Protein AF-A0AA36IR83-F1 (afdb_monomer)

Sequence (526 aa):
MFTRRWVMTAAAASVMAAGAASGAMAMDLPDLEGRTITVVTENAYPPLQFLDPSTGEQIGWEYDAMEEIGKRLNATIEYQNISWDAMIQAVSDGQYDVGMTGITIREDRMEKVDFSDKYMTSQMFMLVRGDEERFADAPSFAAFEDGLVGAQPGTTPFYVAVYDMLDGDEANPRIKLFETFGASVQALRTGDVDVVLTDGTAGEGYVKASDGALKLVGEPLGTEDFGFIFPKGSDLVEPINAAIASMEADGTLDALNTKWFLEYSLGQTNAIASASVIVTSDEKPLANPMTALPPEPSQDAPDDDFPWWLLALAVIGVGLAILIATNDLYTQVFRTVSRGVQITVFVTLVGFAMASILGLLLALMALSNSLVLRQIARFYVEVIRGIPIIVLLFYIAFVGAPALVWLINGVTWPLQQLGWIEPLLVRDISLLWRAILALMIGYSAFIAEVFRAGILAVDKGQIEAAEALGLSPFQRFRFVVFPQAIRTILPPLGNDFVAMVKDSSLVSVLGVADITQPIRSSPTST

Organism: NCBI:txid2562239

Nearest PDB structures (foldseek):
  4zv2-assembly1_A  TM=9.093E-01  e=4.315E-20  synthetic construct
  4zv1-assembly1_A  TM=9.132E-01  e=1.178E-19  synthetic construct
  4ohn-assembly1_A  TM=8.657E-01  e=2.638E-16  Streptococcus pneumoniae str. Canada MDR_19A
  3kzg-assembly1_A  TM=8.363E-01  e=4.116E-15  Legionella pneumophila subsp. pneumophila str. Philadelphia 1
  3hv1-assembly1_A  TM=5.893E-01  e=4.677E-14  Streptococcus thermophilus LMG 18311

InterPro domains:
  IPR000515 ABC transporter type 1, transmembrane domain MetI-like [PF00528] (356-512)
  IPR000515 ABC transporter type 1, transmembrane domain MetI-like [PS50928] (341-526)
  IPR000515 ABC transporter type 1, transmembrane domain MetI-like [cd06261] (343-518)
  IPR001320 Ionotropic glutamate receptor, C-terminal [SM00079] (36-263)
  IPR001638 Solute-binding protein family 3/N-terminal domain of MltF [PF00497] (37-262)
  IPR001638 Solute-binding protein family 3/N-terminal domain of MltF [SM00062] (36-264)
  IPR006311 Twin-arginine translocation pathway, signal sequence [PS51318] (1-26)
  IPR010065 Amino acid ABC transporter, permease protein, 3-TM domain [TIGR01726] (336-402)
  IPR035906 MetI-like superfamily [G3DSA:1.10.3720.10] (328-525)
  IPR035906 MetI-like superfamily [SSF161098] (339-521)
  IPR043429 ABC transporter membrane protein permease protein ArtM/GltK/GlnP/TcyL/YhdX-like [PTHR30614] (331-518)

Radius of gyration: 31.22 Å; Cα contacts (8 Å, |Δi|>4): 668; chains: 1; bounding box: 73×143×78 Å

pLDDT: mean 83.28, std 18.93, range [26.72, 98.69]

Structure (mmCIF, N/CA/C/O backbone):
data_AF-A0AA36IR83-F1
#
_entry.id   AF-A0AA36IR83-F1
#
loop_
_atom_site.group_PDB
_atom_site.id
_atom_site.type_symbol
_atom_site.label_atom_id
_atom_site.label_alt_id
_atom_site.label_comp_id
_atom_site.label_asym_id
_atom_site.label_entity_id
_atom_site.label_seq_id
_atom_site.pdbx_PDB_ins_code
_atom_site.Cartn_x
_atom_site.Cartn_y
_atom_site.Cartn_z
_atom_site.occupancy
_atom_site.B_iso_or_equiv
_atom_site.auth_seq_id
_atom_site.auth_comp_id
_atom_site.auth_asym_id
_atom_site.auth_atom_id
_atom_site.pdbx_PDB_model_num
ATOM 1 N N . MET A 1 1 ? -24.473 -88.576 -23.598 1.00 35.78 1 MET A N 1
ATOM 2 C CA . MET A 1 1 ? -23.077 -89.063 -23.609 1.00 35.78 1 MET A CA 1
ATOM 3 C C . MET A 1 1 ? -22.155 -87.906 -23.972 1.00 35.78 1 MET A C 1
ATOM 5 O O . MET A 1 1 ? -22.307 -87.350 -25.043 1.00 35.78 1 MET A O 1
ATOM 9 N N . PHE A 1 2 ? -21.289 -87.526 -23.031 1.00 36.78 2 PHE A N 1
ATOM 10 C CA . PHE A 1 2 ? -19.911 -87.040 -23.197 1.00 36.78 2 PHE A CA 1
ATOM 11 C C . PHE A 1 2 ? -19.515 -86.055 -24.335 1.00 36.78 2 PHE A C 1
ATOM 13 O O . PHE A 1 2 ? -19.231 -86.451 -25.456 1.00 36.78 2 PHE A O 1
ATOM 20 N N . THR A 1 3 ? -19.243 -84.813 -23.893 1.00 47.50 3 THR A N 1
ATOM 21 C CA . THR A 1 3 ? -17.981 -84.032 -24.036 1.00 47.50 3 THR A CA 1
ATOM 22 C C . THR A 1 3 ? -17.627 -83.202 -25.282 1.00 47.50 3 THR A C 1
ATOM 24 O O . THR A 1 3 ? -17.703 -83.669 -26.408 1.00 47.50 3 THR A O 1
ATOM 27 N N . ARG A 1 4 ? -17.010 -82.042 -24.946 1.00 40.66 4 ARG A N 1
ATOM 28 C CA . ARG A 1 4 ? -16.107 -81.128 -25.696 1.00 40.66 4 ARG A CA 1
ATOM 29 C C . ARG A 1 4 ? -16.820 -80.041 -26.517 1.00 40.66 4 ARG A C 1
ATOM 31 O O . ARG A 1 4 ? -17.360 -80.333 -27.564 1.00 40.66 4 ARG A O 1
ATOM 38 N N . ARG A 1 5 ? -16.995 -78.796 -26.041 1.00 38.12 5 ARG A N 1
ATOM 39 C CA . ARG A 1 5 ? -16.089 -77.805 -25.400 1.00 38.12 5 ARG A CA 1
ATOM 40 C C . ARG A 1 5 ? -15.096 -77.211 -26.421 1.00 38.12 5 ARG A C 1
ATOM 42 O O . ARG A 1 5 ? -14.173 -77.905 -26.830 1.00 38.12 5 ARG A O 1
ATOM 49 N N . TRP A 1 6 ? -15.298 -75.912 -26.680 1.00 40.66 6 TRP A N 1
ATOM 50 C CA . TRP A 1 6 ? -14.437 -74.911 -27.335 1.00 40.66 6 TRP A CA 1
ATOM 51 C C . TRP A 1 6 ? -14.598 -74.669 -28.844 1.00 40.66 6 TRP A C 1
ATOM 53 O O . TRP A 1 6 ? -14.640 -75.594 -29.643 1.00 40.66 6 TRP A O 1
ATOM 63 N N . VAL A 1 7 ? -14.572 -73.367 -29.166 1.00 40.12 7 VAL A N 1
ATOM 64 C CA . VAL A 1 7 ? -14.546 -72.693 -30.478 1.00 40.12 7 VAL A CA 1
ATOM 65 C C . VAL A 1 7 ? -15.919 -72.310 -31.036 1.00 40.12 7 VAL A C 1
ATOM 67 O O . VAL A 1 7 ? -16.417 -72.947 -31.950 1.00 40.12 7 VAL A O 1
ATOM 70 N N . MET A 1 8 ? -16.505 -71.234 -30.492 1.00 36.03 8 MET A N 1
ATOM 71 C CA . MET A 1 8 ? -17.469 -70.347 -31.175 1.00 36.03 8 MET A CA 1
ATOM 72 C C . MET A 1 8 ? -17.589 -69.015 -30.410 1.00 36.03 8 MET A C 1
ATOM 74 O O . MET A 1 8 ? -18.616 -68.734 -29.805 1.00 36.03 8 MET A O 1
ATOM 78 N N . THR A 1 9 ? -16.523 -68.204 -30.426 1.00 42.22 9 THR A N 1
ATOM 79 C CA . THR A 1 9 ? -16.571 -66.759 -30.104 1.00 42.22 9 THR A CA 1
ATOM 80 C C . THR A 1 9 ? -15.260 -66.083 -30.529 1.00 42.22 9 THR A C 1
ATOM 82 O O . THR A 1 9 ? -14.357 -65.911 -29.720 1.00 42.22 9 THR A O 1
ATOM 85 N N . ALA A 1 10 ? -15.114 -65.738 -31.814 1.00 41.06 10 ALA A N 1
ATOM 86 C CA . ALA A 1 10 ? -14.001 -64.895 -32.290 1.00 41.06 10 ALA A CA 1
ATOM 87 C C . ALA A 1 10 ? -14.282 -64.187 -33.636 1.00 41.06 10 ALA A C 1
ATOM 89 O O . ALA A 1 10 ? -13.383 -64.059 -34.458 1.00 41.06 10 ALA A O 1
ATOM 90 N N . ALA A 1 11 ? -15.521 -63.753 -33.908 1.00 42.06 11 ALA A N 1
ATOM 91 C CA . ALA A 1 11 ? -15.828 -63.054 -35.169 1.00 42.06 11 ALA A CA 1
ATOM 92 C C . ALA A 1 11 ? -16.957 -62.005 -35.069 1.00 42.06 11 ALA A C 1
ATOM 94 O O . ALA A 1 11 ? -17.689 -61.790 -36.029 1.00 42.06 11 ALA A O 1
ATOM 95 N N . ALA A 1 12 ? -17.114 -61.350 -33.914 1.00 38.69 12 ALA A N 1
ATOM 96 C CA . ALA A 1 12 ? -18.064 -60.241 -33.747 1.00 38.69 12 ALA A CA 1
ATOM 97 C C . ALA A 1 12 ? -17.563 -59.182 -32.744 1.00 38.69 12 ALA A C 1
ATOM 99 O O . ALA A 1 12 ? -18.326 -58.673 -31.932 1.00 38.69 12 ALA A O 1
ATOM 100 N N . ALA A 1 13 ? -16.262 -58.875 -32.774 1.00 40.97 13 ALA A N 1
ATOM 101 C CA . ALA A 1 13 ? -15.642 -57.847 -31.933 1.00 40.97 13 ALA A CA 1
ATOM 102 C C . ALA A 1 13 ? -14.540 -57.101 -32.706 1.00 40.97 13 ALA A C 1
ATOM 104 O O . ALA A 1 13 ? -13.402 -57.007 -32.257 1.00 40.97 13 ALA A O 1
ATOM 105 N N . SER A 1 14 ? -14.850 -56.636 -33.921 1.00 42.16 14 SER A N 1
ATOM 106 C CA . SER A 1 14 ? -13.861 -55.949 -34.775 1.00 42.16 14 SER A CA 1
ATOM 107 C C . SER A 1 14 ? -14.388 -54.694 -35.478 1.00 42.16 14 SER A C 1
ATOM 109 O O . SER A 1 14 ? -13.685 -54.154 -36.321 1.00 42.16 14 SER A O 1
ATOM 111 N N . VAL A 1 15 ? -15.598 -54.207 -35.159 1.00 43.47 15 VAL A N 1
ATOM 112 C CA . VAL A 1 15 ? -16.165 -52.990 -35.795 1.00 43.47 15 VAL A CA 1
ATOM 113 C C . VAL A 1 15 ? -16.795 -51.997 -34.793 1.00 43.47 15 VAL A C 1
ATOM 115 O O . VAL A 1 15 ? -17.299 -50.959 -35.191 1.00 43.47 15 VAL A O 1
ATOM 118 N N . MET A 1 16 ? -16.705 -52.217 -33.476 1.00 40.97 16 MET A N 1
ATOM 119 C CA . MET A 1 16 ? -17.156 -51.228 -32.472 1.00 40.97 16 MET A CA 1
ATOM 120 C C . MET A 1 16 ? -16.117 -50.997 -31.369 1.00 40.97 16 MET A C 1
ATOM 122 O O . MET A 1 16 ? -16.405 -51.107 -30.185 1.00 40.97 16 MET A O 1
ATOM 126 N N . ALA A 1 17 ? -14.885 -50.696 -31.779 1.00 39.38 17 ALA A N 1
ATOM 127 C CA . ALA A 1 17 ? -13.820 -50.200 -30.902 1.00 39.38 17 ALA A CA 1
ATOM 128 C C . ALA A 1 17 ? -12.905 -49.213 -31.656 1.00 39.38 17 ALA A C 1
ATOM 130 O O . ALA A 1 17 ? -11.686 -49.290 -31.578 1.00 39.38 17 ALA A O 1
ATOM 131 N N . ALA A 1 18 ? -13.506 -48.313 -32.441 1.00 40.09 18 ALA A N 1
ATOM 132 C CA . ALA A 1 18 ? -12.808 -47.235 -33.153 1.00 40.09 18 ALA A CA 1
ATOM 133 C C . ALA A 1 18 ? -13.442 -45.857 -32.875 1.00 40.09 18 ALA A C 1
ATOM 135 O O . ALA A 1 18 ? -13.413 -44.969 -33.718 1.00 40.09 18 ALA A O 1
ATOM 136 N N . GLY A 1 19 ? -14.042 -45.681 -31.696 1.00 40.88 19 GLY A N 1
ATOM 137 C CA . GLY A 1 19 ? -14.733 -44.444 -31.327 1.00 40.88 19 GLY A CA 1
ATOM 138 C C . GLY A 1 19 ? -14.800 -44.236 -29.819 1.00 40.88 19 GLY A C 1
ATOM 139 O O . GLY A 1 19 ? -15.888 -44.086 -29.288 1.00 40.88 19 GLY A O 1
ATOM 140 N N . ALA A 1 20 ? -13.659 -44.319 -29.131 1.00 39.72 20 ALA A N 1
ATOM 141 C CA . ALA A 1 20 ? -13.490 -43.841 -27.749 1.00 39.72 20 ALA A CA 1
ATOM 142 C C . ALA A 1 20 ? -12.000 -43.699 -27.379 1.00 39.72 20 ALA A C 1
ATOM 144 O O . ALA A 1 20 ? -11.582 -44.004 -26.269 1.00 39.72 20 ALA A O 1
ATOM 145 N N . ALA A 1 21 ? -11.184 -43.273 -28.340 1.00 38.72 21 ALA A N 1
ATOM 146 C CA . ALA A 1 21 ? -9.867 -42.719 -28.070 1.00 38.72 21 ALA A CA 1
ATOM 147 C C . ALA A 1 21 ? -9.828 -41.349 -28.744 1.00 38.72 21 ALA A C 1
ATOM 149 O O . ALA A 1 21 ? -9.114 -41.129 -29.719 1.00 38.72 21 ALA A O 1
ATOM 150 N N . SER A 1 22 ? -10.658 -40.429 -28.252 1.00 39.84 22 SER A N 1
ATOM 151 C CA . SER A 1 22 ? -10.283 -39.023 -28.268 1.00 39.84 22 SER A CA 1
ATOM 152 C C . SER A 1 22 ? -9.059 -38.923 -27.365 1.00 39.84 22 SER A C 1
ATOM 154 O O . SER A 1 22 ? -9.167 -38.668 -26.169 1.00 39.84 22 SER A O 1
ATOM 156 N N . GLY A 1 23 ? -7.887 -39.229 -27.926 1.00 37.25 23 GLY A N 1
ATOM 157 C CA . GLY A 1 23 ? -6.670 -38.648 -27.401 1.00 37.25 23 GLY A CA 1
ATOM 158 C C . GLY A 1 23 ? -6.927 -37.153 -27.406 1.00 37.25 23 GLY A C 1
ATOM 159 O O . GLY A 1 23 ? -7.208 -36.595 -28.468 1.00 37.25 23 GLY A O 1
ATOM 160 N N . ALA A 1 24 ? -6.922 -36.538 -26.226 1.00 40.94 24 ALA A N 1
ATOM 161 C CA . ALA A 1 24 ? -6.614 -35.129 -26.139 1.00 40.94 24 ALA A CA 1
ATOM 162 C C . ALA A 1 24 ? -5.332 -34.976 -26.958 1.00 40.94 24 ALA A C 1
ATOM 164 O O . ALA A 1 24 ? -4.287 -35.520 -26.594 1.00 40.94 24 ALA A O 1
ATOM 165 N N . MET A 1 25 ? -5.445 -34.400 -28.155 1.00 39.81 25 MET A N 1
ATOM 166 C CA . MET A 1 25 ? -4.255 -33.931 -28.829 1.00 39.81 25 MET A CA 1
ATOM 167 C C . MET A 1 25 ? -3.682 -32.925 -27.850 1.00 39.81 25 MET A C 1
ATOM 169 O O . MET A 1 25 ? -4.349 -31.935 -27.559 1.00 39.81 25 MET A O 1
ATOM 173 N N . ALA A 1 26 ? -2.530 -33.245 -27.259 1.00 50.12 26 ALA A N 1
ATOM 174 C CA . ALA A 1 26 ? -1.766 -32.260 -26.523 1.00 50.12 26 ALA A CA 1
ATOM 175 C C . ALA A 1 26 ? -1.625 -31.083 -27.485 1.00 50.12 26 ALA A C 1
ATOM 177 O O . ALA A 1 26 ? -1.064 -31.241 -28.573 1.00 50.12 26 ALA A O 1
ATOM 178 N N . MET A 1 27 ? -2.281 -29.972 -27.157 1.00 59.69 27 MET A N 1
ATOM 179 C CA . MET A 1 27 ? -2.106 -28.745 -27.907 1.00 59.69 27 MET A CA 1
ATOM 180 C C . MET A 1 27 ? -0.610 -28.459 -27.831 1.00 59.69 27 MET A C 1
ATOM 182 O O . MET A 1 27 ? -0.057 -28.452 -26.731 1.00 59.69 27 MET A O 1
ATOM 186 N N . ASP A 1 28 ? 0.053 -28.366 -28.981 1.00 78.94 28 ASP A N 1
ATOM 187 C CA . ASP A 1 28 ? 1.478 -28.052 -29.029 1.00 78.94 28 ASP A CA 1
ATOM 188 C C . ASP A 1 28 ? 1.604 -26.590 -28.592 1.00 78.94 28 ASP A C 1
ATOM 190 O O . ASP A 1 28 ? 1.370 -25.670 -29.379 1.00 78.94 28 ASP A O 1
ATOM 194 N N . LEU A 1 29 ? 1.775 -26.389 -27.284 1.00 89.44 29 LEU A N 1
ATOM 195 C CA . LEU A 1 29 ? 1.836 -25.071 -26.674 1.00 89.44 29 LEU A CA 1
ATOM 196 C C . LEU A 1 29 ? 3.226 -24.473 -26.903 1.00 89.44 29 LEU A C 1
ATOM 198 O O . LEU A 1 29 ? 4.215 -25.209 -26.877 1.00 89.44 29 LEU A O 1
ATOM 202 N N . PRO A 1 30 ? 3.323 -23.149 -27.106 1.00 92.19 30 PRO A N 1
ATOM 203 C CA . PRO A 1 30 ? 4.614 -22.482 -27.177 1.00 92.19 30 PRO A CA 1
ATOM 204 C C . PRO A 1 30 ? 5.444 -22.733 -25.912 1.00 92.19 30 PRO A C 1
ATOM 206 O O . PRO A 1 30 ? 4.947 -22.583 -24.798 1.00 92.19 30 PRO A O 1
ATOM 209 N N . ASP A 1 31 ? 6.714 -23.085 -26.097 1.00 93.50 31 ASP A N 1
ATOM 210 C CA . ASP A 1 31 ? 7.695 -23.241 -25.021 1.00 93.50 31 ASP A CA 1
ATOM 211 C C . ASP A 1 31 ? 8.492 -21.936 -24.883 1.00 93.50 31 ASP A C 1
ATOM 213 O O . ASP A 1 31 ? 9.086 -21.456 -25.852 1.00 93.50 31 ASP A O 1
ATOM 217 N N . LEU A 1 32 ? 8.478 -21.343 -23.689 1.00 94.94 32 LEU A N 1
ATOM 218 C CA . LEU A 1 32 ? 9.191 -20.109 -23.359 1.00 94.94 32 LEU A CA 1
ATOM 219 C C . LEU A 1 32 ? 10.582 -20.362 -22.753 1.00 94.94 32 LEU A C 1
ATOM 221 O O . LEU A 1 32 ? 11.223 -19.427 -22.275 1.00 94.94 32 LEU A O 1
ATOM 225 N N . GLU A 1 33 ? 11.071 -21.602 -22.788 1.00 94.12 33 GLU A N 1
ATOM 226 C CA . GLU A 1 33 ? 12.436 -22.020 -22.443 1.00 94.12 33 GLU A CA 1
ATOM 227 C C . GLU A 1 33 ? 12.891 -21.605 -21.029 1.00 94.12 33 GLU A C 1
ATOM 229 O O . GLU A 1 33 ? 14.059 -21.294 -20.784 1.00 94.12 33 GLU A O 1
ATOM 234 N N . GLY A 1 34 ? 11.967 -21.593 -20.070 1.00 92.25 34 GLY A N 1
ATOM 235 C CA . GLY A 1 34 ? 12.201 -21.190 -18.685 1.00 92.25 34 GLY A CA 1
ATOM 236 C C . GLY A 1 34 ? 12.205 -19.677 -18.458 1.00 92.25 34 GLY A C 1
ATOM 237 O O . GLY A 1 34 ? 12.572 -19.246 -17.362 1.00 92.25 34 GLY A O 1
ATOM 238 N N . ARG A 1 35 ? 11.817 -18.862 -19.456 1.00 95.31 35 ARG A N 1
ATOM 239 C CA . ARG A 1 35 ? 11.772 -17.392 -19.362 1.00 95.31 35 ARG A CA 1
ATOM 240 C C . ARG A 1 35 ? 11.030 -16.947 -18.105 1.00 95.31 35 ARG A C 1
ATOM 242 O O . ARG A 1 35 ? 9.927 -17.411 -17.823 1.00 95.31 35 ARG A O 1
ATOM 249 N N . THR A 1 36 ? 11.627 -16.001 -17.387 1.00 96.94 36 THR A N 1
ATOM 250 C CA . THR A 1 36 ? 10.957 -15.313 -16.285 1.00 96.94 36 THR A CA 1
ATOM 251 C C . THR A 1 36 ? 9.946 -14.311 -16.833 1.00 96.94 36 THR A C 1
ATOM 253 O O . THR A 1 36 ? 10.296 -13.483 -17.675 1.00 96.94 36 THR A O 1
ATOM 256 N N . ILE A 1 37 ? 8.711 -14.388 -16.344 1.00 96.94 37 ILE A N 1
ATOM 257 C CA . ILE A 1 37 ? 7.625 -13.445 -16.609 1.00 96.94 37 ILE A CA 1
ATOM 258 C C . ILE A 1 37 ? 7.324 -12.717 -15.302 1.00 96.94 37 ILE A C 1
ATOM 260 O O . ILE A 1 37 ? 6.929 -13.340 -14.313 1.00 96.94 37 ILE A O 1
ATOM 264 N N . THR A 1 38 ? 7.504 -11.399 -15.301 1.00 96.69 38 THR A N 1
ATOM 265 C CA . THR A 1 38 ? 7.215 -10.554 -14.142 1.00 96.69 38 THR A CA 1
ATOM 266 C C . THR A 1 38 ? 5.756 -10.118 -14.176 1.00 96.69 38 THR A C 1
ATOM 268 O O . THR A 1 38 ? 5.356 -9.313 -15.020 1.00 96.69 38 THR A O 1
ATOM 271 N N . VAL A 1 39 ? 4.966 -10.634 -13.241 1.00 98.00 39 VAL A N 1
ATOM 272 C CA . VAL A 1 39 ? 3.533 -10.375 -13.108 1.00 98.00 39 VAL A CA 1
ATOM 273 C C . VAL A 1 39 ? 3.300 -9.393 -11.970 1.00 98.00 39 VAL A C 1
ATOM 275 O O . VAL A 1 39 ? 3.821 -9.571 -10.870 1.00 98.00 39 VAL A O 1
ATOM 278 N N . VAL A 1 40 ? 2.500 -8.359 -12.208 1.00 96.44 40 VAL A N 1
ATOM 279 C CA . VAL A 1 40 ? 2.167 -7.358 -11.193 1.00 96.44 40 VAL A CA 1
ATOM 280 C C . VAL A 1 40 ? 0.690 -7.422 -10.796 1.00 96.44 40 VAL A C 1
ATOM 282 O O . VAL A 1 40 ? -0.177 -7.599 -11.651 1.00 96.44 40 VAL A O 1
ATOM 285 N N . THR A 1 41 ? 0.398 -7.282 -9.499 1.00 95.38 41 THR A N 1
ATOM 286 C CA . THR A 1 41 ? -0.971 -7.322 -8.956 1.00 95.38 41 THR A CA 1
ATOM 287 C C . THR A 1 41 ? -1.155 -6.471 -7.686 1.00 95.38 41 THR A C 1
ATOM 289 O O . THR A 1 41 ? -0.174 -6.092 -7.042 1.00 95.38 41 THR A O 1
ATOM 292 N N . GLU A 1 42 ? -2.399 -6.166 -7.299 1.00 88.19 42 GLU A N 1
ATOM 293 C CA . GLU A 1 42 ? -2.711 -5.295 -6.149 1.00 88.19 42 GLU A CA 1
ATOM 294 C C . GLU A 1 42 ? -2.779 -6.027 -4.795 1.00 88.19 42 GLU A C 1
ATOM 296 O O . GLU A 1 42 ? -2.475 -5.436 -3.760 1.00 88.19 42 GLU A O 1
ATOM 301 N N . ASN A 1 43 ? -3.085 -7.324 -4.775 1.00 88.62 43 ASN A N 1
ATOM 302 C CA . ASN A 1 43 ? -3.366 -8.122 -3.569 1.00 88.62 43 ASN A CA 1
ATOM 303 C C . ASN A 1 43 ? -4.578 -7.660 -2.738 1.00 88.62 43 ASN A C 1
ATOM 305 O O . ASN A 1 43 ? -4.567 -7.751 -1.508 1.00 88.62 43 ASN A O 1
ATOM 309 N N . ALA A 1 44 ? -5.645 -7.203 -3.398 1.00 81.56 44 ALA A N 1
ATOM 310 C CA . ALA A 1 44 ? -6.787 -6.551 -2.749 1.00 81.56 44 ALA A CA 1
ATOM 311 C C . ALA A 1 44 ? -8.179 -7.017 -3.216 1.00 81.56 44 ALA A C 1
ATOM 313 O O . ALA A 1 44 ? -9.176 -6.414 -2.807 1.00 81.56 44 ALA A O 1
ATOM 314 N N . TYR A 1 45 ? -8.271 -8.079 -4.024 1.00 79.19 45 TYR A N 1
ATOM 315 C CA . TYR A 1 45 ? -9.516 -8.478 -4.681 1.00 79.19 45 TYR A CA 1
ATOM 316 C C . TYR A 1 45 ? -9.849 -9.977 -4.540 1.00 79.19 45 TYR A C 1
ATOM 318 O O . TYR A 1 45 ? -9.641 -10.770 -5.461 1.00 79.19 45 TYR A O 1
ATOM 326 N N . PRO A 1 46 ? -10.364 -10.415 -3.378 1.00 80.00 46 PRO A N 1
ATOM 327 C CA . PRO A 1 46 ? -10.708 -11.814 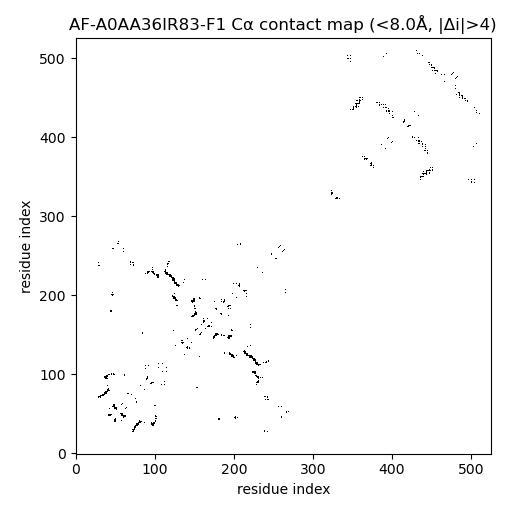-3.163 1.00 80.00 46 PRO A CA 1
ATOM 328 C C . PRO A 1 46 ? -11.992 -12.226 -3.910 1.00 80.00 46 PRO A C 1
ATOM 330 O O . PRO A 1 46 ? -12.935 -11.442 -3.944 1.00 80.00 46 PRO A O 1
ATOM 333 N N . PRO A 1 47 ? -12.088 -13.471 -4.420 1.00 81.00 47 PRO A N 1
ATOM 334 C CA . PRO A 1 47 ? -11.079 -14.530 -4.355 1.00 81.00 47 PRO A CA 1
ATOM 335 C C . PRO A 1 47 ? -10.111 -14.544 -5.558 1.00 81.00 47 PRO A C 1
ATOM 337 O O . PRO A 1 47 ? -9.384 -15.519 -5.727 1.00 81.00 47 PRO A O 1
ATOM 340 N N . LEU A 1 48 ? -10.094 -13.504 -6.402 1.00 86.75 48 LEU A N 1
ATOM 341 C CA . LEU A 1 48 ? -9.244 -13.446 -7.598 1.00 86.75 48 LEU A CA 1
ATOM 342 C C . LEU A 1 48 ? -7.759 -13.331 -7.248 1.00 86.75 48 LEU A C 1
ATOM 344 O O . LEU A 1 48 ? -6.958 -14.143 -7.700 1.00 86.75 48 LEU A O 1
ATOM 348 N N . GLN A 1 49 ? -7.407 -12.364 -6.407 1.00 90.00 49 GLN A N 1
ATOM 349 C CA . GLN A 1 49 ? -6.048 -12.139 -5.924 1.00 90.00 49 GLN A CA 1
ATOM 350 C C . GLN A 1 49 ? -6.106 -11.395 -4.586 1.00 90.00 49 GLN A C 1
ATOM 352 O O . GLN A 1 49 ? -6.847 -10.425 -4.440 1.00 90.00 49 GLN A O 1
ATOM 357 N N . PHE A 1 50 ? -5.420 -11.886 -3.557 1.00 83.38 50 PHE A N 1
ATOM 358 C CA . PHE A 1 50 ? -5.404 -11.274 -2.226 1.00 83.38 50 PHE A CA 1
ATOM 359 C C . PHE A 1 50 ? -4.315 -11.906 -1.351 1.00 83.38 50 PHE A C 1
ATOM 361 O O . PHE A 1 50 ? -3.722 -12.925 -1.700 1.00 83.38 50 PHE A O 1
ATOM 368 N N . LEU A 1 51 ? -4.060 -11.304 -0.189 1.00 83.62 51 LEU A N 1
ATOM 369 C CA . LEU A 1 51 ? -3.254 -11.944 0.850 1.00 83.62 51 LEU A CA 1
ATOM 370 C C . LEU A 1 51 ? -4.149 -12.778 1.764 1.00 83.62 51 LEU A C 1
ATOM 372 O O . LEU A 1 51 ? -5.131 -12.256 2.301 1.00 83.62 51 LEU A O 1
ATOM 376 N N . ASP A 1 52 ? -3.794 -14.044 1.981 1.00 78.75 52 ASP A N 1
ATOM 377 C CA . ASP A 1 52 ? -4.450 -14.892 2.974 1.00 78.75 52 ASP A CA 1
ATOM 378 C C . ASP A 1 52 ? -4.396 -14.189 4.345 1.00 78.75 52 ASP A C 1
ATOM 380 O O . ASP A 1 52 ? -3.306 -13.890 4.842 1.00 78.75 52 ASP A O 1
ATOM 384 N N . PRO A 1 53 ? -5.538 -13.910 4.998 1.00 67.56 53 PRO A N 1
ATOM 385 C CA . PRO A 1 53 ? -5.542 -13.206 6.281 1.00 67.56 53 PRO A CA 1
ATOM 386 C C . PRO A 1 53 ? -4.827 -13.952 7.421 1.00 67.56 53 PRO A C 1
ATOM 388 O O . PRO A 1 53 ? -4.467 -13.338 8.426 1.00 67.56 53 PRO A O 1
ATOM 391 N N . SER A 1 54 ? -4.664 -15.268 7.292 1.00 71.06 54 SER A N 1
ATOM 392 C CA . SER A 1 54 ? -4.070 -16.169 8.282 1.00 71.06 54 SER A CA 1
ATOM 393 C C . SER A 1 54 ? -2.568 -16.342 8.072 1.00 71.06 54 SER A C 1
ATOM 395 O O . SER A 1 54 ? -1.821 -16.345 9.050 1.00 71.06 54 SER A O 1
ATOM 397 N N . THR A 1 55 ? -2.124 -16.505 6.821 1.00 77.19 55 THR A N 1
ATOM 398 C CA . THR A 1 55 ? -0.712 -16.789 6.494 1.00 77.19 55 THR A CA 1
ATOM 399 C C . THR A 1 55 ? 0.037 -15.575 5.942 1.00 77.19 55 THR A C 1
ATOM 401 O O . THR A 1 55 ? 1.257 -15.502 6.066 1.00 77.19 55 THR A O 1
ATOM 404 N N . GLY A 1 56 ? -0.676 -14.596 5.381 1.00 77.12 56 GLY A N 1
ATOM 405 C CA . GLY A 1 56 ? -0.103 -13.463 4.652 1.00 77.12 56 GLY A CA 1
ATOM 406 C C . GLY A 1 56 ? 0.416 -13.826 3.259 1.00 77.12 56 GLY A C 1
ATOM 407 O O . GLY A 1 56 ? 1.044 -12.986 2.616 1.00 77.12 56 GLY A O 1
ATOM 408 N N . GLU A 1 57 ? 0.187 -15.058 2.798 1.00 85.06 57 GLU A N 1
ATOM 409 C CA . GLU A 1 57 ? 0.623 -15.527 1.484 1.00 85.06 57 GLU A CA 1
ATOM 410 C C . GLU A 1 57 ? -0.260 -14.971 0.367 1.00 85.06 57 GLU A C 1
ATOM 412 O O . GLU A 1 57 ? -1.452 -14.729 0.547 1.00 85.06 57 GLU A O 1
ATOM 417 N N . GLN A 1 58 ? 0.347 -14.777 -0.800 1.00 88.88 58 GLN A N 1
ATOM 418 C CA . GLN A 1 58 ? -0.331 -14.358 -2.022 1.00 88.88 58 GLN A CA 1
ATOM 419 C C . GLN A 1 58 ? -1.119 -15.537 -2.593 1.00 88.88 58 GLN A C 1
ATOM 421 O O . GLN A 1 58 ? -0.521 -16.528 -3.007 1.00 88.88 58 GLN A O 1
ATOM 426 N N . ILE A 1 59 ? -2.447 -15.435 -2.583 1.00 90.75 59 ILE A N 1
ATOM 427 C CA . ILE A 1 59 ? -3.344 -16.506 -3.017 1.00 90.75 59 ILE A CA 1
ATOM 428 C C . ILE A 1 59 ? -4.506 -15.957 -3.849 1.00 90.75 59 ILE A C 1
ATOM 430 O O . ILE A 1 59 ? -4.849 -14.775 -3.783 1.00 90.75 59 ILE A O 1
ATOM 434 N N . GLY A 1 60 ? -5.132 -16.830 -4.633 1.00 90.62 60 GLY A N 1
ATOM 435 C CA . GLY A 1 60 ? -6.340 -16.513 -5.385 1.00 90.62 60 GLY A CA 1
ATOM 436 C C . GLY A 1 60 ? -6.402 -17.218 -6.731 1.00 90.62 60 GLY A C 1
ATOM 437 O O . GLY A 1 60 ? -5.455 -17.881 -7.158 1.00 90.62 60 GLY A O 1
ATOM 438 N N . TRP A 1 61 ? -7.536 -17.055 -7.403 1.00 92.94 61 TRP A N 1
ATOM 439 C CA . TRP A 1 61 ? -7.786 -17.634 -8.717 1.00 92.94 61 TRP A CA 1
ATOM 440 C C . TRP A 1 61 ? -6.732 -17.224 -9.757 1.00 92.94 61 TRP A C 1
ATOM 442 O O . TRP A 1 61 ? -6.233 -18.086 -10.475 1.00 92.94 61 TRP A O 1
ATOM 452 N N . GLU A 1 62 ? -6.349 -15.941 -9.821 1.00 95.50 62 GLU A N 1
ATOM 453 C CA . GLU A 1 62 ? -5.375 -15.445 -10.809 1.00 95.50 62 GLU A CA 1
ATOM 454 C C . GLU A 1 62 ? -3.959 -15.968 -10.530 1.00 95.50 62 GLU A C 1
ATOM 456 O O . GLU A 1 62 ? -3.216 -16.225 -11.474 1.00 95.50 62 GLU A O 1
ATOM 461 N N . TYR A 1 63 ? -3.603 -16.202 -9.260 1.00 97.00 63 TYR A N 1
ATOM 462 C CA . TYR A 1 63 ? -2.328 -16.825 -8.891 1.00 97.00 63 TYR A CA 1
ATOM 463 C C . TYR A 1 63 ? -2.246 -18.276 -9.357 1.00 97.00 63 TYR A C 1
ATOM 465 O O . TYR A 1 63 ? -1.275 -18.654 -10.011 1.00 97.00 63 TYR A O 1
ATOM 473 N N . ASP A 1 64 ? -3.277 -19.073 -9.069 1.00 97.25 64 ASP A N 1
ATOM 474 C CA . ASP A 1 64 ? -3.329 -20.470 -9.504 1.00 97.25 64 ASP A CA 1
ATOM 475 C C . ASP A 1 64 ? -3.383 -20.576 -11.038 1.00 97.25 64 ASP A C 1
ATOM 477 O O . ASP A 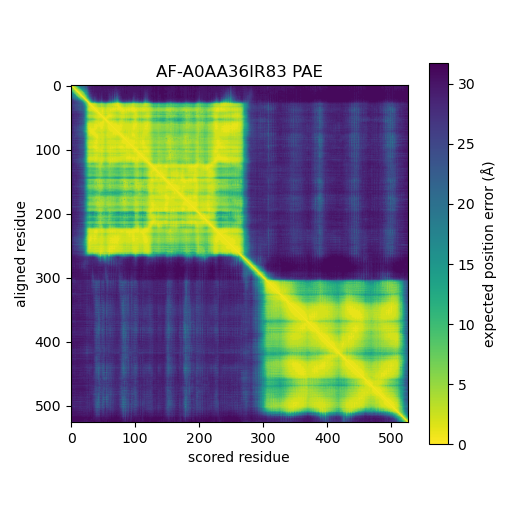1 64 ? -2.727 -21.435 -11.630 1.00 97.25 64 ASP A O 1
ATOM 481 N N . ALA A 1 65 ? -4.147 -19.694 -11.694 1.00 97.44 65 ALA A N 1
ATOM 482 C CA . ALA A 1 65 ? -4.228 -19.640 -13.149 1.00 97.44 65 ALA A CA 1
ATOM 483 C C . ALA A 1 65 ? -2.871 -19.289 -13.771 1.00 97.44 65 ALA A C 1
ATOM 485 O O . ALA A 1 65 ? -2.434 -19.955 -14.706 1.00 97.44 65 ALA A O 1
ATOM 486 N N . MET A 1 66 ? -2.178 -18.279 -13.241 1.00 97.94 66 MET A N 1
ATOM 487 C CA . MET A 1 66 ? -0.880 -17.856 -13.758 1.00 97.94 66 MET A CA 1
ATOM 488 C C . MET A 1 66 ? 0.225 -18.883 -13.472 1.00 97.94 66 MET A C 1
ATOM 490 O O . MET A 1 66 ? 1.095 -19.095 -14.315 1.00 97.94 66 MET A O 1
ATOM 494 N N . GLU A 1 67 ? 0.171 -19.585 -12.337 1.00 97.06 67 GLU A N 1
ATOM 495 C CA . GLU A 1 67 ? 1.065 -20.713 -12.056 1.00 97.06 67 GLU A CA 1
ATOM 496 C C . GLU A 1 67 ? 0.866 -21.853 -13.070 1.00 97.06 67 GLU A C 1
ATOM 498 O O . GLU A 1 67 ? 1.838 -22.410 -13.588 1.00 97.06 67 GLU A O 1
ATOM 503 N N . GLU A 1 68 ? -0.385 -22.188 -13.390 1.00 97.56 68 GLU A N 1
ATOM 504 C CA . GLU A 1 68 ? -0.713 -23.197 -14.397 1.00 97.56 68 GLU A CA 1
ATOM 505 C C . GLU A 1 68 ? -0.277 -22.771 -15.809 1.00 97.56 68 GLU A C 1
ATOM 507 O O . GLU A 1 68 ? 0.314 -23.570 -16.539 1.00 97.56 68 GLU A O 1
ATOM 512 N N . ILE A 1 69 ? -0.484 -21.503 -16.178 1.00 97.69 69 ILE A N 1
ATOM 513 C CA . ILE A 1 69 ? 0.023 -20.923 -17.432 1.00 97.69 69 ILE A CA 1
ATOM 514 C C . ILE A 1 69 ? 1.551 -21.042 -17.491 1.00 97.69 69 ILE A C 1
ATOM 516 O O . ILE A 1 69 ? 2.091 -21.507 -18.496 1.00 97.69 69 ILE A O 1
ATOM 520 N N . GLY A 1 70 ? 2.250 -20.696 -16.406 1.00 96.88 70 GLY A N 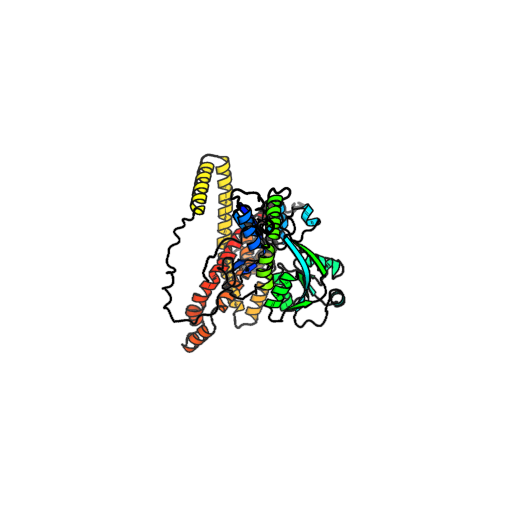1
ATOM 521 C CA . GLY A 1 70 ? 3.703 -20.825 -16.304 1.00 96.88 70 GLY A CA 1
ATOM 522 C C . GLY A 1 70 ? 4.180 -22.261 -16.530 1.00 96.88 70 GLY A C 1
ATOM 523 O O . GLY A 1 70 ? 5.088 -22.492 -17.327 1.00 96.88 70 GLY A O 1
ATOM 524 N N . LYS A 1 71 ? 3.517 -23.251 -15.918 1.00 96.81 71 LYS A N 1
ATOM 525 C CA . LYS A 1 71 ? 3.823 -24.678 -16.129 1.00 96.81 71 LYS A CA 1
ATOM 526 C C . LYS A 1 71 ? 3.632 -25.099 -17.584 1.00 96.81 71 LYS A C 1
ATOM 528 O O . LYS A 1 71 ? 4.493 -25.777 -18.141 1.00 96.81 71 LYS A O 1
ATOM 533 N N . ARG A 1 72 ? 2.517 -24.698 -18.199 1.00 96.94 72 ARG A N 1
ATOM 534 C CA . ARG A 1 72 ? 2.159 -25.056 -19.580 1.00 96.94 72 ARG A CA 1
ATOM 535 C C . ARG A 1 72 ? 3.109 -24.476 -20.617 1.00 96.94 72 ARG A C 1
ATOM 537 O O . ARG A 1 72 ? 3.392 -25.142 -21.608 1.00 96.94 72 ARG A O 1
ATOM 544 N N . LEU A 1 73 ? 3.587 -23.260 -20.377 1.00 96.88 73 LEU A N 1
ATOM 545 C CA . LEU A 1 73 ? 4.478 -22.538 -21.280 1.00 96.88 73 LEU A CA 1
ATOM 546 C C . LEU A 1 73 ? 5.958 -22.710 -20.930 1.00 96.88 73 LEU A C 1
ATOM 548 O O . LEU A 1 73 ? 6.794 -22.077 -21.567 1.00 96.88 73 LEU A O 1
ATOM 552 N N . ASN A 1 74 ? 6.294 -23.527 -19.923 1.00 96.38 74 ASN A N 1
ATOM 553 C CA . ASN A 1 74 ? 7.654 -23.649 -19.395 1.00 96.38 74 ASN A CA 1
ATOM 554 C C . ASN A 1 74 ? 8.257 -22.264 -19.078 1.00 96.38 74 ASN A C 1
ATOM 556 O O . ASN A 1 74 ? 9.301 -21.883 -19.596 1.00 96.38 74 ASN A O 1
ATOM 560 N N . ALA A 1 75 ? 7.561 -21.481 -18.258 1.00 96.31 75 ALA A N 1
ATOM 561 C CA . ALA A 1 75 ? 7.970 -20.154 -17.815 1.00 96.31 75 ALA A CA 1
ATOM 562 C C . ALA A 1 75 ? 8.053 -20.084 -16.287 1.00 96.31 75 ALA A C 1
ATOM 564 O O . ALA A 1 75 ? 7.313 -20.757 -15.568 1.00 96.31 75 ALA A O 1
ATOM 565 N N . THR A 1 76 ? 8.946 -19.231 -15.789 1.00 95.56 76 THR A N 1
ATOM 566 C CA . THR A 1 76 ? 9.050 -18.919 -14.359 1.00 95.56 76 THR A CA 1
ATOM 567 C C . THR A 1 76 ? 8.224 -17.674 -14.071 1.00 95.56 76 THR A C 1
ATOM 569 O O . THR A 1 76 ? 8.448 -16.641 -14.694 1.00 95.56 76 THR A O 1
ATOM 572 N N . ILE A 1 77 ? 7.284 -17.739 -13.131 1.00 95.44 77 ILE A N 1
ATOM 573 C CA . ILE A 1 77 ? 6.453 -16.583 -12.780 1.00 95.44 77 ILE A CA 1
ATOM 574 C C . ILE A 1 77 ? 7.032 -15.879 -11.553 1.00 95.44 77 ILE A C 1
ATOM 576 O O . ILE A 1 77 ? 7.196 -16.494 -10.500 1.00 95.44 77 ILE A O 1
ATOM 580 N N . GLU A 1 78 ? 7.316 -14.584 -11.678 1.00 93.38 78 GLU A N 1
ATOM 581 C CA . GLU A 1 78 ? 7.731 -13.729 -10.566 1.00 93.38 78 GLU A CA 1
ATOM 582 C C . GLU A 1 78 ? 6.669 -12.672 -10.284 1.00 93.38 78 GLU A C 1
ATOM 584 O O . GLU A 1 78 ? 6.314 -11.888 -11.160 1.00 93.38 78 GLU A O 1
ATOM 589 N N . TYR A 1 79 ? 6.187 -12.617 -9.044 1.00 93.75 79 TYR A N 1
ATOM 590 C CA . TYR A 1 79 ? 5.132 -11.688 -8.653 1.00 93.75 79 TYR A CA 1
ATOM 591 C C . TYR A 1 79 ? 5.688 -10.419 -8.009 1.00 93.75 79 TYR A C 1
ATOM 593 O O . TYR A 1 79 ? 6.592 -10.460 -7.170 1.00 93.75 79 TYR A O 1
ATOM 601 N N . GLN A 1 80 ? 5.106 -9.282 -8.374 1.00 90.50 80 GLN A N 1
ATOM 602 C CA . GLN A 1 80 ? 5.354 -7.973 -7.782 1.00 90.50 80 GLN A CA 1
ATOM 603 C C . GLN A 1 80 ? 4.028 -7.321 -7.387 1.00 90.50 80 GLN A C 1
ATOM 605 O O . GLN A 1 80 ? 2.977 -7.589 -7.967 1.00 90.50 80 GLN A O 1
ATOM 610 N N . ASN A 1 81 ? 4.079 -6.438 -6.394 1.00 90.00 81 ASN A N 1
ATOM 611 C CA . ASN A 1 81 ? 2.903 -5.721 -5.918 1.00 90.00 81 ASN A CA 1
ATOM 612 C C . ASN A 1 81 ? 2.921 -4.254 -6.365 1.00 90.00 81 ASN A C 1
ATOM 614 O O . ASN A 1 81 ? 3.960 -3.595 -6.277 1.00 90.00 81 ASN A O 1
ATOM 618 N N . ILE A 1 82 ? 1.770 -3.748 -6.812 1.00 86.44 82 ILE A N 1
ATOM 619 C CA . ILE A 1 82 ? 1.569 -2.348 -7.208 1.00 86.44 82 ILE A CA 1
ATOM 620 C C . ILE A 1 82 ? 0.145 -1.894 -6.876 1.00 86.44 82 ILE A C 1
ATOM 622 O O . ILE A 1 82 ? -0.761 -2.718 -6.815 1.00 86.44 82 ILE A O 1
ATOM 626 N N . SER A 1 83 ? -0.070 -0.589 -6.702 1.00 82.56 83 SER A N 1
ATOM 627 C CA . SER A 1 83 ? -1.423 -0.034 -6.610 1.00 82.56 83 SER A CA 1
ATOM 628 C C . SER A 1 83 ? -2.140 -0.065 -7.961 1.00 82.56 83 SER A C 1
ATOM 630 O O . SER A 1 83 ? -1.508 0.084 -9.014 1.00 82.56 83 SER A O 1
ATOM 632 N N . TRP A 1 84 ? -3.469 -0.187 -7.931 1.00 86.44 84 TRP A N 1
ATOM 633 C CA . TRP A 1 84 ? -4.317 -0.101 -9.120 1.00 86.44 84 TRP A CA 1
ATOM 634 C C . TRP A 1 84 ? -4.022 1.143 -9.973 1.00 86.44 84 TRP A C 1
ATOM 636 O O . TRP A 1 84 ? -3.766 1.026 -11.174 1.00 86.44 84 TRP A O 1
ATOM 646 N N . ASP A 1 85 ? -3.949 2.315 -9.334 1.00 78.50 85 ASP A N 1
ATOM 647 C CA . ASP A 1 85 ? -3.731 3.614 -9.986 1.00 78.50 85 ASP A CA 1
ATOM 648 C C . ASP A 1 85 ? -2.471 3.662 -10.865 1.00 78.50 85 ASP A C 1
ATOM 650 O O . ASP A 1 85 ? -2.431 4.369 -11.876 1.00 78.50 85 ASP A O 1
ATOM 654 N N . ALA A 1 86 ? -1.427 2.918 -10.489 1.00 82.56 86 ALA A N 1
ATOM 655 C CA . ALA A 1 86 ? -0.154 2.897 -11.201 1.00 82.56 86 ALA A CA 1
ATOM 656 C C . ALA A 1 86 ? -0.016 1.707 -12.166 1.00 82.56 86 ALA A C 1
ATOM 658 O O . ALA A 1 86 ? 0.829 1.753 -13.063 1.00 82.56 86 ALA A O 1
ATOM 659 N N . MET A 1 87 ? -0.831 0.658 -12.015 1.00 92.50 87 MET A N 1
ATOM 660 C CA . MET A 1 87 ? -0.639 -0.632 -12.684 1.00 92.50 87 MET A CA 1
ATOM 661 C C . MET A 1 87 ? -0.638 -0.528 -14.209 1.00 92.50 87 MET A C 1
ATOM 663 O O . MET A 1 87 ? 0.326 -0.936 -14.856 1.00 92.50 87 MET A O 1
ATOM 667 N N . ILE A 1 88 ? -1.702 0.038 -14.789 1.00 91.69 88 ILE A N 1
ATOM 668 C CA . ILE A 1 88 ? -1.859 0.099 -16.251 1.00 91.69 88 ILE A CA 1
ATOM 669 C C . ILE A 1 88 ? -0.706 0.886 -16.879 1.00 91.69 88 ILE A C 1
ATOM 671 O O . ILE A 1 88 ? -0.177 0.486 -17.913 1.00 91.69 88 ILE A O 1
ATOM 675 N N . GLN A 1 89 ? -0.283 1.984 -16.244 1.00 83.62 89 GLN A N 1
ATOM 676 C CA . GLN A 1 89 ? 0.833 2.783 -16.742 1.00 83.62 89 GLN A CA 1
ATOM 677 C C . GLN A 1 89 ? 2.165 2.035 -16.613 1.00 83.62 89 GLN A C 1
ATOM 679 O O . GLN A 1 89 ? 2.939 2.023 -17.563 1.00 83.62 89 GLN A O 1
ATOM 684 N N . ALA A 1 90 ? 2.424 1.377 -15.481 1.00 80.56 90 ALA A N 1
ATOM 685 C CA . ALA A 1 90 ? 3.665 0.635 -15.271 1.00 80.56 90 ALA A CA 1
ATOM 686 C C . ALA A 1 90 ? 3.823 -0.530 -16.263 1.00 80.56 90 ALA A C 1
ATOM 688 O O . ALA A 1 90 ? 4.912 -0.737 -16.799 1.00 80.56 90 ALA A O 1
ATOM 689 N N . VAL A 1 91 ? 2.733 -1.247 -16.561 1.00 96.50 91 VAL A N 1
ATOM 690 C CA . VAL A 1 91 ? 2.715 -2.278 -17.611 1.00 96.50 91 VAL A CA 1
ATOM 691 C C . VAL A 1 91 ? 2.881 -1.644 -18.995 1.00 96.50 91 VAL A C 1
ATOM 693 O O . VAL A 1 91 ? 3.704 -2.101 -19.781 1.00 96.50 91 VAL A O 1
ATOM 696 N N . SER A 1 92 ? 2.174 -0.549 -19.292 1.00 93.50 92 SER A N 1
ATOM 697 C CA . SER A 1 92 ? 2.327 0.182 -20.561 1.00 93.50 92 SER A CA 1
ATOM 698 C C . SER A 1 92 ? 3.769 0.645 -20.809 1.00 93.50 92 SER A C 1
ATOM 700 O O . SER A 1 92 ? 4.213 0.640 -21.956 1.00 93.50 92 SER A O 1
ATOM 702 N N . ASP A 1 93 ? 4.491 1.034 -19.757 1.00 87.81 93 ASP A N 1
ATOM 703 C CA . ASP A 1 93 ? 5.886 1.485 -19.815 1.00 87.81 93 ASP A CA 1
ATOM 704 C C . ASP A 1 93 ? 6.895 0.322 -19.894 1.00 87.81 93 ASP A C 1
ATOM 706 O O . ASP A 1 93 ? 8.102 0.560 -19.990 1.00 87.81 93 ASP A O 1
ATOM 710 N N . GLY A 1 94 ? 6.429 -0.931 -19.842 1.00 91.25 94 GLY A N 1
ATOM 711 C CA . GLY A 1 94 ? 7.277 -2.123 -19.870 1.00 91.25 94 GLY A CA 1
ATOM 712 C C . GLY A 1 94 ? 8.053 -2.367 -18.574 1.00 91.25 94 GLY A C 1
ATOM 713 O O . GLY A 1 94 ? 9.090 -3.025 -18.603 1.00 91.25 94 GLY A O 1
ATOM 714 N N . GLN A 1 95 ? 7.594 -1.825 -17.439 1.00 86.38 95 GLN A N 1
ATOM 715 C CA . GLN A 1 95 ? 8.200 -2.111 -16.129 1.00 86.38 95 GLN A CA 1
ATOM 716 C C . GLN A 1 95 ? 7.897 -3.537 -15.653 1.00 86.38 95 GLN A C 1
ATOM 718 O O . GLN A 1 95 ? 8.665 -4.096 -14.872 1.00 86.38 95 GLN A O 1
ATOM 723 N N . TYR A 1 96 ? 6.787 -4.101 -16.129 1.00 96.12 96 TYR A N 1
ATOM 724 C CA . TYR A 1 96 ? 6.333 -5.461 -15.863 1.00 96.12 96 TYR A CA 1
ATOM 725 C C . TYR A 1 96 ? 5.855 -6.096 -17.168 1.00 96.12 96 TYR A C 1
ATOM 727 O O . TYR A 1 96 ? 5.383 -5.393 -18.066 1.00 96.12 96 TYR A O 1
ATOM 735 N N . ASP A 1 97 ? 5.968 -7.418 -17.259 1.00 97.94 97 ASP A N 1
ATOM 736 C CA . ASP A 1 97 ? 5.596 -8.170 -18.455 1.00 97.94 97 ASP A CA 1
ATOM 737 C C . ASP A 1 97 ? 4.078 -8.374 -18.544 1.00 97.94 97 ASP A C 1
ATOM 739 O O . ASP A 1 97 ? 3.509 -8.337 -19.636 1.00 97.94 97 ASP A O 1
ATOM 743 N N . VAL A 1 98 ? 3.429 -8.580 -17.389 1.00 98.62 98 VAL A N 1
ATOM 744 C CA . VAL A 1 98 ? 1.995 -8.879 -17.276 1.00 98.62 98 VAL A CA 1
ATOM 745 C C . VAL A 1 98 ? 1.383 -8.155 -16.075 1.00 98.62 98 VAL A C 1
ATOM 747 O O . VAL A 1 98 ? 1.981 -8.111 -15.001 1.00 98.62 98 VAL A O 1
ATOM 750 N N . GLY A 1 99 ? 0.170 -7.623 -16.223 1.00 97.75 99 GLY A N 1
ATOM 751 C CA . GLY A 1 99 ? -0.665 -7.161 -15.109 1.00 97.75 99 GLY A CA 1
ATOM 752 C C . GLY A 1 99 ? -1.908 -8.030 -14.917 1.00 97.75 99 GLY A C 1
ATOM 753 O O . GLY A 1 99 ? -2.559 -8.403 -15.895 1.00 97.75 99 GLY A O 1
ATOM 754 N N . MET A 1 100 ? -2.246 -8.320 -13.659 1.00 95.31 100 MET A N 1
ATOM 755 C CA . MET A 1 100 ? -3.441 -9.072 -13.258 1.00 95.31 100 MET A CA 1
ATOM 756 C C . MET A 1 100 ? -4.107 -8.426 -12.036 1.00 95.31 100 MET A C 1
ATOM 758 O O . MET A 1 100 ? -3.408 -7.937 -11.148 1.00 95.31 100 MET A O 1
ATOM 762 N N . THR A 1 101 ? -5.440 -8.403 -11.997 1.00 91.19 101 THR A N 1
ATOM 763 C CA . THR A 1 101 ? -6.274 -7.941 -10.863 1.00 91.19 101 THR A CA 1
ATOM 764 C C . THR A 1 101 ? -7.767 -7.928 -11.244 1.00 91.19 101 THR A C 1
ATOM 766 O O . THR A 1 101 ? -8.485 -6.977 -10.934 1.00 91.19 101 THR A O 1
ATOM 769 N N . GLY A 1 102 ? -8.251 -8.924 -11.991 1.00 88.94 102 GLY A N 1
ATOM 770 C CA . GLY A 1 102 ? -9.618 -8.882 -12.534 1.00 88.94 102 GLY A CA 1
ATOM 771 C C . GLY A 1 102 ? -9.814 -7.715 -13.507 1.00 88.94 102 GLY A C 1
ATOM 772 O O . GLY A 1 102 ? -10.774 -6.953 -13.410 1.00 88.94 102 GLY A O 1
ATOM 773 N N . ILE A 1 103 ? -8.851 -7.492 -14.407 1.00 92.44 103 ILE A N 1
ATOM 774 C CA . ILE A 1 103 ? -8.841 -6.292 -15.249 1.00 92.44 103 ILE A CA 1
ATOM 775 C C . ILE A 1 103 ? -9.873 -6.438 -16.365 1.00 92.44 103 ILE A C 1
ATOM 777 O O . ILE A 1 103 ? -9.687 -7.209 -17.304 1.00 92.44 103 ILE A O 1
ATOM 781 N N . THR A 1 104 ? -10.935 -5.635 -16.302 1.00 91.56 104 THR A N 1
ATOM 782 C CA . THR A 1 104 ? -11.922 -5.532 -17.384 1.00 91.56 104 THR A CA 1
ATOM 783 C C . THR A 1 104 ? -11.260 -5.137 -18.706 1.00 91.56 104 THR A C 1
ATOM 785 O O . THR A 1 104 ? -10.590 -4.097 -18.787 1.00 91.56 104 THR A O 1
ATOM 788 N N . ILE A 1 105 ? -11.501 -5.923 -19.752 1.00 94.12 105 ILE A N 1
ATOM 789 C CA . ILE A 1 105 ? -11.130 -5.609 -21.132 1.00 94.12 105 ILE A CA 1
ATOM 790 C C . ILE A 1 105 ? -11.980 -4.419 -21.589 1.00 94.12 105 ILE A C 1
ATOM 792 O O . ILE A 1 105 ? -13.208 -4.497 -21.638 1.00 94.12 105 ILE A O 1
ATOM 796 N N . ARG A 1 106 ? -11.329 -3.292 -21.894 1.00 89.69 106 ARG A N 1
ATOM 797 C CA . ARG A 1 106 ? -11.996 -2.051 -22.316 1.00 89.69 106 ARG A CA 1
ATOM 798 C C . ARG A 1 106 ? -11.227 -1.345 -23.421 1.00 89.69 106 ARG A C 1
ATOM 800 O O . ARG A 1 106 ? -9.999 -1.301 -23.380 1.00 89.69 106 ARG A O 1
ATOM 807 N N . GLU A 1 107 ? -11.953 -0.719 -24.344 1.00 89.44 107 GLU A N 1
ATOM 808 C CA . GLU A 1 107 ? -11.372 -0.001 -25.487 1.00 89.44 107 GLU A CA 1
ATOM 809 C C . GLU A 1 107 ? -10.390 1.099 -25.054 1.00 89.44 107 GLU A C 1
ATOM 811 O O . GLU A 1 107 ? -9.295 1.187 -25.601 1.00 89.44 107 GLU A O 1
ATOM 816 N N . ASP A 1 108 ? -10.718 1.871 -24.013 1.00 87.00 108 ASP A N 1
ATOM 817 C CA . ASP A 1 108 ? -9.857 2.945 -23.500 1.00 87.00 108 ASP A CA 1
ATOM 818 C C . ASP A 1 108 ? -8.535 2.419 -22.913 1.00 87.00 108 ASP A C 1
ATOM 820 O O . ASP A 1 108 ? -7.480 3.040 -23.051 1.00 87.00 108 ASP A O 1
ATOM 824 N N . ARG A 1 109 ? -8.559 1.228 -22.304 1.00 93.00 109 ARG A N 1
ATOM 825 C CA . ARG A 1 109 ? -7.353 0.560 -21.791 1.00 93.00 109 ARG A CA 1
ATOM 826 C C . ARG A 1 109 ? -6.534 -0.038 -22.930 1.00 93.00 109 ARG A C 1
ATOM 828 O O . ARG A 1 109 ? -5.307 0.043 -22.904 1.00 93.00 109 ARG A O 1
ATOM 835 N N . MET A 1 110 ? -7.206 -0.566 -23.954 1.00 95.31 110 MET A N 1
ATOM 836 C CA . MET A 1 110 ? -6.572 -1.085 -25.166 1.00 95.31 110 MET A CA 1
ATOM 837 C C . MET A 1 110 ? -5.819 -0.006 -25.954 1.00 95.31 110 MET A C 1
ATOM 839 O O . MET A 1 110 ? -5.019 -0.351 -26.815 1.00 95.31 110 MET A O 1
ATOM 843 N N . GLU A 1 111 ? -5.999 1.287 -25.678 1.00 94.25 111 GLU A N 1
ATOM 844 C CA . GLU A 1 111 ? -5.129 2.327 -26.243 1.00 94.25 111 GLU A CA 1
ATOM 845 C C . GLU A 1 111 ? -3.711 2.297 -25.645 1.00 94.25 111 GLU A C 1
ATOM 847 O O . GLU A 1 111 ? -2.749 2.662 -26.322 1.00 94.25 111 GLU A O 1
ATOM 852 N N . LYS A 1 112 ? -3.565 1.836 -24.394 1.00 93.50 112 LYS A N 1
ATOM 853 C CA . LYS A 1 112 ? -2.307 1.868 -23.626 1.00 93.50 112 LYS A CA 1
ATOM 854 C C . LYS A 1 112 ? -1.615 0.513 -23.511 1.00 93.50 112 LYS A C 1
ATOM 856 O O . LYS A 1 112 ? -0.392 0.459 -23.487 1.00 93.50 112 LYS A O 1
ATOM 861 N N . VAL A 1 113 ? -2.384 -0.569 -23.444 1.00 98.19 113 VAL A N 1
ATOM 862 C CA . VAL A 1 113 ? -1.886 -1.936 -23.221 1.00 98.19 113 VAL A CA 1
ATOM 863 C C . VAL A 1 113 ? -2.516 -2.914 -24.208 1.00 98.19 113 VAL A C 1
ATOM 865 O O . VAL A 1 113 ? -3.547 -2.616 -24.815 1.00 98.19 113 VAL A O 1
ATOM 868 N N . ASP A 1 114 ? -1.885 -4.067 -24.403 1.00 98.50 114 ASP A N 1
ATOM 869 C CA . ASP A 1 114 ? -2.532 -5.219 -25.039 1.00 98.50 114 ASP A CA 1
ATOM 870 C C . ASP A 1 114 ? -3.193 -6.101 -23.979 1.00 98.50 114 ASP A C 1
ATOM 872 O O . ASP A 1 114 ? -2.837 -6.036 -22.804 1.00 98.50 114 ASP A O 1
ATOM 876 N N . PHE A 1 115 ? -4.174 -6.900 -24.394 1.00 98.69 115 PHE A N 1
ATOM 877 C CA . PHE A 1 115 ? -4.911 -7.811 -23.523 1.00 98.69 115 PHE A CA 1
ATOM 878 C C . PHE A 1 115 ? -4.751 -9.254 -23.989 1.00 98.69 115 PHE A C 1
ATOM 880 O O . PHE A 1 115 ? -4.620 -9.508 -25.189 1.00 98.69 115 PHE A O 1
ATOM 887 N N . SER A 1 116 ? -4.820 -10.187 -23.041 1.00 98.56 116 SER A N 1
ATOM 888 C CA . SER A 1 116 ? -5.087 -11.589 -23.350 1.00 98.56 116 SER A CA 1
ATOM 889 C C . SER A 1 116 ? -6.513 -11.756 -23.876 1.00 98.56 116 SER A C 1
ATOM 891 O O . SER A 1 116 ? -7.370 -10.881 -23.715 1.00 98.56 116 SER A O 1
ATOM 893 N N . ASP A 1 117 ? -6.798 -12.937 -24.417 1.00 97.94 117 ASP A N 1
ATOM 894 C CA . ASP A 1 117 ? -8.168 -13.424 -24.501 1.00 97.94 117 ASP A CA 1
ATOM 895 C C . ASP A 1 117 ? -8.774 -13.464 -23.096 1.00 97.94 117 ASP A C 1
ATOM 897 O O . ASP A 1 117 ? -8.068 -13.576 -22.081 1.00 97.94 117 ASP A O 1
ATOM 901 N N . LYS A 1 118 ? -10.098 -13.334 -23.028 1.00 95.81 118 LYS A N 1
ATOM 902 C CA . LYS A 1 118 ? -10.778 -13.343 -21.741 1.00 95.81 118 LYS A CA 1
ATOM 903 C C . LYS A 1 118 ? -10.601 -14.690 -21.056 1.00 95.81 118 LYS A C 1
ATOM 905 O O . LYS A 1 118 ? -10.811 -15.732 -21.669 1.00 95.81 118 LYS A O 1
ATOM 910 N N . TYR A 1 119 ? -10.271 -14.656 -19.774 1.00 92.81 119 TYR A N 1
ATOM 911 C CA . TYR A 1 119 ? -10.181 -15.865 -18.959 1.00 92.81 119 TYR A CA 1
ATOM 912 C C . TYR A 1 119 ? -11.447 -16.083 -18.115 1.00 92.81 119 TYR A C 1
ATOM 914 O O . TYR A 1 119 ? -11.668 -17.172 -17.589 1.00 92.81 119 TYR A O 1
ATOM 922 N N . MET A 1 120 ? -12.277 -15.045 -17.961 1.00 88.69 120 MET A N 1
ATOM 923 C CA . MET A 1 120 ? -13.506 -15.073 -17.171 1.00 88.69 120 MET A CA 1
ATOM 924 C C . MET A 1 120 ? -14.475 -13.996 -17.649 1.00 88.69 120 MET A C 1
ATOM 926 O O . MET A 1 120 ? -14.066 -12.901 -18.034 1.00 88.69 120 MET A O 1
ATOM 930 N N . THR A 1 121 ? -15.767 -14.307 -17.585 1.00 87.75 121 THR A N 1
ATOM 931 C CA . THR A 1 121 ? -16.846 -13.330 -17.723 1.00 87.75 121 THR A CA 1
ATOM 932 C C . THR A 1 121 ? -17.520 -13.183 -16.368 1.00 87.75 121 THR A C 1
ATOM 934 O O . THR A 1 121 ? -17.980 -14.174 -15.803 1.00 87.75 121 THR A O 1
ATOM 937 N N . SER A 1 122 ? -17.599 -11.957 -15.863 1.00 83.50 122 SER A N 1
ATOM 938 C CA . SER A 1 122 ? -18.250 -11.634 -14.602 1.00 83.50 122 SER A CA 1
ATOM 939 C C . SER A 1 122 ? -19.435 -10.693 -14.785 1.00 83.50 122 SER A C 1
ATOM 941 O O . SER A 1 122 ? -19.526 -9.951 -15.758 1.00 83.50 122 SER A O 1
ATOM 943 N N . GLN A 1 123 ? -20.382 -10.747 -13.856 1.00 85.12 123 GLN A N 1
ATOM 944 C CA . GLN A 1 123 ? -21.565 -9.890 -13.836 1.00 85.12 123 GLN A CA 1
ATOM 945 C C . GLN A 1 123 ? -21.488 -8.952 -12.642 1.00 85.12 123 GLN A C 1
ATOM 947 O O . GLN A 1 123 ? -21.208 -9.404 -11.539 1.00 85.12 123 GLN A O 1
ATOM 952 N N . MET A 1 124 ? -21.748 -7.664 -12.843 1.00 88.00 124 MET A N 1
ATOM 953 C CA . MET A 1 124 ? -21.664 -6.675 -11.768 1.00 88.00 124 MET A CA 1
ATOM 954 C C . MET A 1 124 ? -22.983 -6.580 -11.000 1.00 88.00 124 MET A C 1
ATOM 956 O O . MET A 1 124 ? -24.042 -6.434 -11.603 1.00 88.00 124 MET A O 1
ATOM 960 N N . PHE A 1 125 ? -22.918 -6.605 -9.675 1.00 92.06 125 PHE A N 1
ATOM 961 C CA . PHE A 1 125 ? -24.044 -6.527 -8.752 1.00 92.06 125 PHE A CA 1
ATOM 962 C C . PHE A 1 125 ? -23.833 -5.442 -7.695 1.00 92.06 125 PHE A C 1
ATOM 964 O O . PHE A 1 125 ? -22.724 -4.960 -7.451 1.00 92.06 125 PHE A O 1
ATOM 971 N N . MET A 1 126 ? -24.925 -5.088 -7.020 1.00 94.88 126 MET A N 1
ATOM 972 C CA . MET A 1 126 ? -24.893 -4.224 -5.846 1.00 94.88 126 MET A CA 1
ATOM 973 C C . MET A 1 126 ? -24.660 -5.065 -4.592 1.00 94.88 126 MET A C 1
ATOM 975 O O . MET A 1 126 ? -25.499 -5.890 -4.228 1.00 94.88 126 MET A O 1
ATOM 979 N N . LEU A 1 127 ? -23.550 -4.821 -3.901 1.00 95.44 127 LEU A N 1
ATOM 980 C CA . LEU A 1 127 ? -23.298 -5.319 -2.554 1.00 95.44 127 LEU A CA 1
ATOM 981 C C . LEU A 1 127 ? -23.814 -4.306 -1.536 1.00 95.44 127 LEU A C 1
ATOM 983 O O . LEU A 1 127 ? -23.437 -3.133 -1.556 1.00 95.44 127 LEU A O 1
ATOM 987 N N . VAL A 1 128 ? -24.659 -4.775 -0.624 1.00 97.25 128 VAL A N 1
ATOM 988 C CA . VAL A 1 128 ? -25.271 -3.968 0.436 1.00 97.25 128 VAL A CA 1
ATOM 989 C C . VAL A 1 128 ? -25.152 -4.675 1.784 1.00 97.25 128 VAL A C 1
ATOM 991 O O . VAL A 1 128 ? -24.784 -5.853 1.860 1.00 97.25 128 VAL A O 1
ATOM 994 N N . ARG A 1 129 ? -25.481 -3.976 2.874 1.00 97.06 129 ARG A N 1
ATOM 995 C CA . ARG A 1 129 ? -25.617 -4.618 4.188 1.00 97.06 129 ARG A CA 1
ATOM 996 C C . ARG A 1 129 ? -26.783 -5.607 4.202 1.00 97.06 129 ARG A C 1
ATOM 998 O O . ARG A 1 129 ? -27.792 -5.424 3.521 1.00 97.06 129 ARG A O 1
ATOM 1005 N N . GLY A 1 130 ? -26.657 -6.663 5.001 1.00 95.88 130 GLY A N 1
ATOM 1006 C CA . GLY A 1 130 ? -27.663 -7.723 5.106 1.00 95.88 130 GLY A CA 1
ATOM 1007 C C . GLY A 1 130 ? -29.044 -7.207 5.526 1.00 95.88 130 GLY A C 1
ATOM 1008 O O . GLY A 1 130 ? -30.066 -7.693 5.035 1.00 95.88 130 GLY A O 1
ATOM 1009 N N . ASP A 1 131 ? -29.069 -6.164 6.355 1.00 94.81 131 ASP A N 1
ATOM 1010 C CA . ASP A 1 131 ? -30.264 -5.487 6.861 1.00 94.81 131 ASP A CA 1
ATOM 1011 C C . ASP A 1 131 ? -30.787 -4.358 5.951 1.00 94.81 131 ASP A C 1
ATOM 1013 O O . ASP A 1 131 ? -31.702 -3.638 6.339 1.00 94.81 131 ASP A O 1
ATOM 1017 N N . GLU A 1 132 ? -30.250 -4.200 4.736 1.00 96.75 132 GLU A N 1
ATOM 1018 C CA . GLU A 1 132 ? -30.709 -3.165 3.808 1.00 96.75 132 GLU A CA 1
ATOM 1019 C C . GLU A 1 132 ? -32.149 -3.418 3.329 1.00 96.75 132 GLU A C 1
ATOM 1021 O O . GLU A 1 132 ? -32.434 -4.445 2.710 1.00 96.75 132 GLU A O 1
ATOM 1026 N N . GLU A 1 133 ? -33.048 -2.466 3.574 1.00 95.38 133 GLU A N 1
ATOM 1027 C CA . GLU A 1 133 ? -34.456 -2.508 3.144 1.00 95.38 133 GLU A CA 1
ATOM 1028 C C . GLU A 1 133 ? -34.891 -1.234 2.394 1.00 95.38 133 GLU A C 1
ATOM 1030 O O . GLU A 1 133 ? -36.022 -1.153 1.915 1.00 95.38 133 GLU A O 1
ATOM 1035 N N . ARG A 1 134 ? -34.020 -0.220 2.287 1.00 95.88 134 ARG A N 1
ATOM 1036 C CA . ARG A 1 134 ? -34.358 1.098 1.722 1.00 95.88 134 ARG A CA 1
ATOM 1037 C C . ARG A 1 134 ? -34.385 1.091 0.194 1.00 95.88 134 ARG A C 1
ATOM 1039 O O . ARG A 1 134 ? -35.131 1.867 -0.396 1.00 95.88 134 ARG A O 1
ATOM 1046 N N . PHE A 1 135 ? -33.590 0.228 -0.434 1.00 96.50 135 PHE A N 1
ATOM 1047 C CA . PHE A 1 135 ? -33.520 0.032 -1.882 1.00 96.50 135 PHE A CA 1
ATOM 1048 C C . PHE A 1 135 ? -33.184 -1.429 -2.207 1.00 96.50 135 PHE A C 1
ATOM 1050 O O . PHE A 1 135 ? -32.644 -2.154 -1.372 1.00 96.50 135 PHE A O 1
ATOM 1057 N N . ALA A 1 136 ? -33.530 -1.865 -3.417 1.00 94.06 136 ALA A N 1
ATOM 1058 C CA . ALA A 1 136 ? -33.361 -3.254 -3.856 1.00 94.06 136 ALA A CA 1
ATOM 1059 C C . ALA A 1 136 ? -32.699 -3.387 -5.236 1.00 94.06 136 ALA A C 1
ATOM 1061 O O . ALA A 1 136 ? -32.370 -4.495 -5.645 1.00 94.06 136 ALA A O 1
ATOM 1062 N N . ASP A 1 137 ? -32.518 -2.278 -5.951 1.00 93.44 137 ASP A N 1
ATOM 1063 C CA . ASP A 1 137 ? -31.963 -2.219 -7.301 1.00 93.44 137 ASP A CA 1
ATOM 1064 C C . ASP A 1 137 ? -31.375 -0.823 -7.583 1.00 93.44 137 ASP A C 1
ATOM 1066 O O . ASP A 1 137 ? -31.544 0.112 -6.793 1.00 93.44 137 ASP A O 1
ATOM 1070 N N . ALA A 1 138 ? -30.675 -0.673 -8.712 1.00 92.44 138 ALA A N 1
ATOM 1071 C CA . ALA A 1 138 ? -30.063 0.599 -9.095 1.00 92.44 138 ALA A CA 1
ATOM 1072 C C . ALA A 1 138 ? -31.085 1.748 -9.231 1.00 92.44 138 ALA A C 1
ATOM 1074 O O . ALA A 1 138 ? -30.821 2.819 -8.685 1.00 92.44 138 ALA A O 1
ATOM 1075 N N . PRO A 1 139 ? -32.270 1.570 -9.857 1.00 93.44 139 PRO A N 1
ATOM 1076 C CA . PRO A 1 139 ? -33.280 2.629 -9.916 1.00 93.44 139 PRO A CA 1
ATOM 1077 C C . PRO A 1 139 ? -33.780 3.100 -8.542 1.00 93.44 139 PRO A C 1
ATOM 1079 O O . PRO A 1 139 ? -33.917 4.303 -8.313 1.00 93.44 139 PRO A O 1
ATOM 1082 N N . SER A 1 140 ? -34.049 2.177 -7.613 1.00 96.06 140 SER A N 1
ATOM 1083 C CA . SER A 1 140 ? -34.482 2.521 -6.253 1.00 96.06 140 SER A CA 1
ATOM 1084 C C . SER A 1 140 ? -33.359 3.151 -5.428 1.00 96.06 140 SER A C 1
ATOM 1086 O O . SER A 1 140 ? -33.631 4.066 -4.651 1.00 96.06 140 SER A O 1
ATOM 1088 N N . PHE A 1 141 ? -32.101 2.754 -5.643 1.00 96.06 141 PHE A N 1
ATOM 1089 C CA . PHE A 1 141 ? -30.945 3.428 -5.049 1.00 96.06 141 PHE A CA 1
ATOM 1090 C C . PHE A 1 141 ? -30.739 4.842 -5.609 1.00 96.06 141 PHE A C 1
ATOM 1092 O O . PHE A 1 141 ? -30.480 5.783 -4.855 1.00 96.06 141 PHE A O 1
ATOM 1099 N N . ALA A 1 142 ? -30.892 5.027 -6.921 1.00 93.00 142 ALA A N 1
ATOM 1100 C CA . ALA A 1 142 ? -30.794 6.336 -7.559 1.00 93.00 142 ALA A CA 1
ATOM 1101 C C . ALA A 1 142 ? -31.834 7.310 -6.979 1.00 93.00 142 ALA A C 1
ATOM 1103 O O . ALA A 1 142 ? -31.496 8.454 -6.671 1.00 93.00 142 ALA A O 1
ATOM 1104 N N . ALA A 1 143 ? -33.061 6.825 -6.746 1.00 94.06 143 ALA A N 1
ATOM 1105 C CA . ALA A 1 143 ? -34.148 7.572 -6.108 1.00 94.06 143 ALA A CA 1
ATOM 1106 C C . ALA A 1 143 ? -33.934 7.843 -4.604 1.00 94.06 143 ALA A C 1
ATOM 1108 O O . ALA A 1 143 ? -34.572 8.737 -4.046 1.00 94.06 143 ALA A O 1
ATOM 1109 N N . PHE A 1 144 ? -33.051 7.097 -3.935 1.00 94.31 144 PHE A N 1
ATOM 1110 C CA . PHE A 1 144 ? -32.657 7.346 -2.551 1.00 94.31 144 PHE A CA 1
ATOM 1111 C C . PHE A 1 144 ? -31.577 8.439 -2.502 1.00 94.31 144 PHE A C 1
ATOM 1113 O O . PHE A 1 144 ? -30.385 8.148 -2.529 1.00 94.31 144 PHE A O 1
ATOM 1120 N N . GLU A 1 145 ? -31.996 9.710 -2.455 1.00 89.69 145 GLU A N 1
ATOM 1121 C CA . GLU A 1 145 ? -31.118 10.887 -2.624 1.00 89.69 145 GLU A CA 1
ATOM 1122 C C . GLU A 1 145 ? -29.933 10.954 -1.640 1.00 89.69 145 GLU A C 1
ATOM 1124 O O . GLU A 1 145 ? -28.858 11.425 -2.013 1.00 89.69 145 GLU A O 1
ATOM 1129 N N . ASP A 1 146 ? -30.100 10.437 -0.418 1.00 91.50 146 ASP A N 1
ATOM 1130 C CA . ASP A 1 146 ? -29.059 10.425 0.621 1.00 91.50 146 ASP A CA 1
ATOM 1131 C C . ASP A 1 146 ? -28.087 9.232 0.508 1.00 91.50 146 ASP A C 1
ATOM 1133 O O . ASP A 1 146 ? -27.130 9.143 1.277 1.00 91.50 146 ASP A O 1
ATOM 1137 N N . GLY A 1 147 ? -28.324 8.302 -0.424 1.00 95.06 147 GLY A N 1
ATOM 1138 C CA . GLY A 1 147 ? -27.565 7.057 -0.529 1.00 95.06 147 GLY A CA 1
ATOM 1139 C C . GLY A 1 147 ? -26.136 7.256 -1.017 1.00 95.06 147 GLY A C 1
ATOM 1140 O O . GLY A 1 147 ? -25.912 7.899 -2.044 1.00 95.06 147 GLY A O 1
ATOM 1141 N N . LEU A 1 148 ? -25.171 6.652 -0.329 1.00 97.62 148 LEU A N 1
ATOM 1142 C CA . LEU A 1 148 ? -23.748 6.766 -0.651 1.00 97.62 148 LEU A CA 1
ATOM 1143 C C . LEU A 1 148 ? -23.199 5.503 -1.325 1.00 97.62 148 LEU A C 1
ATOM 1145 O O . LEU A 1 148 ? -23.477 4.384 -0.892 1.00 97.62 148 LEU A O 1
ATOM 1149 N N . VAL A 1 149 ? -22.369 5.692 -2.352 1.00 97.38 149 VAL A N 1
ATOM 1150 C CA . VAL A 1 149 ? -21.674 4.622 -3.081 1.00 97.38 149 VAL A CA 1
ATOM 1151 C C . VAL A 1 149 ? -20.208 4.603 -2.682 1.00 97.38 149 VAL A C 1
ATOM 1153 O O . VAL A 1 149 ? -19.544 5.632 -2.772 1.00 97.38 149 VAL A O 1
ATOM 1156 N N . GLY A 1 150 ? -19.677 3.451 -2.283 1.00 95.06 150 GLY A N 1
ATOM 1157 C CA . GLY A 1 150 ? -18.236 3.248 -2.148 1.00 95.06 150 GLY A CA 1
ATOM 1158 C C . GLY A 1 150 ? -17.633 2.713 -3.442 1.00 95.06 150 GLY A C 1
ATOM 1159 O O . GLY A 1 150 ? -18.095 1.695 -3.954 1.00 95.06 150 GLY A O 1
ATOM 1160 N N . ALA A 1 151 ? -16.592 3.365 -3.958 1.00 90.00 151 ALA A N 1
ATOM 1161 C CA . ALA A 1 151 ? -15.911 2.936 -5.179 1.00 90.00 151 ALA A CA 1
ATOM 1162 C C . ALA A 1 151 ? -14.406 3.237 -5.135 1.00 90.00 151 ALA A C 1
ATOM 1164 O O . ALA A 1 151 ? -13.977 4.199 -4.500 1.00 90.00 151 ALA A O 1
ATOM 1165 N N . GLN A 1 152 ? -13.609 2.429 -5.834 1.00 86.12 152 GLN A N 1
ATOM 1166 C CA . GLN A 1 152 ? -12.195 2.713 -6.091 1.00 86.12 152 GLN A CA 1
ATOM 1167 C C . GLN A 1 152 ? -12.076 3.460 -7.431 1.00 86.12 152 GLN A C 1
ATOM 1169 O O . GLN A 1 152 ? -12.644 2.991 -8.424 1.00 86.12 152 GLN A O 1
ATOM 1174 N N . PRO A 1 153 ? -11.398 4.620 -7.493 1.00 83.06 153 PRO A N 1
ATOM 1175 C CA . PRO A 1 153 ? -11.330 5.433 -8.707 1.00 83.06 153 PRO A CA 1
ATOM 1176 C C . PRO A 1 153 ? -10.681 4.679 -9.882 1.00 83.06 153 PRO A C 1
ATOM 1178 O O . PRO A 1 153 ? -9.828 3.816 -9.701 1.00 83.06 153 PRO A O 1
ATOM 1181 N N . GLY A 1 154 ? -11.115 4.977 -11.111 1.00 78.25 154 GLY A N 1
ATOM 1182 C CA . GLY A 1 154 ? -10.554 4.377 -12.335 1.00 78.25 154 GLY A CA 1
ATOM 1183 C C . GLY A 1 154 ? -10.908 2.900 -12.575 1.00 78.25 154 GLY A C 1
ATOM 1184 O O . GLY A 1 154 ? -10.456 2.301 -13.556 1.00 78.25 154 GLY A O 1
ATOM 1185 N N . THR A 1 155 ? -11.715 2.296 -11.703 1.00 83.38 155 THR A N 1
ATOM 1186 C CA . THR A 1 155 ? -12.233 0.932 -11.872 1.00 83.38 155 THR A CA 1
ATOM 1187 C C . THR A 1 155 ? -13.549 0.932 -12.652 1.00 83.38 155 THR A C 1
ATOM 1189 O O . THR A 1 155 ? -14.247 1.942 -12.743 1.00 83.38 155 THR A O 1
ATOM 1192 N N . THR A 1 156 ? -13.928 -0.210 -13.222 1.00 85.06 156 THR A N 1
ATOM 1193 C CA . THR A 1 156 ? -15.222 -0.323 -13.910 1.00 85.06 156 THR A CA 1
ATOM 1194 C C . THR A 1 156 ? -16.413 -0.158 -12.957 1.00 85.06 156 THR A C 1
ATOM 1196 O O . THR A 1 156 ? -17.316 0.593 -13.320 1.00 85.06 156 THR A O 1
ATOM 1199 N N . PRO A 1 157 ? -16.412 -0.725 -11.728 1.00 88.50 157 PRO A N 1
ATOM 1200 C CA . PRO A 1 157 ? -17.416 -0.414 -10.708 1.00 88.50 157 PRO A CA 1
ATOM 1201 C C . PRO A 1 157 ? -17.604 1.086 -10.454 1.00 88.50 157 PRO A C 1
ATOM 1203 O O . PRO A 1 157 ? -18.733 1.546 -10.306 1.00 88.50 157 PRO A O 1
ATOM 1206 N N . PHE A 1 158 ? -16.521 1.872 -10.456 1.00 88.94 158 PHE A N 1
ATOM 1207 C CA . PHE A 1 158 ? -16.616 3.329 -10.358 1.00 88.94 158 PHE A CA 1
ATOM 1208 C C . PHE A 1 158 ? -17.371 3.933 -11.548 1.00 88.94 158 PHE A C 1
ATOM 1210 O O . PHE A 1 158 ? -18.316 4.692 -11.347 1.00 88.94 158 PHE A O 1
ATOM 1217 N N . TYR A 1 159 ? -17.013 3.566 -12.779 1.00 86.44 159 TYR A N 1
ATOM 1218 C CA . TYR A 1 159 ? -17.669 4.112 -13.968 1.00 86.44 159 TYR A CA 1
ATOM 1219 C C . TYR A 1 159 ? -19.139 3.697 -14.088 1.00 86.44 159 TYR A C 1
ATOM 1221 O O . TYR A 1 159 ? -19.969 4.537 -14.419 1.00 86.44 159 TYR A O 1
ATOM 1229 N N . VAL A 1 160 ? -19.485 2.449 -13.762 1.00 88.81 160 VAL A N 1
ATOM 1230 C CA . VAL A 1 160 ? -20.885 1.985 -13.743 1.00 88.81 160 VAL A CA 1
ATOM 1231 C C . VAL A 1 160 ? -21.681 2.734 -12.673 1.00 88.81 160 VAL A C 1
ATOM 1233 O O . VAL A 1 160 ? -22.799 3.185 -12.925 1.00 88.81 160 VAL A O 1
ATOM 1236 N N . ALA A 1 161 ? -21.096 2.954 -11.491 1.00 91.00 161 ALA A N 1
ATOM 1237 C CA . ALA A 1 161 ? -21.737 3.753 -10.453 1.00 91.00 161 ALA A CA 1
ATOM 1238 C C . ALA A 1 161 ? -22.023 5.189 -10.920 1.00 91.00 161 ALA A C 1
ATOM 1240 O O . ALA A 1 161 ? -23.110 5.702 -10.662 1.00 91.00 161 ALA A O 1
ATOM 1241 N N . VAL A 1 162 ? -21.076 5.824 -11.617 1.00 87.75 162 VAL A N 1
ATOM 1242 C CA . VAL A 1 162 ? -21.229 7.186 -12.151 1.00 87.75 162 VAL A CA 1
ATOM 1243 C C . VAL A 1 162 ? -22.279 7.233 -13.260 1.00 87.75 162 VAL A C 1
ATOM 1245 O O . VAL A 1 162 ? -23.240 7.994 -13.163 1.00 87.75 162 VAL A O 1
ATOM 1248 N N . TYR A 1 163 ? -22.079 6.451 -14.322 1.00 87.25 163 TYR A N 1
ATOM 1249 C CA . TYR A 1 163 ? -22.763 6.637 -15.602 1.00 87.25 163 TYR A CA 1
ATOM 1250 C C . TYR A 1 163 ? -24.076 5.867 -15.724 1.00 87.25 163 TYR A C 1
ATOM 1252 O O . TYR A 1 163 ? -24.978 6.338 -16.416 1.00 87.25 163 TYR A O 1
ATOM 1260 N N . ASP A 1 164 ? -24.199 4.727 -15.041 1.00 88.00 164 ASP A N 1
ATOM 1261 C CA . ASP A 1 164 ? -25.349 3.830 -15.191 1.00 88.00 164 ASP A CA 1
ATOM 1262 C C . ASP A 1 164 ? -26.254 3.814 -13.948 1.00 88.00 164 ASP A C 1
ATOM 1264 O O . ASP A 1 164 ? -27.458 3.581 -14.066 1.00 88.00 164 ASP A O 1
ATOM 1268 N N . MET A 1 165 ? -25.701 4.077 -12.755 1.00 89.75 165 MET A N 1
ATOM 1269 C CA . MET A 1 165 ? -26.465 4.095 -11.499 1.00 89.75 165 MET A CA 1
ATOM 1270 C C . MET A 1 165 ? -26.816 5.507 -11.004 1.00 89.75 165 MET A C 1
ATOM 1272 O O . MET A 1 165 ? -27.851 5.680 -10.359 1.00 89.75 165 MET A O 1
ATOM 1276 N N . LEU A 1 166 ? -25.973 6.508 -11.269 1.00 91.31 166 LEU A N 1
ATOM 1277 C CA . LEU A 1 166 ? -26.168 7.893 -10.830 1.00 91.31 166 LEU A CA 1
ATOM 1278 C C . LEU A 1 166 ? -26.423 8.829 -12.027 1.00 91.31 166 LEU A C 1
ATOM 1280 O O . LEU A 1 166 ? -27.186 8.498 -12.930 1.00 91.31 166 LEU A O 1
ATOM 1284 N N . ASP A 1 167 ? -25.887 10.047 -11.992 1.00 89.69 167 ASP A N 1
ATOM 1285 C CA . ASP A 1 167 ? -26.211 11.153 -12.901 1.00 89.69 167 ASP A CA 1
ATOM 1286 C C . ASP A 1 167 ? -25.151 11.408 -13.984 1.00 89.69 167 ASP A C 1
ATOM 1288 O O . ASP A 1 167 ? -25.274 12.363 -14.754 1.00 89.69 167 ASP A O 1
ATOM 1292 N N . GLY A 1 168 ? -24.124 10.561 -14.067 1.00 87.62 168 GLY A N 1
ATOM 1293 C CA . GLY A 1 168 ? -23.017 10.709 -15.006 1.00 87.62 168 GLY A CA 1
ATOM 1294 C C . GLY A 1 168 ? -21.964 11.743 -14.599 1.00 87.62 168 GLY A C 1
ATOM 1295 O O . GLY A 1 168 ? -21.078 12.026 -15.404 1.00 87.62 168 GLY A O 1
ATOM 1296 N N . ASP A 1 169 ? -22.037 12.317 -13.392 1.00 87.19 169 ASP A N 1
ATOM 1297 C CA . ASP A 1 169 ? -21.018 13.234 -12.872 1.00 87.19 169 ASP A CA 1
ATOM 1298 C C . ASP A 1 169 ? -19.972 12.477 -12.036 1.00 87.19 169 ASP A C 1
ATOM 1300 O O . ASP A 1 169 ? -20.248 11.999 -10.936 1.00 87.19 169 ASP A O 1
ATOM 1304 N N . GLU A 1 170 ? -18.731 12.391 -12.523 1.00 82.81 170 GLU A N 1
ATOM 1305 C CA . GLU A 1 170 ? -17.621 11.779 -11.774 1.00 82.81 170 GLU A CA 1
ATOM 1306 C C . GLU A 1 170 ? -17.296 12.523 -10.463 1.00 82.81 170 GLU A C 1
ATOM 1308 O O . GLU A 1 170 ? -16.673 11.952 -9.567 1.00 82.81 170 GLU A O 1
ATOM 1313 N N . ALA A 1 171 ? -17.732 13.781 -10.318 1.00 84.19 171 ALA A N 1
ATOM 1314 C CA . ALA A 1 171 ? -17.608 14.564 -9.091 1.00 84.19 171 ALA A CA 1
ATOM 1315 C C . ALA A 1 171 ? -18.835 14.451 -8.166 1.00 84.19 171 ALA A C 1
ATOM 1317 O O . ALA A 1 171 ? -18.930 15.201 -7.186 1.00 84.19 171 ALA A O 1
ATOM 1318 N N . ASN A 1 172 ? -19.771 13.534 -8.449 1.00 88.56 172 ASN A N 1
ATOM 1319 C CA . ASN A 1 172 ? -20.987 13.374 -7.663 1.00 88.56 172 ASN A CA 1
ATOM 1320 C C . ASN A 1 172 ? -20.650 13.132 -6.174 1.00 88.56 172 ASN A C 1
ATOM 1322 O O . ASN A 1 172 ? -19.970 12.159 -5.835 1.00 88.56 172 ASN A O 1
ATOM 1326 N N . PRO A 1 173 ? -21.149 13.972 -5.243 1.00 90.12 173 PRO A N 1
ATOM 1327 C CA . PRO A 1 173 ? -20.798 13.885 -3.826 1.00 90.12 173 PRO A CA 1
ATOM 1328 C C . PRO A 1 173 ? -21.281 12.597 -3.144 1.00 90.12 173 PRO A C 1
ATOM 1330 O O . PRO A 1 173 ? -20.833 12.306 -2.028 1.00 90.12 173 PRO A O 1
ATOM 1333 N N . ARG A 1 174 ? -22.183 11.833 -3.775 1.00 94.69 174 ARG A N 1
ATOM 1334 C CA . ARG A 1 174 ? -22.641 10.517 -3.306 1.00 94.69 174 ARG A CA 1
ATOM 1335 C C . ARG A 1 174 ? -21.588 9.427 -3.508 1.00 94.69 174 ARG A C 1
ATOM 1337 O O . ARG A 1 174 ? -21.666 8.403 -2.836 1.00 94.69 174 ARG A O 1
ATOM 1344 N N . ILE A 1 175 ? -20.587 9.650 -4.360 1.00 93.25 175 ILE A N 1
ATOM 1345 C CA . ILE A 1 175 ? -19.489 8.711 -4.593 1.00 93.25 175 ILE A CA 1
ATOM 1346 C C . ILE A 1 175 ? -18.380 8.978 -3.577 1.00 93.25 175 ILE A C 1
ATOM 1348 O O . ILE A 1 175 ? -17.771 10.048 -3.533 1.00 93.25 175 ILE A O 1
ATOM 1352 N N . LYS A 1 176 ? -18.126 7.994 -2.719 1.00 95.12 176 LYS A N 1
ATOM 1353 C CA . LYS A 1 176 ? -17.042 7.991 -1.742 1.00 95.12 176 LYS A CA 1
ATOM 1354 C C . LYS A 1 176 ? -15.910 7.137 -2.281 1.00 95.12 176 LYS A C 1
ATOM 1356 O O . LYS A 1 176 ? -16.070 5.937 -2.501 1.00 95.12 176 LYS A O 1
ATOM 1361 N N . LEU A 1 177 ? -14.782 7.796 -2.516 1.00 88.00 177 LEU A N 1
ATOM 1362 C CA . LEU A 1 177 ? -13.598 7.171 -3.077 1.00 88.00 177 LEU A CA 1
ATOM 1363 C C . LEU A 1 177 ? -12.787 6.491 -1.978 1.00 88.00 177 LEU A C 1
ATOM 1365 O O . LEU A 1 177 ? -12.523 7.086 -0.932 1.00 88.00 177 LEU A O 1
ATOM 1369 N N . PHE A 1 178 ? -12.385 5.257 -2.246 1.00 84.88 178 PHE A N 1
ATOM 1370 C CA . PHE A 1 178 ? -11.517 4.466 -1.387 1.00 84.88 178 PHE A CA 1
ATOM 1371 C C . PHE A 1 178 ? -10.302 4.001 -2.175 1.00 84.88 178 PHE A C 1
ATOM 1373 O O . PHE A 1 178 ? -10.397 3.742 -3.370 1.00 84.88 178 PHE A O 1
ATOM 1380 N N . GLU A 1 179 ? -9.175 3.867 -1.480 1.00 78.38 179 GLU A N 1
ATOM 1381 C CA . GLU A 1 179 ? -7.917 3.432 -2.092 1.00 78.38 179 GLU A CA 1
ATOM 1382 C C . GLU A 1 179 ? -8.017 2.021 -2.683 1.00 78.38 179 GLU A C 1
ATOM 1384 O O . GLU A 1 179 ? -7.415 1.745 -3.711 1.00 78.38 179 GLU A O 1
ATOM 1389 N N . THR A 1 180 ? -8.787 1.133 -2.046 1.00 79.00 180 THR A N 1
ATOM 1390 C CA . THR A 1 180 ? -8.947 -0.266 -2.461 1.00 79.00 180 THR A CA 1
ATOM 1391 C C . THR A 1 180 ? -10.401 -0.712 -2.375 1.00 79.00 180 THR A C 1
ATOM 1393 O O . THR A 1 180 ? -11.179 -0.201 -1.559 1.00 79.00 180 THR A O 1
ATOM 1396 N N . PHE A 1 181 ? -10.758 -1.733 -3.156 1.00 83.50 181 PHE A N 1
ATOM 1397 C CA . PHE A 1 181 ? -12.060 -2.392 -3.054 1.00 83.50 181 PHE A CA 1
ATOM 1398 C C . PHE A 1 181 ? -12.341 -2.924 -1.638 1.00 83.50 181 PHE A C 1
ATOM 1400 O O . PHE A 1 181 ? -13.403 -2.690 -1.064 1.00 83.50 181 PHE A O 1
ATOM 1407 N N . GLY A 1 182 ? -11.357 -3.563 -0.999 1.00 81.81 182 GLY A N 1
ATOM 1408 C CA . GLY A 1 182 ? -11.505 -4.026 0.382 1.00 81.81 182 GLY A CA 1
ATOM 1409 C C . GLY A 1 182 ? -11.878 -2.901 1.360 1.00 81.81 182 GLY A C 1
ATOM 1410 O O . GLY A 1 182 ? -12.704 -3.114 2.250 1.00 81.81 182 GLY A O 1
ATOM 1411 N N . ALA A 1 183 ? -11.324 -1.696 1.186 1.00 81.38 183 ALA A N 1
ATOM 1412 C CA . ALA A 1 183 ? -11.654 -0.541 2.017 1.00 81.38 183 ALA A CA 1
ATOM 1413 C C . ALA A 1 183 ? -13.094 -0.042 1.798 1.00 81.38 183 ALA A C 1
ATOM 1415 O O . ALA A 1 183 ? -13.758 0.301 2.779 1.00 81.38 183 ALA A O 1
ATOM 1416 N N . SER A 1 184 ? -13.611 -0.065 0.563 1.00 87.44 184 SER A N 1
ATOM 1417 C CA . SER A 1 184 ? -15.010 0.300 0.297 1.00 87.44 184 SER A CA 1
ATOM 1418 C C . SER A 1 184 ? -15.987 -0.712 0.909 1.00 87.44 184 SER A C 1
ATOM 1420 O O . SER A 1 184 ? -16.990 -0.317 1.504 1.00 87.44 184 SER A O 1
ATOM 1422 N N . VAL A 1 185 ? -15.665 -2.011 0.880 1.00 88.50 185 VAL A N 1
ATOM 1423 C CA . VAL A 1 185 ? -16.480 -3.045 1.542 1.00 88.50 185 VAL A CA 1
ATOM 1424 C C . VAL A 1 185 ? -16.453 -2.899 3.068 1.00 88.50 185 VAL A C 1
ATOM 1426 O O . VAL A 1 185 ? -17.473 -3.111 3.727 1.00 88.50 185 VAL A O 1
ATOM 1429 N N . GLN A 1 186 ? -15.323 -2.506 3.667 1.00 84.81 186 GLN A N 1
ATOM 1430 C CA . GLN A 1 186 ? -15.294 -2.200 5.103 1.00 84.81 186 GLN A CA 1
ATOM 1431 C C . GLN A 1 186 ? -16.152 -0.978 5.445 1.00 84.81 186 GLN A C 1
ATOM 1433 O O . GLN A 1 186 ? -16.918 -1.043 6.404 1.00 84.81 186 GLN A O 1
ATOM 1438 N N . ALA A 1 187 ? -16.092 0.083 4.638 1.00 87.06 187 ALA A N 1
ATOM 1439 C CA . ALA A 1 187 ? -16.952 1.256 4.794 1.00 87.06 187 ALA A CA 1
ATOM 1440 C C . ALA A 1 187 ? -18.447 0.906 4.676 1.00 87.06 187 ALA A C 1
ATOM 1442 O O . ALA A 1 187 ? -19.286 1.434 5.408 1.00 87.06 187 ALA A O 1
ATOM 1443 N N . LEU A 1 188 ? -18.796 -0.036 3.795 1.00 94.75 188 LEU A N 1
ATOM 1444 C CA . LEU A 1 188 ? -20.160 -0.550 3.680 1.00 94.75 188 LEU A CA 1
ATOM 1445 C C . LEU A 1 188 ? -20.612 -1.251 4.967 1.00 94.75 188 LEU A C 1
ATOM 1447 O O . LEU A 1 188 ? -21.729 -1.022 5.441 1.00 94.75 188 LEU A O 1
ATOM 1451 N N . ARG A 1 189 ? -19.738 -2.081 5.554 1.00 89.50 189 ARG A N 1
ATOM 1452 C CA . ARG A 1 189 ? -20.000 -2.798 6.814 1.00 89.50 189 ARG A CA 1
ATOM 1453 C C . ARG A 1 189 ? -20.176 -1.850 8.001 1.00 89.50 189 ARG A C 1
ATOM 1455 O O . ARG A 1 189 ? -21.002 -2.125 8.866 1.00 89.50 189 ARG A O 1
ATOM 1462 N N . THR A 1 190 ? -19.414 -0.758 8.058 1.00 91.19 190 THR A N 1
ATOM 1463 C CA . THR A 1 190 ? -19.491 0.236 9.144 1.00 91.19 190 THR A CA 1
ATOM 1464 C C . THR A 1 190 ? -20.633 1.233 8.981 1.00 91.19 190 THR A C 1
ATOM 1466 O O . THR A 1 190 ? -20.978 1.908 9.951 1.00 91.19 190 THR A O 1
ATOM 1469 N N . GLY A 1 191 ? -21.259 1.297 7.803 1.00 92.56 191 GLY A N 1
ATOM 1470 C CA . GLY A 1 191 ? -22.342 2.238 7.522 1.00 92.56 191 GLY A CA 1
ATOM 1471 C C . GLY A 1 191 ? -21.887 3.577 6.946 1.00 92.56 191 GLY A C 1
ATOM 1472 O O . GLY A 1 191 ? -22.706 4.484 6.837 1.00 92.56 191 GLY A O 1
ATOM 1473 N N . ASP A 1 192 ? -20.613 3.704 6.572 1.00 92.25 192 ASP A N 1
ATOM 1474 C CA . ASP A 1 192 ? -20.059 4.922 5.972 1.00 92.25 192 ASP A CA 1
ATOM 1475 C C . ASP A 1 192 ? -20.476 5.083 4.497 1.00 92.25 192 ASP A C 1
ATOM 1477 O O . ASP A 1 192 ? -20.488 6.197 3.970 1.00 92.25 192 ASP A O 1
ATOM 1481 N N . VAL A 1 193 ? -20.844 3.976 3.841 1.00 97.25 193 VAL A N 1
ATOM 1482 C CA . VAL A 1 193 ? -21.539 3.945 2.544 1.00 97.25 193 VAL A CA 1
ATOM 1483 C C . VAL A 1 193 ? -22.715 2.965 2.580 1.00 97.25 193 VAL A C 1
ATOM 1485 O O . VAL A 1 193 ? -22.811 2.123 3.476 1.00 97.25 193 VAL A O 1
ATOM 1488 N N . ASP A 1 194 ? -23.630 3.068 1.618 1.00 97.88 194 ASP A N 1
ATOM 1489 C CA . ASP A 1 194 ? -24.840 2.240 1.543 1.00 97.88 194 ASP A CA 1
ATOM 1490 C C . ASP A 1 194 ? -24.742 1.126 0.498 1.00 97.88 194 ASP A C 1
ATOM 1492 O O . ASP A 1 194 ? -25.353 0.074 0.672 1.00 97.88 194 ASP A O 1
ATOM 1496 N N . VAL A 1 195 ? -23.952 1.329 -0.558 1.00 97.19 195 VAL A N 1
ATOM 1497 C CA . VAL A 1 195 ? -23.732 0.332 -1.610 1.00 97.19 195 VAL A CA 1
ATOM 1498 C C . VAL A 1 195 ? -22.289 0.351 -2.099 1.00 97.19 195 VAL A C 1
ATOM 1500 O O . VAL A 1 195 ? -21.647 1.399 -2.158 1.00 97.19 195 VAL A O 1
ATOM 1503 N N . VAL A 1 196 ? -21.788 -0.817 -2.479 1.00 95.88 196 VAL A N 1
ATOM 1504 C CA . VAL A 1 196 ? -20.557 -0.988 -3.255 1.00 95.88 196 VAL A CA 1
ATOM 1505 C C . VAL A 1 196 ? -20.905 -1.833 -4.472 1.00 95.88 196 VAL A C 1
ATOM 1507 O O . VAL A 1 196 ? -21.633 -2.815 -4.348 1.00 95.88 196 VAL A O 1
ATOM 1510 N N . LEU A 1 197 ? -20.412 -1.459 -5.650 1.00 92.00 197 LEU A N 1
ATOM 1511 C CA . LEU A 1 197 ? -20.556 -2.303 -6.833 1.00 92.00 197 LEU A CA 1
ATOM 1512 C C . LEU A 1 197 ? -19.434 -3.338 -6.853 1.00 92.00 197 LEU A C 1
ATOM 1514 O O . LEU A 1 197 ? -18.267 -2.995 -6.674 1.00 92.00 197 LEU A O 1
ATOM 1518 N N . THR A 1 198 ? -19.803 -4.598 -7.039 1.00 85.12 198 THR A N 1
ATOM 1519 C CA . THR A 1 198 ? -18.885 -5.737 -7.060 1.00 85.12 198 THR A CA 1
ATOM 1520 C C . THR A 1 198 ? -19.262 -6.651 -8.202 1.00 85.12 198 THR A C 1
ATOM 1522 O O . THR A 1 198 ? -20.428 -6.771 -8.560 1.00 85.12 198 THR A O 1
ATOM 1525 N N . ASP A 1 199 ? -18.293 -7.349 -8.748 1.00 77.44 199 ASP A N 1
ATOM 1526 C CA . ASP A 1 199 ? -18.538 -8.558 -9.512 1.00 77.44 199 ASP A CA 1
ATOM 1527 C C . ASP A 1 199 ? -19.252 -9.615 -8.644 1.00 77.44 199 ASP A C 1
ATOM 1529 O O . ASP A 1 199 ? -19.038 -9.698 -7.432 1.00 77.44 199 ASP A O 1
ATOM 1533 N N . GLY A 1 200 ? -20.131 -10.411 -9.251 1.00 70.94 200 GLY A N 1
ATOM 1534 C CA . GLY A 1 200 ? -20.977 -11.374 -8.546 1.00 70.94 200 GLY A CA 1
ATOM 1535 C C . GLY A 1 200 ? -20.166 -12.448 -7.837 1.00 70.94 200 GLY A C 1
ATOM 1536 O O . GLY A 1 200 ? -20.518 -12.859 -6.737 1.00 70.94 200 GLY A O 1
ATOM 1537 N N . THR A 1 201 ? -19.033 -12.836 -8.416 1.00 66.50 201 THR A N 1
ATOM 1538 C CA . THR A 1 201 ? -18.157 -13.871 -7.877 1.00 66.50 201 THR A CA 1
ATOM 1539 C C . THR A 1 201 ? -17.397 -13.408 -6.626 1.00 66.50 201 THR A C 1
ATOM 1541 O O . THR A 1 201 ? -17.456 -14.091 -5.600 1.00 66.50 201 THR A O 1
ATOM 1544 N N . ALA A 1 202 ? -16.748 -12.237 -6.630 1.00 68.00 202 ALA A N 1
ATOM 1545 C CA . ALA A 1 202 ? -16.180 -11.658 -5.407 1.00 68.00 202 ALA A CA 1
ATOM 1546 C C . ALA A 1 202 ? -17.274 -11.299 -4.398 1.00 68.00 202 ALA A C 1
ATOM 1548 O O . ALA A 1 202 ? -17.134 -11.567 -3.201 1.00 68.00 202 ALA A O 1
ATOM 1549 N N . GLY A 1 203 ? -18.389 -10.744 -4.876 1.00 75.31 203 GLY A N 1
ATOM 1550 C CA . GLY A 1 203 ? -19.543 -10.379 -4.066 1.00 75.31 203 GLY A CA 1
ATOM 1551 C C . GLY A 1 203 ? -20.070 -11.551 -3.243 1.00 75.31 203 GLY A C 1
ATOM 1552 O O . GLY A 1 203 ? -20.231 -11.427 -2.028 1.00 75.31 203 GLY A O 1
ATOM 1553 N N . GLU A 1 204 ? -20.258 -12.714 -3.866 1.00 73.75 204 GLU A N 1
ATOM 1554 C CA . GLU A 1 204 ? -20.647 -13.954 -3.189 1.00 73.75 204 GLU A CA 1
ATOM 1555 C C . GLU A 1 204 ? -19.622 -14.392 -2.136 1.00 73.75 204 GLU A C 1
ATOM 1557 O O . GLU A 1 204 ? -20.006 -14.783 -1.028 1.00 73.75 204 GLU A O 1
ATOM 1562 N N . GLY A 1 205 ? -18.326 -14.253 -2.430 1.00 70.56 205 GLY A N 1
ATOM 1563 C CA . GLY A 1 205 ? -17.251 -14.486 -1.465 1.00 70.56 205 GLY A CA 1
ATOM 1564 C C . GLY A 1 205 ? -17.392 -13.613 -0.213 1.00 70.56 205 GLY A C 1
ATOM 1565 O O . GLY A 1 205 ? -17.368 -14.125 0.911 1.00 70.56 205 GLY A O 1
ATOM 1566 N N . TYR A 1 206 ? -17.612 -12.307 -0.386 1.00 76.38 206 TYR A N 1
ATOM 1567 C CA . TYR A 1 206 ? -17.840 -11.376 0.724 1.00 76.38 206 TYR A CA 1
ATOM 1568 C C . TYR A 1 206 ? -19.131 -11.661 1.490 1.00 76.38 206 TYR A C 1
ATOM 1570 O O . TYR A 1 206 ? -19.135 -11.544 2.718 1.00 76.38 206 TYR A O 1
ATOM 1578 N N . VAL A 1 207 ? -20.209 -12.043 0.799 1.00 82.94 207 VAL A N 1
ATOM 1579 C CA . VAL A 1 207 ? -21.488 -12.419 1.416 1.00 82.94 207 VAL A CA 1
ATOM 1580 C C . VAL A 1 207 ? -21.319 -13.662 2.286 1.00 82.94 207 VAL A C 1
ATOM 1582 O O . VAL A 1 207 ? -21.654 -13.618 3.472 1.00 82.94 207 VAL A O 1
ATOM 1585 N N . LYS A 1 208 ? -20.727 -14.735 1.750 1.00 76.06 208 LYS A N 1
ATOM 1586 C CA . LYS A 1 208 ? -20.468 -15.990 2.477 1.00 76.06 208 LYS A CA 1
ATOM 1587 C C . LYS A 1 208 ? -19.589 -15.759 3.709 1.00 76.06 208 LYS A C 1
ATOM 1589 O O . LYS A 1 208 ? -19.880 -16.287 4.775 1.00 76.06 208 LYS A O 1
ATOM 1594 N N . ALA A 1 209 ? -18.573 -14.905 3.587 1.00 70.94 209 ALA A N 1
ATOM 1595 C CA . ALA A 1 209 ? -17.655 -14.547 4.670 1.00 70.94 209 ALA A CA 1
ATOM 1596 C C . ALA A 1 209 ? -18.218 -13.539 5.689 1.00 70.94 209 ALA A C 1
ATOM 1598 O O . ALA A 1 209 ? -17.522 -13.147 6.627 1.00 70.94 209 ALA A O 1
ATOM 1599 N N . SER A 1 210 ? -19.430 -13.023 5.471 1.00 79.62 210 SER A N 1
ATOM 1600 C CA . SER A 1 210 ? -20.022 -11.981 6.317 1.00 79.62 210 SER A CA 1
ATOM 1601 C C . SER A 1 210 ? -20.958 -12.508 7.401 1.00 79.62 210 SER A C 1
ATOM 1603 O O . SER A 1 210 ? -21.451 -11.701 8.186 1.00 79.62 210 SER A O 1
ATOM 1605 N N . ASP A 1 211 ? -21.249 -13.813 7.426 1.00 83.81 211 ASP A N 1
ATOM 1606 C CA . ASP A 1 211 ? -22.247 -14.423 8.320 1.00 83.81 211 ASP A CA 1
ATOM 1607 C C . ASP A 1 211 ? -23.607 -13.688 8.297 1.00 83.81 211 ASP A C 1
ATOM 1609 O O . ASP A 1 211 ? -24.267 -13.498 9.319 1.00 83.81 211 ASP A O 1
ATOM 1613 N N . GLY A 1 212 ? -24.030 -13.248 7.104 1.00 87.00 212 GLY A N 1
ATOM 1614 C CA . GLY A 1 212 ? -25.291 -12.532 6.879 1.00 87.00 212 GLY A CA 1
ATOM 1615 C C . GLY A 1 212 ? -25.218 -11.012 7.061 1.00 87.00 212 GLY A C 1
ATOM 1616 O O . GLY A 1 212 ? -26.240 -10.344 6.915 1.00 87.00 212 GLY A O 1
ATOM 1617 N N . ALA A 1 213 ? -24.042 -10.443 7.346 1.00 89.50 213 ALA A N 1
ATOM 1618 C CA . ALA A 1 213 ? -23.870 -8.992 7.449 1.00 89.50 213 ALA A CA 1
ATOM 1619 C C . ALA A 1 213 ? -23.865 -8.270 6.088 1.00 89.50 213 ALA A C 1
ATOM 1621 O O . ALA A 1 213 ? -24.051 -7.055 6.048 1.00 89.50 213 ALA A O 1
ATOM 1622 N N . LEU A 1 214 ? -23.673 -8.987 4.980 1.00 94.00 214 LEU A N 1
ATOM 1623 C CA . LEU A 1 214 ? -23.721 -8.466 3.612 1.00 94.00 214 LEU A CA 1
ATOM 1624 C C . LEU A 1 214 ? -24.641 -9.327 2.736 1.00 94.00 214 LEU A C 1
ATOM 1626 O O . LEU A 1 214 ? -24.803 -10.520 2.989 1.00 94.00 214 LEU A O 1
ATOM 1630 N N . LYS A 1 215 ? -25.214 -8.731 1.686 1.00 94.69 215 LYS A N 1
ATOM 1631 C CA . LYS A 1 215 ? -25.981 -9.431 0.642 1.00 94.69 215 LYS A CA 1
ATOM 1632 C C . LYS A 1 215 ? -25.818 -8.748 -0.718 1.00 94.69 215 LYS A C 1
ATOM 1634 O O . LYS A 1 215 ? -25.553 -7.548 -0.774 1.00 94.69 215 LYS A O 1
ATOM 1639 N N . LEU A 1 216 ? -26.017 -9.506 -1.795 1.00 93.56 216 LEU A N 1
ATOM 1640 C CA . LEU A 1 216 ? -26.177 -8.962 -3.146 1.00 93.56 216 LEU A CA 1
ATOM 1641 C C . LEU A 1 216 ? -27.655 -8.645 -3.411 1.00 93.56 216 LEU A C 1
ATOM 1643 O O . LEU A 1 216 ? -28.533 -9.392 -2.973 1.00 93.56 216 LEU A O 1
ATOM 1647 N N . VAL A 1 217 ? -27.928 -7.539 -4.104 1.00 93.81 217 VAL A N 1
ATOM 1648 C CA . VAL A 1 217 ? -29.281 -7.118 -4.507 1.00 93.81 217 VAL A CA 1
ATOM 1649 C C . VAL A 1 217 ? -29.314 -6.669 -5.968 1.00 93.81 217 VAL A C 1
ATOM 1651 O O . VAL A 1 217 ? -28.286 -6.307 -6.542 1.00 93.81 217 VAL A O 1
ATOM 1654 N N . GLY A 1 218 ? -30.516 -6.664 -6.543 1.00 89.50 218 GLY A N 1
ATOM 1655 C CA . GLY A 1 218 ? -30.768 -6.243 -7.916 1.00 89.50 218 GLY A CA 1
ATOM 1656 C C . GLY A 1 218 ? -30.412 -7.290 -8.972 1.00 89.50 218 GLY A C 1
ATOM 1657 O O . GLY A 1 218 ? -29.906 -8.372 -8.678 1.00 89.50 218 GLY A O 1
ATOM 1658 N N . GLU A 1 219 ? -30.710 -6.938 -10.219 1.00 88.25 219 GLU A N 1
ATOM 1659 C CA . GLU A 1 219 ? -30.241 -7.656 -11.406 1.00 88.25 219 GLU A CA 1
ATOM 1660 C C . GLU A 1 219 ? -28.812 -7.209 -11.768 1.00 88.25 219 GLU A C 1
ATOM 1662 O O . GLU A 1 219 ? -28.399 -6.118 -11.355 1.00 88.25 219 GLU A O 1
ATOM 1667 N N . PRO A 1 220 ? -28.066 -7.997 -12.568 1.00 88.25 220 PRO A N 1
ATOM 1668 C CA . PRO A 1 220 ? -26.764 -7.583 -13.077 1.00 88.25 220 PRO A CA 1
ATOM 1669 C C . PRO A 1 220 ? -26.810 -6.198 -13.736 1.00 88.25 220 PRO A C 1
ATOM 1671 O O . PRO A 1 220 ? -27.578 -5.973 -14.673 1.00 88.25 220 PRO A O 1
ATOM 1674 N N . LEU A 1 221 ? -25.953 -5.283 -13.286 1.00 86.25 221 LEU A N 1
ATOM 1675 C CA . LEU A 1 221 ? -25.808 -3.934 -13.850 1.00 86.25 221 LEU A CA 1
ATOM 1676 C C . LEU A 1 221 ? -24.965 -3.917 -15.129 1.00 86.25 221 LEU A C 1
ATOM 1678 O O . LEU A 1 221 ? -24.967 -2.939 -15.869 1.00 86.25 221 LEU A O 1
ATOM 1682 N N . GLY A 1 222 ? -24.256 -5.007 -15.403 1.00 81.25 222 GLY A N 1
ATOM 1683 C CA . GLY A 1 222 ? -23.408 -5.147 -16.573 1.00 81.25 222 GLY A CA 1
ATOM 1684 C C . GLY A 1 222 ? -22.694 -6.488 -16.590 1.00 81.25 222 GLY A C 1
ATOM 1685 O O . GLY A 1 222 ? -22.791 -7.285 -15.654 1.00 81.25 222 GLY A O 1
ATOM 1686 N N . THR A 1 223 ? -21.988 -6.745 -17.684 1.00 82.94 223 THR A N 1
ATOM 1687 C CA . THR A 1 223 ? -21.112 -7.905 -17.848 1.00 82.94 223 THR A CA 1
ATOM 1688 C C . THR A 1 223 ? -19.718 -7.415 -18.200 1.00 82.94 223 THR A C 1
ATOM 1690 O O . THR A 1 223 ? -19.564 -6.487 -18.993 1.00 82.94 223 THR A O 1
ATOM 1693 N N . GLU A 1 224 ? -18.719 -8.038 -17.599 1.00 85.88 224 GLU A N 1
ATOM 1694 C CA . GLU A 1 224 ? -17.316 -7.683 -17.700 1.00 85.88 224 GLU A CA 1
ATOM 1695 C C . GLU A 1 224 ? -16.520 -8.908 -18.119 1.00 85.88 224 GLU A C 1
ATOM 1697 O O . GLU A 1 224 ? -16.616 -9.961 -17.497 1.00 85.88 224 GLU A O 1
ATOM 1702 N N . ASP A 1 225 ? -15.721 -8.769 -19.168 1.00 91.62 225 ASP A N 1
ATOM 1703 C CA . ASP A 1 225 ? -14.761 -9.794 -19.552 1.00 91.62 225 ASP A CA 1
ATOM 1704 C C . ASP A 1 225 ? -13.400 -9.417 -18.956 1.00 91.62 225 ASP A C 1
ATOM 1706 O O . ASP A 1 225 ? -12.907 -8.310 -19.188 1.00 91.62 225 ASP A O 1
ATOM 1710 N N . PHE A 1 226 ? -12.812 -10.309 -18.159 1.00 93.31 226 PHE A N 1
ATOM 1711 C CA . PHE A 1 226 ? -11.505 -10.103 -17.541 1.00 93.31 226 PHE A CA 1
ATOM 1712 C C . PHE A 1 226 ? -10.390 -10.704 -18.391 1.00 93.31 226 PHE A C 1
ATOM 1714 O O . PHE A 1 226 ? -10.520 -11.816 -18.909 1.00 93.31 226 PHE A O 1
ATOM 1721 N N . GLY A 1 227 ? -9.286 -9.968 -18.505 1.00 96.81 227 GLY A N 1
ATOM 1722 C CA . GLY A 1 227 ? -8.080 -10.398 -19.204 1.00 96.81 227 GLY A CA 1
ATOM 1723 C C . GLY A 1 227 ? -6.819 -9.882 -18.520 1.00 96.81 227 GLY A C 1
ATOM 1724 O O . GLY A 1 227 ? -6.855 -8.918 -17.754 1.00 96.81 227 GLY A O 1
ATOM 1725 N N . PHE A 1 228 ? -5.691 -10.522 -18.805 1.00 98.44 228 PHE A N 1
ATOM 1726 C CA . PHE A 1 228 ? -4.378 -10.039 -18.390 1.00 98.44 228 PHE A CA 1
ATOM 1727 C C . PHE A 1 228 ? -3.920 -8.915 -19.318 1.00 98.44 228 PHE A C 1
ATOM 1729 O O . PHE A 1 228 ? -4.223 -8.945 -20.512 1.00 98.44 228 PHE A O 1
ATOM 1736 N N . ILE A 1 229 ? -3.188 -7.935 -18.787 1.00 98.50 229 ILE A N 1
ATOM 1737 C CA . ILE A 1 229 ? -2.651 -6.821 -19.584 1.00 98.50 229 ILE A CA 1
ATOM 1738 C C . ILE A 1 229 ? -1.160 -6.977 -19.848 1.00 98.50 229 ILE A C 1
ATOM 1740 O O . ILE A 1 229 ? -0.430 -7.498 -19.010 1.00 98.50 229 ILE A O 1
ATOM 1744 N N . PHE A 1 230 ? -0.707 -6.450 -20.981 1.00 98.69 230 PHE A N 1
ATOM 1745 C CA . PHE A 1 230 ? 0.676 -6.518 -21.443 1.00 98.69 230 PHE A CA 1
ATOM 1746 C C . PHE A 1 230 ? 1.141 -5.169 -22.003 1.00 98.69 230 PHE A C 1
ATOM 1748 O O . PHE A 1 230 ? 0.312 -4.384 -22.483 1.00 98.69 230 PHE A O 1
ATOM 1755 N N . PRO A 1 231 ? 2.459 -4.901 -22.038 1.00 98.44 231 PRO A N 1
ATOM 1756 C CA . PRO A 1 231 ? 2.993 -3.816 -22.850 1.00 98.44 231 PRO A CA 1
ATOM 1757 C C . PRO A 1 231 ? 2.534 -3.955 -24.309 1.00 98.44 231 PRO A C 1
ATOM 1759 O O . PRO A 1 231 ? 2.371 -5.066 -24.822 1.00 98.44 231 PRO A O 1
ATOM 1762 N N . LYS A 1 232 ? 2.354 -2.829 -25.004 1.00 97.44 232 LYS A N 1
ATOM 1763 C CA . LYS A 1 232 ? 1.966 -2.843 -26.421 1.00 97.44 232 LYS A CA 1
ATOM 1764 C C . LYS A 1 232 ? 2.971 -3.603 -27.289 1.00 97.44 232 LYS A C 1
ATOM 1766 O O . LYS A 1 232 ? 4.164 -3.308 -27.266 1.00 97.44 232 LYS A O 1
ATOM 1771 N N . GLY A 1 233 ? 2.464 -4.521 -28.109 1.00 96.62 233 GLY A N 1
ATOM 1772 C CA . GLY A 1 233 ? 3.245 -5.383 -28.993 1.00 96.62 233 GLY A CA 1
ATOM 1773 C C . GLY A 1 233 ? 3.961 -6.527 -28.275 1.00 96.62 233 GLY A C 1
ATOM 1774 O O . GLY A 1 233 ? 4.937 -7.041 -28.819 1.00 96.62 233 GLY A O 1
ATOM 1775 N N . SER A 1 234 ? 3.527 -6.889 -27.063 1.00 98.00 234 SER A N 1
ATOM 1776 C CA . SER A 1 234 ? 4.138 -7.970 -26.286 1.00 98.00 234 SER A CA 1
ATOM 1777 C C . SER A 1 234 ? 4.081 -9.308 -27.023 1.00 98.00 234 SER A C 1
ATOM 1779 O O . SER A 1 234 ? 3.049 -9.704 -27.567 1.00 98.00 234 SER A O 1
ATOM 1781 N N . ASP A 1 235 ? 5.197 -10.032 -26.988 1.00 97.12 235 ASP A N 1
ATOM 1782 C CA . ASP A 1 235 ? 5.328 -11.380 -27.537 1.00 97.12 235 ASP A CA 1
ATOM 1783 C C . ASP A 1 235 ? 4.678 -12.457 -26.651 1.00 97.12 235 ASP A C 1
ATOM 1785 O O . ASP A 1 235 ? 4.583 -13.611 -27.060 1.00 97.12 235 ASP A O 1
ATOM 1789 N N . LEU A 1 236 ? 4.207 -12.085 -25.456 1.00 97.88 236 LEU A N 1
ATOM 1790 C CA . LEU A 1 236 ? 3.563 -12.991 -24.502 1.00 97.88 236 LEU A CA 1
ATOM 1791 C C . LEU A 1 236 ? 2.058 -13.167 -24.734 1.00 97.88 236 LEU A C 1
ATOM 1793 O O . LEU A 1 236 ? 1.487 -14.121 -24.210 1.00 97.88 236 LEU A O 1
ATOM 1797 N N . VAL A 1 237 ? 1.419 -12.298 -25.525 1.00 98.44 237 VAL A N 1
ATOM 1798 C CA . VAL A 1 237 ? -0.036 -12.354 -25.755 1.00 98.44 237 VAL A CA 1
ATOM 1799 C C . VAL A 1 237 ? -0.437 -13.685 -26.394 1.00 98.44 237 VAL A C 1
ATOM 1801 O O . VAL A 1 237 ? -1.288 -14.393 -25.863 1.00 98.44 237 VAL A O 1
ATOM 1804 N N . GLU A 1 238 ? 0.200 -14.068 -27.505 1.00 97.81 238 GLU A N 1
ATOM 1805 C CA . GLU A 1 238 ? -0.139 -15.310 -28.215 1.00 97.81 238 GLU A CA 1
ATOM 1806 C C . GLU A 1 238 ? 0.136 -16.576 -27.374 1.00 97.81 238 GLU A C 1
ATOM 1808 O O . GLU A 1 238 ? -0.765 -17.417 -27.281 1.00 97.81 238 GLU A O 1
ATOM 1813 N N . PRO A 1 239 ? 1.305 -16.734 -26.711 1.00 97.75 239 PRO A N 1
ATOM 1814 C CA . PRO A 1 239 ? 1.545 -17.855 -25.803 1.00 97.75 239 PRO A CA 1
ATOM 1815 C C . PRO A 1 239 ? 0.536 -17.952 -24.657 1.00 97.75 239 PRO A C 1
ATOM 1817 O O . PRO A 1 239 ? 0.003 -19.034 -24.407 1.00 97.75 239 PRO A O 1
ATOM 1820 N N . ILE A 1 240 ? 0.236 -16.840 -23.977 1.00 98.19 240 ILE A N 1
ATOM 1821 C CA . ILE A 1 240 ? -0.712 -16.856 -22.857 1.00 98.19 240 ILE A CA 1
ATOM 1822 C C . ILE A 1 240 ? -2.130 -17.166 -23.344 1.00 98.19 240 ILE A C 1
ATOM 1824 O O . ILE A 1 240 ? -2.814 -17.969 -22.712 1.00 98.19 240 ILE A O 1
ATOM 1828 N N . ASN A 1 241 ? -2.550 -16.649 -24.499 1.00 98.50 241 ASN A N 1
ATOM 1829 C CA . ASN A 1 241 ? -3.846 -17.003 -25.084 1.00 98.50 241 ASN A CA 1
ATOM 1830 C C . ASN A 1 241 ? -3.933 -18.496 -25.431 1.00 98.50 241 ASN A C 1
ATOM 1832 O O . ASN A 1 241 ? -4.951 -19.131 -25.159 1.00 98.50 241 ASN A O 1
ATOM 1836 N N . ALA A 1 242 ? -2.859 -19.089 -25.964 1.00 97.38 242 ALA A N 1
ATOM 1837 C CA . ALA A 1 242 ? -2.807 -20.528 -26.217 1.00 97.38 242 ALA A CA 1
ATOM 1838 C C . ALA A 1 242 ? -2.924 -21.346 -24.916 1.00 97.38 242 ALA A C 1
ATOM 1840 O O . ALA A 1 242 ? -3.631 -22.356 -24.882 1.00 97.38 242 ALA A O 1
ATOM 1841 N N . ALA A 1 243 ? -2.282 -20.898 -23.832 1.00 97.50 243 ALA A N 1
ATOM 1842 C CA . ALA A 1 243 ? -2.406 -21.531 -22.521 1.00 97.50 243 ALA A CA 1
ATOM 1843 C C . ALA A 1 243 ? -3.832 -21.421 -21.956 1.00 97.50 243 ALA A C 1
ATOM 1845 O O . ALA A 1 243 ? -4.380 -22.439 -21.535 1.00 97.50 243 ALA A O 1
ATOM 1846 N N . ILE A 1 244 ? -4.459 -20.239 -22.018 1.00 97.56 244 ILE A N 1
ATOM 1847 C CA . ILE A 1 244 ? -5.853 -20.024 -21.589 1.00 97.56 244 ILE A CA 1
ATOM 1848 C C . ILE A 1 244 ? -6.800 -20.943 -22.372 1.00 97.56 244 ILE A C 1
ATOM 1850 O O . ILE A 1 244 ? -7.581 -21.674 -21.766 1.00 97.56 244 ILE A O 1
ATOM 1854 N N . ALA A 1 245 ? -6.681 -20.987 -23.702 1.00 97.06 245 ALA A N 1
ATOM 1855 C CA . ALA A 1 245 ? -7.502 -21.854 -24.548 1.00 97.06 245 ALA A CA 1
ATOM 1856 C C . ALA A 1 245 ? -7.308 -23.348 -24.226 1.00 97.06 245 ALA A C 1
ATOM 1858 O O . ALA A 1 245 ? -8.250 -24.138 -24.274 1.00 97.06 245 ALA A O 1
ATOM 1859 N N . SER A 1 246 ? -6.084 -23.749 -23.875 1.00 97.12 246 SER A N 1
ATOM 1860 C CA . SER A 1 246 ? -5.773 -25.114 -23.445 1.00 97.12 246 SER A CA 1
ATOM 1861 C C . SER A 1 246 ? -6.389 -25.449 -22.079 1.00 97.12 246 SER A C 1
ATOM 1863 O O . SER A 1 246 ? -6.947 -26.533 -21.917 1.00 97.12 246 SER A O 1
ATOM 1865 N N . MET A 1 247 ? -6.348 -24.514 -21.122 1.00 96.75 247 MET A N 1
ATOM 1866 C CA . MET A 1 247 ? -6.987 -24.656 -19.805 1.00 96.75 247 MET A CA 1
ATOM 1867 C C . MET A 1 247 ? -8.518 -24.681 -19.893 1.00 96.75 247 MET A C 1
ATOM 1869 O O . MET A 1 247 ? -9.176 -25.322 -19.073 1.00 96.75 247 MET A O 1
ATOM 1873 N N . GLU A 1 248 ? -9.103 -23.979 -20.865 1.00 92.31 248 GLU A N 1
ATOM 1874 C CA . GLU A 1 248 ? -10.534 -24.073 -21.165 1.00 92.31 248 GLU A CA 1
ATOM 1875 C C . GLU A 1 248 ? -10.872 -25.452 -21.749 1.00 92.31 248 GLU A C 1
ATOM 1877 O O . GLU A 1 248 ? -11.800 -26.120 -21.296 1.00 92.31 248 GLU A O 1
ATOM 1882 N N . ALA A 1 249 ? -10.081 -25.922 -22.720 1.00 93.38 249 ALA A N 1
ATOM 1883 C CA . ALA A 1 249 ? -10.336 -27.174 -23.428 1.00 93.38 249 ALA A CA 1
ATOM 1884 C C . ALA A 1 249 ? -10.251 -28.430 -22.543 1.00 93.38 249 ALA A C 1
ATOM 1886 O O . ALA A 1 249 ? -10.939 -29.416 -22.822 1.00 93.38 249 ALA A O 1
ATOM 1887 N N . ASP A 1 250 ? -9.407 -28.423 -21.508 1.00 92.88 250 ASP A N 1
ATOM 1888 C CA . ASP A 1 250 ? -9.230 -29.560 -20.598 1.00 92.88 250 ASP A CA 1
ATOM 1889 C C . ASP A 1 250 ? -9.991 -29.436 -19.265 1.00 92.88 250 ASP A C 1
ATOM 1891 O O . ASP A 1 250 ? -9.931 -30.352 -18.441 1.00 92.88 250 ASP A O 1
ATOM 1895 N N . GLY A 1 251 ? -10.746 -28.348 -19.074 1.00 90.62 251 GLY A N 1
ATOM 1896 C CA . GLY A 1 251 ? -11.565 -28.110 -17.883 1.00 90.62 251 GLY A CA 1
ATOM 1897 C C . GLY A 1 251 ? -10.791 -27.584 -16.670 1.00 90.62 251 GLY A C 1
ATOM 1898 O O . GLY A 1 251 ? -11.343 -27.520 -15.571 1.00 90.62 251 GLY A O 1
ATOM 1899 N N . THR A 1 252 ? -9.527 -27.189 -16.831 1.00 93.69 252 THR A N 1
ATOM 1900 C CA . THR A 1 252 ? -8.738 -26.593 -15.745 1.00 93.69 252 THR A CA 1
ATOM 1901 C C . THR A 1 252 ? -9.333 -25.270 -15.267 1.00 93.69 252 THR A C 1
ATOM 1903 O O . THR A 1 252 ? -9.402 -25.047 -14.058 1.00 93.69 252 THR A O 1
ATOM 1906 N N . LEU A 1 253 ? -9.843 -24.422 -16.173 1.00 88.44 253 LEU A N 1
ATOM 1907 C CA . LEU A 1 253 ? -10.546 -23.194 -15.766 1.00 88.44 253 LEU A CA 1
ATOM 1908 C C . LEU A 1 253 ? -11.783 -23.505 -14.908 1.00 88.44 253 LEU A C 1
ATOM 1910 O O . LEU A 1 253 ? -11.994 -22.856 -13.884 1.00 88.44 253 LEU A O 1
ATOM 1914 N N . ASP A 1 254 ? -12.554 -24.540 -15.253 1.00 81.44 254 ASP A N 1
ATOM 1915 C CA . ASP A 1 254 ? -13.719 -24.974 -14.468 1.00 81.44 254 ASP A CA 1
ATOM 1916 C C . ASP A 1 254 ? -13.322 -25.491 -13.078 1.00 81.44 254 ASP A C 1
ATOM 1918 O O . ASP A 1 254 ? -14.006 -25.223 -12.083 1.00 81.44 254 ASP A O 1
ATOM 1922 N N . ALA A 1 255 ? -12.198 -26.206 -12.985 1.00 83.69 255 ALA A N 1
ATOM 1923 C CA . ALA A 1 255 ? -11.655 -26.670 -11.713 1.00 83.69 255 ALA A CA 1
ATOM 1924 C C . ALA A 1 255 ? -11.217 -25.495 -10.822 1.00 83.69 255 ALA A C 1
ATOM 1926 O O . ALA A 1 255 ? -11.550 -25.471 -9.634 1.00 83.69 255 ALA A O 1
ATOM 1927 N N . LEU A 1 256 ? -10.537 -24.492 -11.390 1.00 89.38 256 LEU A N 1
ATOM 1928 C CA . LEU A 1 256 ? -10.166 -23.268 -10.674 1.00 89.38 256 LEU A CA 1
ATOM 1929 C C . LEU A 1 256 ? -11.401 -22.483 -10.225 1.00 89.38 256 LEU A C 1
ATOM 1931 O O . LEU A 1 256 ? -11.466 -22.041 -9.077 1.00 89.38 256 LEU A O 1
ATOM 1935 N N . ASN A 1 257 ? -12.410 -22.370 -11.092 1.00 81.88 257 ASN A N 1
ATOM 1936 C CA . ASN A 1 257 ? -13.672 -21.720 -10.756 1.00 81.88 257 ASN A CA 1
ATOM 1937 C C . ASN A 1 257 ? -14.366 -22.428 -9.585 1.00 81.88 257 ASN A C 1
ATOM 1939 O O . ASN A 1 257 ? -14.808 -21.788 -8.632 1.00 81.88 257 ASN A O 1
ATOM 1943 N N . THR A 1 258 ? -14.409 -23.759 -9.613 1.00 76.81 258 THR A N 1
ATOM 1944 C CA . THR A 1 258 ? -14.992 -24.564 -8.533 1.00 76.81 258 THR A CA 1
ATOM 1945 C C . THR A 1 258 ? -14.239 -24.354 -7.220 1.00 76.81 258 THR A C 1
ATOM 1947 O O . THR A 1 258 ? -14.856 -24.040 -6.200 1.00 76.81 258 THR A O 1
ATOM 1950 N N . LYS A 1 259 ? -12.904 -24.447 -7.249 1.00 84.25 259 LYS A N 1
ATOM 1951 C CA . LYS A 1 259 ? -12.051 -24.249 -6.072 1.00 84.25 259 LYS A CA 1
ATOM 1952 C C . LYS A 1 259 ? -12.301 -22.887 -5.426 1.00 84.25 259 LYS A C 1
ATOM 1954 O O . LYS A 1 259 ? -12.569 -22.818 -4.229 1.00 84.25 259 LYS A O 1
ATOM 1959 N N . TRP A 1 260 ? -12.219 -21.808 -6.200 1.00 83.62 260 TRP A N 1
ATOM 1960 C CA . TRP A 1 260 ? -12.187 -20.451 -5.647 1.00 83.62 260 TRP A CA 1
ATOM 1961 C C . TRP A 1 260 ? -13.558 -19.824 -5.414 1.00 83.62 260 TRP A C 1
ATOM 1963 O O . TRP A 1 260 ? -13.693 -19.022 -4.490 1.00 83.62 260 TRP A O 1
ATOM 1973 N N . PHE A 1 261 ? -14.576 -20.192 -6.195 1.00 74.62 261 PHE A N 1
ATOM 1974 C CA . PHE A 1 261 ? -15.905 -19.583 -6.079 1.00 74.62 261 PHE A CA 1
ATOM 1975 C C . PHE A 1 261 ? -16.923 -20.468 -5.355 1.00 74.62 261 PHE A C 1
ATOM 1977 O O . PHE A 1 261 ? -17.842 -19.942 -4.734 1.00 74.62 261 PHE A O 1
ATOM 1984 N N . LEU A 1 262 ? -16.762 -21.796 -5.367 1.00 68.19 262 LEU A N 1
ATOM 1985 C CA . LEU A 1 262 ? -17.707 -22.705 -4.703 1.00 68.19 262 LEU A CA 1
ATOM 1986 C C . LEU A 1 262 ? -17.153 -23.240 -3.377 1.00 68.19 262 LEU A C 1
ATOM 1988 O O . LEU A 1 262 ? -17.819 -23.165 -2.337 1.00 68.19 262 LEU A O 1
ATOM 1992 N N . GLU A 1 263 ? -15.929 -23.765 -3.400 1.00 73.25 263 GLU A N 1
ATOM 1993 C CA . GLU A 1 263 ? -15.346 -24.485 -2.264 1.00 73.25 263 GLU A CA 1
ATOM 1994 C C . GLU A 1 263 ? -14.665 -23.553 -1.258 1.00 73.25 263 GLU A C 1
ATOM 1996 O O . GLU A 1 263 ? -14.847 -23.705 -0.047 1.00 73.25 263 GLU A O 1
ATOM 2001 N N . TYR A 1 264 ? -13.926 -22.555 -1.741 1.00 73.44 264 TYR A N 1
ATOM 2002 C CA . TYR A 1 264 ? -13.201 -21.621 -0.892 1.00 73.44 264 TYR A CA 1
ATOM 2003 C C . TYR A 1 264 ? -14.145 -20.767 -0.023 1.00 73.44 264 TYR A C 1
ATOM 2005 O O . TYR A 1 264 ? -15.281 -20.432 -0.383 1.00 73.44 264 TYR A O 1
ATOM 2013 N N . SER A 1 265 ? -13.679 -20.440 1.181 1.00 64.19 265 SER A N 1
ATOM 2014 C CA . SER A 1 265 ? -14.361 -19.556 2.122 1.00 64.19 265 SER A CA 1
ATOM 2015 C C . SER A 1 265 ? -13.316 -18.722 2.848 1.00 64.19 265 SER A C 1
ATOM 2017 O O . SER A 1 265 ? -12.465 -19.269 3.550 1.00 64.19 265 SER A O 1
ATOM 2019 N N . LEU A 1 266 ? -13.399 -17.398 2.708 1.00 58.94 266 LEU A N 1
ATOM 2020 C CA . LEU A 1 266 ? -12.520 -16.455 3.403 1.00 58.94 266 LEU A CA 1
ATOM 2021 C C . LEU A 1 266 ? -12.532 -16.729 4.916 1.00 58.94 266 LEU A C 1
ATOM 2023 O O . LEU A 1 266 ? -13.591 -16.732 5.543 1.00 58.94 266 LEU A O 1
ATOM 2027 N N . GLY A 1 267 ? -11.350 -16.961 5.494 1.00 48.62 267 GLY A N 1
ATOM 2028 C CA . GLY A 1 267 ? -11.173 -17.191 6.931 1.00 48.62 267 GLY A CA 1
ATOM 2029 C C . GLY A 1 267 ? -11.363 -18.636 7.412 1.00 48.62 267 GLY A C 1
ATOM 2030 O O . GLY A 1 267 ? -11.227 -18.881 8.610 1.00 48.62 267 GLY A O 1
ATOM 2031 N N . GLN A 1 268 ? -11.635 -19.606 6.528 1.00 47.81 268 GLN A N 1
ATOM 2032 C CA . GLN A 1 268 ? -11.510 -21.026 6.876 1.00 47.81 268 GLN A CA 1
ATOM 2033 C C . GLN A 1 268 ? -10.073 -21.506 6.652 1.00 47.81 268 GLN A C 1
ATOM 2035 O O . GLN A 1 268 ? -9.556 -21.445 5.541 1.00 47.81 268 GLN A O 1
ATOM 2040 N N . THR A 1 269 ? -9.442 -22.051 7.694 1.00 36.56 269 THR A N 1
ATOM 2041 C CA . THR A 1 269 ? -8.176 -22.785 7.573 1.00 36.56 269 THR A CA 1
ATOM 2042 C C . THR A 1 269 ? -8.452 -24.143 6.924 1.00 36.56 269 THR A C 1
ATOM 2044 O O . THR A 1 269 ? -8.608 -25.153 7.610 1.00 36.56 269 THR A O 1
ATOM 2047 N N . ASN A 1 270 ? -8.578 -24.184 5.600 1.00 36.34 270 ASN A N 1
ATOM 2048 C CA . ASN A 1 270 ? -8.777 -25.444 4.897 1.00 36.34 270 ASN A CA 1
ATOM 2049 C C . ASN A 1 270 ? -7.419 -26.086 4.609 1.00 36.34 270 ASN A C 1
ATOM 2051 O O . ASN A 1 270 ? -6.671 -25.665 3.731 1.00 36.34 270 ASN A O 1
ATOM 2055 N N . ALA A 1 271 ? -7.121 -27.140 5.371 1.00 32.00 271 ALA A N 1
ATOM 2056 C CA . ALA A 1 271 ? -6.076 -28.112 5.088 1.00 32.00 271 ALA A CA 1
ATOM 2057 C C . ALA A 1 271 ? -6.409 -28.868 3.789 1.00 32.00 271 ALA A C 1
ATOM 2059 O O . ALA A 1 271 ? -6.870 -30.005 3.819 1.00 32.00 271 ALA A O 1
ATOM 2060 N N . ILE A 1 272 ? -6.234 -28.218 2.640 1.00 35.62 272 ILE A N 1
ATOM 2061 C CA . ILE A 1 272 ? -6.342 -28.846 1.321 1.00 35.62 272 ILE A CA 1
ATOM 2062 C C . ILE A 1 272 ? -5.170 -28.358 0.469 1.00 35.62 272 ILE A C 1
ATOM 2064 O O . ILE A 1 272 ? -5.324 -27.702 -0.552 1.00 35.62 272 ILE A O 1
ATOM 2068 N N . ALA A 1 273 ? -3.964 -28.693 0.912 1.00 34.03 273 ALA A N 1
ATOM 2069 C CA . ALA A 1 273 ? -2.780 -28.698 0.068 1.00 34.03 273 ALA A CA 1
ATOM 2070 C C . ALA A 1 273 ? -2.184 -30.104 0.127 1.00 34.03 273 ALA A C 1
ATOM 2072 O O . ALA A 1 273 ? -1.252 -30.350 0.884 1.00 34.03 273 ALA A O 1
ATOM 2073 N N . SER A 1 274 ? -2.824 -31.050 -0.573 1.00 35.84 274 SER A N 1
ATOM 2074 C CA . SER A 1 274 ? -2.247 -32.284 -1.148 1.00 35.84 274 SER A CA 1
ATOM 2075 C C . SER A 1 274 ? -3.338 -33.327 -1.422 1.00 35.84 274 SER A C 1
ATOM 2077 O O . SER A 1 274 ? -3.630 -34.182 -0.593 1.00 35.84 274 SER A O 1
ATOM 2079 N N . ALA A 1 275 ? -3.920 -33.309 -2.620 1.00 29.67 275 ALA A N 1
ATOM 2080 C CA . ALA A 1 275 ? -4.515 -34.519 -3.183 1.00 29.67 275 ALA A CA 1
ATOM 2081 C C . ALA A 1 275 ? -4.517 -34.440 -4.710 1.00 29.67 275 ALA A C 1
ATOM 2083 O O . ALA A 1 275 ? -5.310 -33.740 -5.331 1.00 29.67 275 ALA A O 1
ATOM 2084 N N . SER A 1 276 ? -3.589 -35.180 -5.302 1.00 30.55 276 SER A N 1
ATOM 2085 C CA . SER A 1 276 ? -3.554 -35.523 -6.714 1.00 30.55 276 SER A CA 1
ATOM 2086 C C . SER A 1 276 ? -4.825 -36.262 -7.150 1.00 30.55 276 SER A C 1
ATOM 2088 O O . SER A 1 276 ? -5.238 -37.228 -6.515 1.00 30.55 276 SER A O 1
ATOM 2090 N N . VAL A 1 277 ? -5.379 -35.785 -8.261 1.00 30.98 277 VAL A N 1
ATOM 2091 C CA . VAL A 1 277 ? -6.071 -36.461 -9.372 1.00 30.98 277 VAL A CA 1
ATOM 2092 C C . VAL A 1 277 ? -6.329 -37.984 -9.231 1.00 30.98 277 VAL A C 1
ATOM 2094 O O . VAL A 1 277 ? -5.426 -38.778 -8.978 1.00 30.98 277 VAL A O 1
ATOM 2097 N N . ILE A 1 278 ? -7.572 -38.354 -9.588 1.00 29.44 278 ILE A N 1
ATOM 2098 C CA . ILE A 1 278 ? -8.175 -39.677 -9.887 1.00 29.44 278 ILE A CA 1
ATOM 2099 C C . ILE A 1 278 ? -8.834 -40.432 -8.717 1.00 29.44 278 ILE A C 1
ATOM 2101 O O . ILE A 1 278 ? -8.235 -41.283 -8.065 1.00 29.44 278 ILE A O 1
ATOM 2105 N N . VAL A 1 279 ? -10.155 -40.252 -8.585 1.00 26.72 279 VAL A N 1
ATOM 2106 C CA . VAL A 1 279 ? -11.060 -41.263 -8.012 1.00 26.72 279 VAL A CA 1
ATOM 2107 C C . VAL A 1 279 ? -11.581 -42.130 -9.159 1.00 26.72 279 VAL A C 1
ATOM 2109 O O . VAL A 1 279 ? -12.335 -41.657 -10.006 1.00 26.72 279 VAL A O 1
ATOM 2112 N N . THR A 1 280 ? -11.212 -43.412 -9.176 1.00 26.80 280 THR A N 1
ATOM 2113 C CA . THR A 1 280 ? -12.053 -44.439 -9.806 1.00 26.80 280 THR A CA 1
ATOM 2114 C C . THR A 1 280 ? -12.793 -45.175 -8.699 1.00 26.80 280 THR A C 1
ATOM 2116 O O . THR A 1 280 ? -12.217 -45.580 -7.692 1.00 26.80 280 THR A O 1
ATOM 2119 N N . SER A 1 281 ? -14.108 -45.239 -8.862 1.00 36.22 281 SER A N 1
ATOM 2120 C CA . SER A 1 281 ? -15.063 -45.889 -7.977 1.00 36.22 281 SER A CA 1
ATOM 2121 C C . SER A 1 281 ? -14.852 -47.399 -7.955 1.00 36.22 281 SER A C 1
ATOM 2123 O O . SER A 1 281 ? -14.907 -48.017 -9.014 1.00 36.22 281 SER A O 1
ATOM 2125 N N . ASP A 1 282 ? -14.653 -47.965 -6.767 1.00 37.19 282 ASP A N 1
ATOM 2126 C CA . ASP A 1 282 ? -15.298 -49.193 -6.276 1.00 37.19 282 ASP A CA 1
ATOM 2127 C C . ASP A 1 282 ? -14.457 -49.789 -5.144 1.00 37.19 282 ASP A C 1
ATOM 2129 O O . ASP A 1 282 ? -13.461 -50.447 -5.413 1.00 37.19 282 ASP A O 1
ATOM 2133 N N . GLU A 1 283 ? -14.875 -49.626 -3.882 1.00 32.66 283 GLU A N 1
ATOM 2134 C CA . GLU A 1 283 ? -14.748 -50.703 -2.891 1.00 32.66 283 GLU A CA 1
ATOM 2135 C C . GLU A 1 283 ? -15.579 -50.460 -1.616 1.00 32.66 283 GLU A C 1
ATOM 2137 O O . GLU A 1 283 ? -15.829 -49.346 -1.162 1.00 32.66 283 GLU A O 1
ATOM 2142 N N . LYS A 1 284 ? -16.078 -51.575 -1.084 1.00 31.08 284 LYS A N 1
ATOM 2143 C CA . LYS A 1 284 ? -17.056 -51.739 0.001 1.00 31.08 284 LYS A CA 1
ATOM 2144 C C . LYS A 1 284 ? -16.380 -51.535 1.374 1.00 31.08 284 LYS A C 1
ATOM 2146 O O . LYS A 1 284 ? -15.227 -51.932 1.518 1.00 31.08 284 LYS A O 1
ATOM 2151 N N . PRO A 1 285 ? -17.063 -51.027 2.420 1.00 29.12 285 PRO A N 1
ATOM 2152 C CA . PRO A 1 285 ? -16.394 -50.704 3.678 1.00 29.12 285 PRO A CA 1
ATOM 2153 C C . PRO A 1 285 ? -16.019 -51.977 4.451 1.00 29.12 285 PRO A C 1
ATOM 2155 O O . PRO A 1 285 ? -16.890 -52.763 4.835 1.00 29.12 285 PRO A O 1
ATOM 2158 N N . LEU A 1 286 ? -14.722 -52.171 4.697 1.00 34.09 286 LEU A N 1
ATOM 2159 C CA . LEU A 1 286 ? -14.203 -53.178 5.622 1.00 34.09 286 LEU A CA 1
ATOM 2160 C C . LEU A 1 286 ? -13.852 -52.526 6.963 1.00 34.09 286 LEU A C 1
ATOM 2162 O O . LEU A 1 286 ? -13.257 -51.455 7.030 1.00 34.09 286 LEU A O 1
ATOM 2166 N N . ALA A 1 287 ? -14.281 -53.193 8.033 1.00 34.31 287 ALA A N 1
ATOM 2167 C CA . ALA A 1 287 ? -14.100 -52.797 9.421 1.00 34.31 287 ALA A CA 1
ATOM 2168 C C . ALA A 1 287 ? -12.621 -52.584 9.780 1.00 34.31 287 ALA A C 1
ATOM 2170 O O . ALA A 1 287 ? -11.768 -53.376 9.392 1.00 34.31 287 ALA A O 1
ATOM 2171 N N . ASN A 1 288 ? -12.361 -51.540 10.566 1.00 30.44 288 ASN A N 1
ATOM 2172 C CA . ASN A 1 288 ? -11.046 -51.100 11.025 1.00 30.44 288 ASN A CA 1
ATOM 2173 C C . ASN A 1 288 ? -10.512 -51.988 12.173 1.00 30.44 288 ASN A C 1
ATOM 2175 O O . ASN A 1 288 ? -11.101 -51.969 13.259 1.00 30.44 288 ASN A O 1
ATOM 2179 N N . PRO A 1 289 ? -9.403 -52.735 12.006 1.00 34.66 289 PRO A N 1
ATOM 2180 C CA . PRO A 1 289 ? -8.599 -53.196 13.121 1.00 34.66 289 PRO A CA 1
ATOM 2181 C C . PRO A 1 289 ? -7.451 -52.205 13.347 1.00 34.66 289 PRO A C 1
ATOM 2183 O O . PRO A 1 289 ? -6.624 -51.987 12.469 1.00 34.66 289 PRO A O 1
ATOM 2186 N N . MET A 1 290 ? -7.393 -51.644 14.553 1.00 44.22 290 MET A N 1
ATOM 2187 C CA . MET A 1 290 ? -6.292 -50.826 15.070 1.00 44.22 290 MET A CA 1
ATOM 2188 C C . MET A 1 290 ? -4.911 -51.417 14.723 1.00 44.22 290 MET A C 1
ATOM 2190 O O . MET A 1 290 ? -4.407 -52.296 15.424 1.00 44.22 290 MET A O 1
ATOM 2194 N N . THR A 1 291 ? -4.2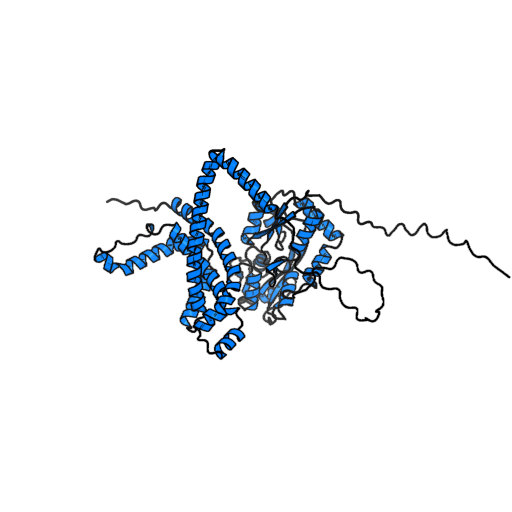81 -50.905 13.669 1.00 44.03 291 THR A N 1
ATOM 2195 C CA . THR A 1 291 ? -2.844 -51.035 13.409 1.00 44.03 291 THR A CA 1
ATOM 2196 C C . THR A 1 291 ? -2.177 -49.724 13.787 1.00 44.03 291 THR A C 1
ATOM 2198 O O . THR A 1 291 ? -2.598 -48.658 13.343 1.00 44.03 291 THR A O 1
ATOM 2201 N N . ALA A 1 292 ? -1.166 -49.813 14.649 1.00 45.03 292 ALA A N 1
ATOM 2202 C CA . ALA A 1 292 ? -0.367 -48.683 15.093 1.00 45.03 292 ALA A CA 1
ATOM 2203 C C . ALA A 1 292 ? 0.135 -47.873 13.888 1.00 45.03 292 ALA A C 1
ATOM 2205 O O . ALA A 1 292 ? 0.693 -48.442 12.948 1.00 45.03 292 ALA A O 1
ATOM 2206 N N . LEU A 1 293 ? -0.092 -46.559 13.928 1.00 44.22 293 LEU A N 1
ATOM 2207 C CA . LEU A 1 293 ? 0.414 -45.628 12.926 1.00 44.22 293 LEU A CA 1
ATOM 2208 C C . LEU A 1 293 ? 1.953 -45.706 12.892 1.00 44.22 293 LEU A C 1
ATOM 2210 O O . LEU A 1 293 ? 2.574 -45.792 13.958 1.00 44.22 293 LEU A O 1
ATOM 2214 N N . PRO A 1 294 ? 2.581 -45.689 11.704 1.00 48.62 294 PRO A N 1
ATOM 2215 C CA . PRO A 1 294 ? 4.021 -45.485 11.610 1.00 48.62 294 PRO A CA 1
ATOM 2216 C C . PRO A 1 294 ? 4.387 -44.116 12.215 1.00 48.62 294 PRO A C 1
ATOM 2218 O O . PRO A 1 294 ? 3.558 -43.203 12.181 1.00 48.62 294 PRO A O 1
ATOM 2221 N N . PRO A 1 295 ? 5.589 -43.961 12.801 1.00 51.44 295 PRO A N 1
ATOM 2222 C CA . PRO A 1 295 ? 6.008 -42.682 13.362 1.00 51.44 295 PRO A CA 1
ATOM 2223 C C . PRO A 1 295 ? 5.993 -41.606 12.270 1.00 51.44 295 PRO A C 1
ATOM 2225 O O . PRO A 1 295 ? 6.428 -41.868 11.147 1.00 51.44 295 PRO A O 1
ATOM 2228 N N . GLU A 1 296 ? 5.478 -40.419 12.605 1.00 52.75 296 GLU A N 1
ATOM 2229 C CA . GLU A 1 296 ? 5.518 -39.255 11.718 1.00 52.75 296 GLU A CA 1
ATOM 2230 C C . GLU A 1 296 ? 6.957 -39.004 11.236 1.00 52.75 296 GLU A C 1
ATOM 2232 O O . GLU A 1 296 ? 7.901 -39.158 12.023 1.00 52.75 296 GLU A O 1
ATOM 2237 N N . PRO A 1 297 ? 7.156 -38.636 9.958 1.00 46.88 297 PRO A N 1
ATOM 2238 C CA . PRO A 1 297 ? 8.467 -38.221 9.490 1.00 46.88 297 PRO A CA 1
ATOM 2239 C C . PRO A 1 297 ? 8.926 -37.010 10.311 1.00 46.88 297 PRO A C 1
ATOM 2241 O O . PRO A 1 297 ? 8.195 -36.036 10.476 1.00 46.88 297 PRO A O 1
ATOM 2244 N N . SER A 1 298 ? 10.138 -37.090 10.860 1.00 49.81 298 SER A N 1
ATOM 2245 C CA . SER A 1 298 ? 10.752 -36.015 11.638 1.00 49.81 298 SER A CA 1
ATOM 2246 C C . SER A 1 298 ? 10.823 -34.729 10.811 1.00 49.81 298 SER A C 1
ATOM 2248 O O . SER A 1 298 ? 11.462 -34.729 9.759 1.00 49.81 298 SER A O 1
ATOM 2250 N N . GLN A 1 299 ? 10.248 -33.635 11.315 1.00 53.94 299 GLN A N 1
ATOM 2251 C CA . GLN A 1 299 ? 10.303 -32.279 10.737 1.00 53.94 299 GLN A CA 1
ATOM 2252 C C . GLN A 1 299 ? 11.707 -31.625 10.787 1.00 53.94 299 GLN A C 1
ATOM 2254 O O . GLN A 1 299 ? 11.824 -30.409 10.709 1.00 53.94 299 GLN A O 1
ATOM 2259 N N . ASP A 1 300 ? 12.776 -32.418 10.902 1.00 52.47 300 ASP A N 1
ATOM 2260 C CA . ASP A 1 300 ? 14.153 -31.953 11.123 1.00 52.47 300 ASP A CA 1
ATOM 2261 C C . ASP A 1 300 ? 15.121 -32.393 10.003 1.00 52.47 300 ASP A C 1
ATOM 2263 O O . ASP A 1 300 ? 16.320 -32.557 10.237 1.00 52.47 300 ASP A O 1
ATOM 2267 N N . ALA A 1 301 ? 14.634 -32.620 8.778 1.00 53.44 301 ALA A N 1
ATOM 2268 C CA . ALA A 1 301 ? 15.534 -32.735 7.631 1.00 53.44 301 ALA A CA 1
ATOM 2269 C C . ALA A 1 301 ? 15.945 -31.314 7.190 1.00 53.44 301 ALA A C 1
ATOM 2271 O O . ALA A 1 301 ? 15.059 -30.523 6.870 1.00 53.44 301 ALA A O 1
ATOM 2272 N N . PRO A 1 302 ? 17.243 -30.950 7.190 1.00 55.91 302 PRO A N 1
ATOM 2273 C CA . PRO A 1 302 ? 17.675 -29.679 6.622 1.00 55.91 302 PRO A CA 1
ATOM 2274 C C . PRO A 1 302 ? 17.365 -29.687 5.122 1.00 55.91 302 PRO A C 1
ATOM 2276 O O . PRO A 1 302 ? 17.733 -30.642 4.438 1.00 55.91 302 PRO A O 1
ATOM 2279 N N . ASP A 1 303 ? 16.707 -28.644 4.617 1.00 61.25 303 ASP A N 1
ATOM 2280 C CA . ASP A 1 303 ? 16.656 -28.390 3.177 1.00 61.25 303 ASP A CA 1
ATOM 2281 C C . ASP A 1 303 ? 18.098 -28.166 2.699 1.00 61.25 303 ASP A C 1
ATOM 2283 O O . ASP A 1 303 ? 18.728 -27.157 3.017 1.00 61.25 303 ASP A O 1
ATOM 2287 N N . ASP A 1 304 ? 18.645 -29.141 1.975 1.00 64.50 304 ASP A N 1
ATOM 2288 C CA . ASP A 1 304 ? 19.996 -29.106 1.397 1.00 64.50 304 ASP A CA 1
ATOM 2289 C C . ASP A 1 304 ? 20.060 -28.221 0.128 1.00 64.50 304 ASP A C 1
ATOM 2291 O O . ASP A 1 304 ? 21.034 -28.282 -0.629 1.00 64.50 304 ASP A O 1
ATOM 2295 N N . ASP A 1 305 ? 19.038 -27.395 -0.138 1.00 77.50 305 ASP A N 1
ATOM 2296 C CA . ASP A 1 305 ? 19.014 -26.525 -1.313 1.00 77.50 305 ASP A CA 1
ATOM 2297 C C . ASP A 1 305 ? 19.828 -25.247 -1.072 1.00 77.50 305 ASP A C 1
ATOM 2299 O O . ASP A 1 305 ? 19.523 -24.391 -0.236 1.00 77.50 305 ASP A O 1
ATOM 2303 N N . PHE A 1 306 ? 20.932 -25.131 -1.805 1.00 82.94 306 PHE A N 1
ATOM 2304 C CA . PHE A 1 306 ? 21.802 -23.971 -1.727 1.00 82.94 306 PHE A CA 1
ATOM 2305 C C . PHE A 1 306 ? 21.143 -22.788 -2.458 1.00 82.94 306 PHE A C 1
ATOM 2307 O O . PHE A 1 306 ? 20.761 -22.931 -3.616 1.00 82.94 306 PHE A O 1
ATOM 2314 N N . PRO A 1 307 ? 21.067 -21.585 -1.860 1.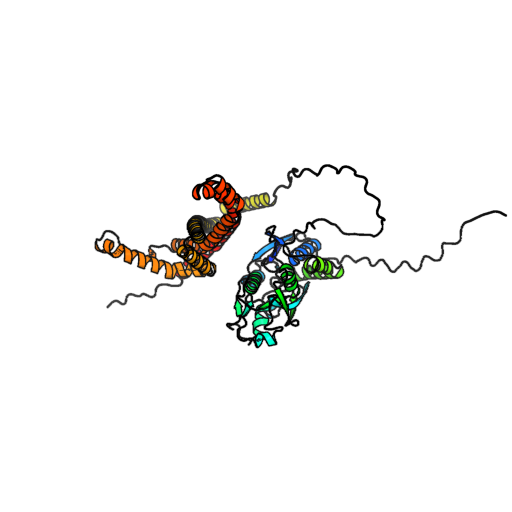00 87.00 307 PRO A N 1
ATOM 2315 C CA . PRO A 1 307 ? 20.422 -20.420 -2.470 1.00 87.00 307 PRO A CA 1
ATOM 2316 C C . PRO A 1 307 ? 21.223 -19.887 -3.671 1.00 87.00 307 PRO A C 1
ATOM 2318 O O . PRO A 1 307 ? 21.996 -18.934 -3.560 1.00 87.00 307 PRO A O 1
ATOM 2321 N N . TRP A 1 308 ? 21.035 -20.482 -4.850 1.00 88.69 308 TRP A N 1
ATOM 2322 C CA . TRP A 1 308 ? 21.770 -20.151 -6.078 1.00 88.69 308 TRP A CA 1
ATOM 2323 C C . TRP A 1 308 ? 21.628 -18.687 -6.509 1.00 88.69 308 TRP A C 1
ATOM 2325 O O . TRP A 1 308 ? 22.554 -18.122 -7.096 1.00 88.69 308 TRP A O 1
ATOM 2335 N N . TRP A 1 309 ? 20.529 -18.033 -6.140 1.00 87.50 309 TRP A N 1
ATOM 2336 C CA . TRP A 1 309 ? 20.332 -16.599 -6.347 1.00 87.50 309 TRP A CA 1
ATOM 2337 C C . TRP A 1 309 ? 21.389 -15.743 -5.618 1.00 87.50 309 TRP A C 1
ATOM 2339 O O . TRP A 1 309 ? 21.818 -14.721 -6.153 1.00 87.50 309 TRP A O 1
ATOM 2349 N N . LEU A 1 310 ? 21.900 -16.176 -4.454 1.00 90.81 310 LEU A N 1
ATOM 2350 C CA . LEU A 1 310 ? 23.003 -15.491 -3.763 1.00 90.81 310 LEU A CA 1
ATOM 2351 C C . LEU A 1 310 ? 24.312 -15.597 -4.543 1.00 90.81 310 LEU A C 1
ATOM 2353 O O . LEU A 1 310 ? 25.077 -14.632 -4.595 1.00 90.81 310 LEU A O 1
ATOM 2357 N N . LEU A 1 311 ? 24.572 -16.749 -5.169 1.00 92.88 311 LEU A N 1
ATOM 2358 C CA . LEU A 1 311 ? 25.740 -16.916 -6.031 1.00 92.88 311 LEU A CA 1
ATOM 2359 C C . LEU A 1 311 ? 25.623 -16.036 -7.277 1.00 92.88 311 LEU A C 1
ATOM 2361 O O . LEU A 1 311 ? 26.586 -15.355 -7.623 1.00 92.88 311 LEU A O 1
ATOM 2365 N N . ALA A 1 312 ? 24.450 -16.000 -7.913 1.00 92.25 312 ALA A N 1
ATOM 2366 C CA . ALA A 1 312 ? 24.192 -15.126 -9.054 1.00 92.25 312 ALA A CA 1
ATOM 2367 C C . ALA A 1 312 ? 24.413 -13.648 -8.689 1.00 92.25 312 ALA A C 1
ATOM 2369 O O . ALA A 1 312 ? 25.160 -12.949 -9.376 1.00 92.25 312 ALA A O 1
ATOM 2370 N N . LEU A 1 313 ? 23.869 -13.189 -7.555 1.00 92.56 313 LEU A N 1
ATOM 2371 C CA . LEU A 1 313 ? 24.105 -11.839 -7.036 1.00 92.56 313 LEU A CA 1
ATOM 2372 C C . LEU A 1 313 ? 25.586 -11.564 -6.765 1.00 92.56 313 LEU A C 1
ATOM 2374 O O . LEU A 1 313 ? 26.078 -10.486 -7.099 1.00 92.56 313 LEU A O 1
ATOM 2378 N N . ALA A 1 314 ? 26.315 -12.524 -6.192 1.00 94.69 314 ALA A N 1
ATOM 2379 C CA . ALA A 1 314 ? 27.745 -12.379 -5.943 1.00 94.69 314 ALA A CA 1
ATOM 2380 C C . ALA A 1 314 ? 28.537 -12.246 -7.254 1.00 94.69 314 ALA A C 1
ATOM 2382 O O . ALA A 1 314 ? 29.399 -11.374 -7.365 1.00 94.69 314 ALA A O 1
ATOM 2383 N N . VAL A 1 315 ? 28.218 -13.060 -8.265 1.00 96.44 315 VAL A N 1
ATOM 2384 C CA . VAL A 1 315 ? 28.850 -13.004 -9.592 1.00 96.44 315 VAL A CA 1
ATOM 2385 C C . VAL A 1 315 ? 28.560 -11.670 -10.279 1.00 96.44 315 VAL A C 1
ATOM 2387 O O . VAL A 1 315 ? 29.492 -11.019 -10.756 1.00 96.44 315 VAL A O 1
ATOM 2390 N N . ILE A 1 316 ? 27.302 -11.218 -10.276 1.00 94.56 316 ILE A N 1
ATOM 2391 C CA . ILE A 1 316 ? 26.907 -9.908 -10.814 1.00 94.56 316 ILE A CA 1
ATOM 2392 C C . ILE A 1 316 ? 27.645 -8.789 -10.075 1.00 94.56 316 ILE A C 1
ATOM 2394 O O . ILE A 1 316 ? 28.211 -7.900 -10.709 1.00 94.56 316 ILE A O 1
ATOM 2398 N N . GLY A 1 317 ? 27.702 -8.850 -8.743 1.00 92.69 317 GLY A N 1
ATOM 2399 C CA . GLY A 1 317 ? 28.397 -7.871 -7.913 1.00 92.69 317 GLY A CA 1
ATOM 2400 C C . GLY A 1 317 ? 29.890 -7.776 -8.233 1.00 92.69 317 GLY A C 1
ATOM 2401 O O . GLY A 1 317 ? 30.420 -6.673 -8.375 1.00 92.69 317 GLY A O 1
ATOM 2402 N N . VAL A 1 318 ? 30.565 -8.914 -8.419 1.00 95.88 318 VAL A N 1
ATOM 2403 C CA . VAL A 1 318 ? 31.973 -8.957 -8.848 1.00 95.88 318 VAL A CA 1
ATOM 2404 C C . VAL A 1 318 ? 32.132 -8.391 -10.260 1.00 95.88 318 VAL A C 1
ATOM 2406 O O . VAL A 1 318 ? 33.031 -7.581 -10.491 1.00 95.88 318 VAL A O 1
ATOM 2409 N N . GLY A 1 319 ? 31.247 -8.755 -11.192 1.00 94.31 319 GLY A N 1
ATOM 2410 C CA . GLY A 1 319 ? 31.246 -8.220 -12.555 1.00 94.31 319 GLY A CA 1
ATOM 2411 C C . GLY A 1 319 ? 31.100 -6.697 -12.583 1.00 94.31 319 GLY A C 1
ATOM 2412 O O . GLY A 1 319 ? 31.900 -6.007 -13.219 1.00 94.31 319 GLY A O 1
ATOM 2413 N N . LEU A 1 320 ? 30.144 -6.157 -11.823 1.00 91.50 320 LEU A N 1
ATOM 2414 C CA . LEU A 1 320 ? 29.946 -4.717 -11.658 1.00 91.50 320 LEU A CA 1
ATOM 2415 C C . LEU A 1 320 ? 31.153 -4.045 -11.001 1.00 91.50 320 LEU A C 1
ATOM 2417 O O . LEU A 1 320 ? 31.567 -2.981 -11.452 1.00 91.50 320 LEU A O 1
ATOM 2421 N N . ALA A 1 321 ? 31.757 -4.655 -9.979 1.00 92.44 321 ALA A N 1
ATOM 2422 C CA . ALA A 1 321 ? 32.946 -4.108 -9.327 1.00 92.44 321 ALA A CA 1
ATOM 2423 C C . ALA A 1 321 ? 34.129 -3.985 -10.302 1.00 92.44 321 ALA A C 1
ATOM 2425 O O . ALA A 1 321 ? 34.810 -2.957 -10.317 1.00 92.44 321 ALA A O 1
ATOM 2426 N N . ILE A 1 322 ? 34.340 -4.993 -11.154 1.00 93.88 322 ILE A N 1
ATOM 2427 C CA . ILE A 1 322 ? 35.355 -4.958 -12.215 1.00 93.88 322 ILE A CA 1
ATOM 2428 C C . ILE A 1 322 ? 35.020 -3.864 -13.235 1.00 93.88 322 ILE A C 1
ATOM 2430 O O . ILE A 1 322 ? 35.894 -3.068 -13.584 1.00 93.88 322 ILE A O 1
ATOM 2434 N N . LEU A 1 323 ? 33.765 -3.782 -13.686 1.00 91.38 323 LEU A N 1
ATOM 2435 C CA . LEU A 1 323 ? 33.311 -2.772 -14.645 1.00 91.38 323 LEU A CA 1
ATOM 2436 C C . LEU A 1 323 ? 33.508 -1.346 -14.110 1.00 91.38 323 LEU A C 1
ATOM 2438 O O . LEU A 1 323 ? 34.025 -0.484 -14.816 1.00 91.38 323 LEU A O 1
ATOM 2442 N N . ILE A 1 324 ? 33.163 -1.111 -12.841 1.00 92.56 324 ILE A N 1
ATOM 2443 C CA . ILE A 1 324 ? 33.382 0.163 -12.153 1.00 92.56 324 ILE A CA 1
ATOM 2444 C C . ILE A 1 324 ? 34.879 0.467 -12.081 1.00 92.56 324 ILE A C 1
ATOM 2446 O O . ILE A 1 324 ? 35.282 1.559 -12.465 1.00 92.56 324 ILE A O 1
ATOM 2450 N N . ALA A 1 325 ? 35.712 -0.481 -11.642 1.00 92.25 325 ALA A N 1
ATOM 2451 C CA . ALA A 1 325 ? 37.146 -0.260 -11.440 1.00 92.25 325 ALA A CA 1
ATOM 2452 C C . ALA A 1 325 ? 37.938 -0.031 -12.740 1.00 92.25 325 ALA A C 1
ATOM 2454 O O . ALA A 1 325 ? 39.012 0.567 -12.704 1.00 92.25 325 ALA A O 1
ATOM 2455 N N . THR A 1 326 ? 37.433 -0.518 -13.874 1.00 94.00 326 THR A N 1
ATOM 2456 C CA . THR A 1 326 ? 38.135 -0.480 -15.168 1.00 94.00 326 THR A CA 1
ATOM 2457 C C . THR A 1 326 ? 37.616 0.591 -16.126 1.00 94.00 326 THR A C 1
ATOM 2459 O O . THR A 1 326 ? 38.253 0.835 -17.150 1.00 94.00 326 THR A O 1
ATOM 2462 N N . ASN A 1 327 ? 36.494 1.248 -15.816 1.00 94.94 327 ASN A N 1
ATOM 2463 C CA . ASN A 1 327 ? 35.872 2.233 -16.695 1.00 94.94 327 ASN A CA 1
ATOM 2464 C C . ASN A 1 327 ? 35.559 3.545 -15.956 1.00 94.94 327 ASN A C 1
ATOM 2466 O O . ASN A 1 327 ? 34.794 3.577 -14.988 1.00 94.94 327 ASN A O 1
ATOM 2470 N N . ASP A 1 328 ? 36.109 4.649 -16.467 1.00 90.12 328 ASP A N 1
ATOM 2471 C CA . ASP A 1 328 ? 35.981 5.983 -15.872 1.00 90.12 328 ASP A CA 1
ATOM 2472 C C . ASP A 1 328 ? 34.527 6.478 -15.788 1.00 90.12 328 ASP A C 1
ATOM 2474 O O . ASP A 1 328 ? 34.143 7.094 -14.788 1.00 90.12 328 ASP A O 1
ATOM 2478 N N . LEU A 1 329 ? 33.694 6.170 -16.792 1.00 90.25 329 LEU A N 1
ATOM 2479 C CA . LEU A 1 329 ? 32.273 6.530 -16.802 1.00 90.25 329 LEU A CA 1
ATOM 2480 C C . LEU A 1 329 ? 31.526 5.795 -15.685 1.00 90.25 329 LEU A C 1
ATOM 2482 O O . LEU A 1 329 ? 30.829 6.431 -14.894 1.00 90.25 329 LEU A O 1
ATOM 2486 N N . TYR A 1 330 ? 31.708 4.476 -15.569 1.00 89.56 330 TYR A N 1
ATOM 2487 C CA . TYR A 1 330 ? 31.066 3.689 -14.510 1.00 89.56 330 TYR A CA 1
ATOM 2488 C C . TYR A 1 330 ? 31.581 4.074 -13.121 1.00 89.56 330 TYR A C 1
ATOM 2490 O O . TYR A 1 330 ? 30.792 4.147 -12.181 1.00 89.56 330 TYR A O 1
ATOM 2498 N N . THR A 1 331 ? 32.862 4.426 -12.986 1.00 92.19 331 THR A N 1
ATOM 2499 C CA . THR A 1 331 ? 33.400 5.017 -11.754 1.00 92.19 331 THR A CA 1
ATOM 2500 C C . THR A 1 331 ? 32.694 6.331 -11.394 1.00 92.19 331 THR A C 1
ATOM 2502 O O . THR A 1 331 ? 32.386 6.570 -10.221 1.00 92.19 331 THR A O 1
ATOM 2505 N N . GLN A 1 332 ? 32.446 7.211 -12.367 1.00 88.94 332 GLN A N 1
ATOM 2506 C CA . GLN A 1 332 ? 31.768 8.484 -12.123 1.00 88.94 332 GLN A CA 1
ATOM 2507 C C . GLN A 1 332 ? 30.289 8.285 -11.766 1.00 88.94 332 GLN A C 1
ATOM 2509 O O . GLN A 1 332 ? 29.812 8.890 -10.804 1.00 88.94 332 GLN A O 1
ATOM 2514 N N . VAL A 1 333 ? 29.586 7.402 -12.483 1.00 89.25 333 VAL A N 1
ATOM 2515 C CA . VAL A 1 333 ? 28.201 7.010 -12.173 1.00 89.25 333 VAL A CA 1
ATOM 2516 C C . VAL A 1 333 ? 28.123 6.421 -10.766 1.00 89.25 333 VAL A C 1
ATOM 2518 O O . VAL A 1 333 ? 27.330 6.892 -9.953 1.00 89.25 333 VAL A O 1
ATOM 2521 N N . PHE A 1 334 ? 29.004 5.479 -10.423 1.00 90.56 334 PHE A N 1
ATOM 2522 C CA . PHE A 1 334 ? 29.046 4.859 -9.100 1.00 90.56 334 PHE A CA 1
ATOM 2523 C C . PHE A 1 334 ? 29.267 5.881 -7.977 1.00 90.56 334 PHE A C 1
ATOM 2525 O O . PHE A 1 334 ? 28.576 5.846 -6.958 1.00 90.56 334 PHE A O 1
ATOM 2532 N N . ARG A 1 335 ? 30.187 6.840 -8.151 1.00 88.75 335 ARG A N 1
ATOM 2533 C CA . ARG A 1 335 ? 30.402 7.926 -7.173 1.00 88.75 335 ARG A CA 1
ATOM 2534 C C . ARG A 1 335 ? 29.170 8.814 -6.975 1.00 88.75 335 ARG A C 1
ATOM 2536 O O . ARG A 1 335 ? 28.940 9.280 -5.862 1.00 88.75 335 ARG A O 1
ATOM 2543 N N . THR A 1 336 ? 28.386 9.060 -8.020 1.00 82.62 336 THR A N 1
ATOM 2544 C CA . THR A 1 336 ? 27.144 9.841 -7.917 1.00 82.62 336 THR A CA 1
ATOM 2545 C C . THR A 1 336 ? 26.036 9.033 -7.242 1.00 82.62 336 THR A C 1
ATOM 2547 O O . THR A 1 336 ? 25.431 9.511 -6.284 1.00 82.62 336 THR A O 1
ATOM 2550 N N . VAL A 1 337 ? 25.818 7.790 -7.679 1.00 87.00 337 VAL A N 1
ATOM 2551 C CA . VAL A 1 337 ? 24.781 6.898 -7.134 1.00 87.00 337 VAL A CA 1
ATOM 2552 C C . VAL A 1 337 ? 25.053 6.569 -5.667 1.00 87.00 337 VAL A C 1
ATOM 2554 O O . VAL A 1 337 ? 24.154 6.684 -4.842 1.00 87.00 337 VAL A O 1
ATOM 2557 N N . SER A 1 338 ? 26.298 6.248 -5.301 1.00 88.69 338 SER A N 1
ATOM 2558 C CA . SER A 1 338 ? 26.675 5.956 -3.907 1.00 88.69 338 SER A CA 1
ATOM 2559 C C . SER A 1 338 ? 26.382 7.109 -2.944 1.00 88.69 338 SER A C 1
ATOM 2561 O O . SER A 1 338 ? 25.955 6.859 -1.819 1.00 88.69 338 SER A O 1
ATOM 2563 N N . ARG A 1 339 ? 26.542 8.371 -3.369 1.00 83.31 339 ARG A N 1
ATOM 2564 C CA . ARG A 1 339 ? 26.121 9.531 -2.561 1.00 83.31 339 ARG A CA 1
ATOM 2565 C C . ARG A 1 339 ? 24.606 9.578 -2.380 1.00 83.31 339 ARG A C 1
ATOM 2567 O O . ARG A 1 339 ? 24.150 9.865 -1.279 1.00 83.31 339 ARG A O 1
ATOM 2574 N N . GLY A 1 340 ? 23.840 9.275 -3.429 1.00 84.31 340 GLY A N 1
ATOM 2575 C CA . GLY A 1 340 ? 22.383 9.136 -3.342 1.00 84.31 340 GLY A CA 1
ATOM 2576 C C . GLY A 1 340 ? 21.980 8.061 -2.332 1.00 84.31 340 GLY A C 1
ATOM 2577 O O . GLY A 1 340 ? 21.233 8.348 -1.404 1.00 84.31 340 GLY A O 1
ATOM 2578 N N . VAL A 1 341 ? 22.581 6.870 -2.432 1.00 88.81 341 VAL A N 1
ATOM 2579 C CA . VAL A 1 341 ? 22.363 5.757 -1.491 1.00 88.81 341 VAL A CA 1
ATOM 2580 C C . VAL A 1 341 ? 22.685 6.165 -0.052 1.00 88.81 341 VAL A C 1
ATOM 2582 O O . VAL A 1 341 ? 21.907 5.875 0.852 1.00 88.81 341 VAL A O 1
ATOM 2585 N N . GLN A 1 342 ? 23.790 6.880 0.185 1.00 89.25 342 GLN A N 1
ATOM 2586 C CA . GLN A 1 342 ? 24.130 7.382 1.523 1.00 89.25 342 GLN A CA 1
ATOM 2587 C C . GLN A 1 342 ? 23.053 8.317 2.084 1.00 89.25 342 GLN A C 1
ATOM 2589 O O . GLN A 1 342 ? 22.718 8.216 3.264 1.00 89.25 342 GLN A O 1
ATOM 2594 N N . ILE A 1 343 ? 22.496 9.203 1.254 1.00 87.88 343 ILE A N 1
ATOM 2595 C CA . ILE A 1 343 ? 21.411 10.104 1.659 1.00 87.88 343 ILE A CA 1
ATOM 2596 C C . ILE A 1 343 ? 20.143 9.305 1.969 1.00 87.88 343 ILE A C 1
ATOM 2598 O O . ILE A 1 343 ? 19.567 9.508 3.032 1.00 87.88 343 ILE A O 1
ATOM 2602 N N . THR A 1 344 ? 19.742 8.372 1.104 1.00 90.81 344 THR A N 1
ATOM 2603 C CA . THR A 1 344 ? 18.590 7.477 1.318 1.00 90.81 344 THR A CA 1
ATOM 2604 C C . THR A 1 344 ? 18.720 6.717 2.636 1.00 90.81 344 THR A C 1
ATOM 2606 O O . THR A 1 344 ? 17.806 6.749 3.460 1.00 90.81 344 THR A O 1
ATOM 2609 N N . VAL A 1 345 ? 19.874 6.092 2.888 1.00 93.19 345 VAL A N 1
ATOM 2610 C CA . VAL A 1 345 ? 20.136 5.355 4.134 1.00 93.19 345 VAL A CA 1
ATOM 2611 C C . VAL A 1 345 ? 20.069 6.288 5.342 1.00 93.19 345 VAL A C 1
ATOM 2613 O O . VAL A 1 345 ? 19.420 5.959 6.331 1.00 93.19 345 VAL A O 1
ATOM 2616 N N . PHE A 1 346 ? 20.693 7.466 5.267 1.00 94.81 346 PHE A N 1
ATOM 2617 C CA . PHE A 1 346 ? 20.660 8.444 6.354 1.00 94.81 346 PHE A CA 1
ATOM 2618 C C . PHE A 1 346 ? 19.234 8.918 6.662 1.00 94.81 346 PHE A C 1
ATOM 2620 O O . PHE A 1 346 ? 18.804 8.868 7.813 1.00 94.81 346 PHE A O 1
ATOM 2627 N N . VAL A 1 347 ? 18.494 9.345 5.635 1.00 94.19 347 VAL A N 1
ATOM 2628 C CA . VAL A 1 347 ? 17.116 9.836 5.754 1.00 94.19 347 VAL A CA 1
ATOM 2629 C C . VAL A 1 347 ? 16.208 8.751 6.317 1.00 94.19 347 VAL A C 1
ATOM 2631 O O . VAL A 1 347 ? 15.448 9.034 7.238 1.00 94.19 347 VAL A O 1
ATOM 2634 N N . THR A 1 348 ? 16.331 7.516 5.829 1.00 95.19 348 THR A N 1
ATOM 2635 C CA . THR A 1 348 ? 15.528 6.388 6.313 1.00 95.19 348 THR A CA 1
ATOM 2636 C C . THR A 1 348 ? 15.847 6.082 7.771 1.00 95.19 348 THR A C 1
ATOM 2638 O O . THR A 1 348 ? 14.944 6.051 8.593 1.00 95.19 348 THR A O 1
ATOM 2641 N N . LEU A 1 349 ? 17.119 5.897 8.140 1.00 97.06 349 LEU A N 1
ATOM 2642 C CA . LEU A 1 349 ? 17.474 5.520 9.513 1.00 97.06 349 LEU A CA 1
ATOM 2643 C C . LEU A 1 349 ? 17.067 6.592 10.529 1.00 97.06 349 LEU A C 1
ATOM 2645 O O . LEU A 1 349 ? 16.495 6.275 11.572 1.00 97.06 349 LEU A O 1
ATOM 2649 N N . VAL A 1 350 ? 17.345 7.862 10.225 1.00 97.94 350 VAL A N 1
ATOM 2650 C CA . VAL A 1 350 ? 17.009 8.978 11.117 1.00 97.94 350 VAL A CA 1
ATOM 2651 C C . VAL A 1 350 ? 15.499 9.207 11.145 1.00 97.94 350 VAL A C 1
ATOM 2653 O O . VAL A 1 350 ? 14.916 9.279 12.226 1.00 97.94 350 VAL A O 1
ATOM 2656 N N . GLY A 1 351 ? 14.859 9.275 9.976 1.00 97.44 351 GLY A N 1
ATOM 2657 C CA . GLY A 1 351 ? 13.417 9.469 9.844 1.00 97.44 351 GLY A CA 1
ATOM 2658 C C . GLY A 1 351 ? 12.627 8.361 10.528 1.00 97.44 351 GLY A C 1
ATOM 2659 O O . GLY A 1 351 ? 11.736 8.656 11.319 1.00 97.44 351 GLY A O 1
ATOM 2660 N N . PHE A 1 352 ? 13.008 7.101 10.320 1.00 98.06 352 PHE A N 1
ATOM 2661 C CA . PHE A 1 352 ? 12.341 5.947 10.914 1.00 98.06 352 PHE A CA 1
ATOM 2662 C C . PHE A 1 352 ? 12.529 5.884 12.428 1.00 98.06 352 PHE A C 1
ATOM 2664 O O . PHE A 1 352 ? 11.578 5.595 13.154 1.00 98.06 352 PHE A O 1
ATOM 2671 N N . ALA A 1 353 ? 13.725 6.202 12.935 1.00 98.31 353 ALA A N 1
ATOM 2672 C CA . ALA A 1 353 ? 13.960 6.281 14.374 1.00 98.31 353 ALA A CA 1
ATOM 2673 C C . ALA A 1 353 ? 13.077 7.358 15.024 1.00 98.31 353 ALA A C 1
ATOM 2675 O O . ALA A 1 353 ? 12.431 7.104 16.042 1.00 98.31 353 ALA A O 1
ATOM 2676 N N . MET A 1 354 ? 12.997 8.545 14.415 1.00 98.50 354 MET A N 1
ATOM 2677 C CA . MET A 1 354 ? 12.139 9.628 14.898 1.00 98.50 354 MET A CA 1
ATOM 2678 C C . MET A 1 354 ? 10.649 9.270 14.789 1.00 98.50 354 MET A C 1
ATOM 2680 O O . MET A 1 354 ? 9.899 9.492 15.741 1.00 98.50 354 MET A O 1
ATOM 2684 N N . ALA A 1 355 ? 10.232 8.673 13.669 1.00 98.44 355 ALA A N 1
ATOM 2685 C CA . ALA A 1 355 ? 8.865 8.214 13.437 1.00 98.44 355 ALA A CA 1
ATOM 2686 C C . ALA A 1 355 ? 8.454 7.152 14.460 1.00 98.44 355 ALA A C 1
ATOM 2688 O O . ALA A 1 355 ? 7.360 7.221 15.005 1.00 98.44 355 ALA A O 1
ATOM 2689 N N . SER A 1 356 ? 9.352 6.218 14.780 1.00 98.06 356 SER A N 1
ATOM 2690 C CA . SER A 1 356 ? 9.119 5.168 15.774 1.00 98.06 356 SER A CA 1
ATOM 2691 C C . SER A 1 356 ? 8.958 5.732 17.181 1.00 98.06 356 SER A C 1
ATOM 2693 O O . SER A 1 356 ? 8.069 5.308 17.916 1.00 98.06 356 SER A O 1
ATOM 2695 N N . ILE A 1 357 ? 9.780 6.718 17.557 1.00 98.31 357 ILE A N 1
ATOM 2696 C CA . ILE A 1 357 ? 9.651 7.405 18.850 1.00 98.31 357 ILE A CA 1
ATOM 2697 C C . ILE A 1 357 ? 8.304 8.129 18.927 1.00 98.31 357 ILE A C 1
ATOM 2699 O O . ILE A 1 357 ? 7.568 7.952 19.898 1.00 98.31 357 ILE A O 1
ATOM 2703 N N . LEU A 1 358 ? 7.962 8.921 17.907 1.00 98.50 358 LEU A N 1
ATOM 2704 C CA . LEU A 1 358 ? 6.702 9.662 17.874 1.00 98.50 358 LEU A CA 1
ATOM 2705 C C . LEU A 1 358 ? 5.490 8.719 17.825 1.00 98.50 358 LEU A C 1
ATOM 2707 O O . LEU A 1 358 ? 4.536 8.910 18.575 1.00 98.50 358 LEU A O 1
ATOM 2711 N N . GLY A 1 359 ? 5.556 7.665 17.014 1.00 98.31 359 GLY A N 1
ATOM 2712 C CA . GLY A 1 359 ? 4.513 6.653 16.887 1.00 98.31 359 GLY A CA 1
ATOM 2713 C C . GLY A 1 359 ? 4.274 5.902 18.194 1.00 98.31 359 GLY A C 1
ATOM 2714 O O . GLY A 1 359 ? 3.128 5.737 18.604 1.00 98.31 359 GLY A O 1
ATOM 2715 N N . LEU A 1 360 ? 5.333 5.543 18.927 1.00 96.25 360 LEU A N 1
ATOM 2716 C CA . LEU A 1 360 ? 5.202 4.959 20.262 1.00 96.25 360 LEU A CA 1
ATOM 2717 C C . LEU A 1 360 ? 4.505 5.922 21.236 1.00 96.25 360 LEU A C 1
ATOM 2719 O O . LEU A 1 360 ? 3.618 5.506 21.982 1.00 96.25 360 LEU A O 1
ATOM 2723 N N . LEU A 1 361 ? 4.870 7.208 21.232 1.00 97.44 361 LEU A N 1
ATOM 2724 C CA . LEU A 1 361 ? 4.218 8.213 22.079 1.00 97.44 361 LEU A CA 1
ATOM 2725 C C . LEU A 1 361 ? 2.725 8.352 21.743 1.00 97.44 361 LEU A C 1
ATOM 2727 O O . LEU A 1 361 ? 1.895 8.368 22.653 1.00 97.44 361 LEU A O 1
ATOM 2731 N N . LEU A 1 362 ? 2.378 8.390 20.455 1.00 98.12 362 LEU A N 1
ATOM 2732 C CA . LEU A 1 362 ? 0.996 8.455 19.976 1.00 98.12 362 LEU A CA 1
ATOM 2733 C C . LEU A 1 362 ? 0.201 7.196 20.344 1.00 98.12 362 LEU A C 1
ATOM 2735 O O . LEU A 1 362 ? -0.926 7.310 20.822 1.00 98.12 362 LEU A O 1
ATOM 2739 N N . ALA A 1 363 ? 0.796 6.009 20.217 1.00 96.62 363 ALA A N 1
ATOM 2740 C CA . ALA A 1 363 ? 0.179 4.751 20.628 1.00 96.62 363 ALA A CA 1
ATOM 2741 C C . ALA A 1 363 ? -0.123 4.737 22.136 1.00 96.62 363 ALA A C 1
ATOM 2743 O O . ALA A 1 363 ? -1.226 4.384 22.556 1.00 96.62 363 ALA A O 1
ATOM 2744 N N . LEU A 1 364 ? 0.824 5.188 22.966 1.00 93.69 364 LEU A N 1
ATOM 2745 C CA . LEU A 1 364 ? 0.628 5.305 24.413 1.00 93.69 364 LEU A CA 1
ATOM 2746 C C . LEU A 1 364 ? -0.439 6.354 24.769 1.00 93.69 364 LEU A C 1
ATOM 2748 O O . LEU A 1 364 ? -1.231 6.132 25.687 1.00 93.69 364 LEU A O 1
ATOM 2752 N N . MET A 1 365 ? -0.510 7.472 24.037 1.00 96.38 365 MET A N 1
ATOM 2753 C CA . MET A 1 365 ? -1.590 8.456 24.180 1.00 96.38 365 MET A CA 1
ATOM 2754 C C . MET A 1 365 ? -2.954 7.864 23.804 1.00 96.38 365 MET A C 1
ATOM 2756 O O . MET A 1 365 ? -3.925 8.066 24.536 1.00 96.38 365 MET A O 1
ATOM 2760 N N . ALA A 1 366 ? -3.027 7.090 22.718 1.00 93.69 366 ALA A N 1
ATOM 2761 C CA . ALA A 1 366 ? -4.243 6.417 22.267 1.00 93.69 366 ALA A CA 1
ATOM 2762 C C . ALA A 1 366 ? -4.731 5.345 23.260 1.00 93.69 366 ALA A C 1
ATOM 2764 O O . ALA A 1 366 ? -5.937 5.156 23.430 1.00 93.69 366 ALA A O 1
ATOM 2765 N N . LEU A 1 367 ? -3.810 4.678 23.961 1.00 90.88 367 LEU A N 1
ATOM 2766 C CA . LEU A 1 367 ? -4.107 3.685 25.002 1.00 90.88 367 LEU A CA 1
ATOM 2767 C C . LEU A 1 367 ? -4.315 4.298 26.398 1.00 90.88 367 LEU A C 1
ATOM 2769 O O . LEU A 1 367 ? -4.623 3.585 27.352 1.00 90.88 367 LEU A O 1
ATOM 2773 N N . SER A 1 368 ? -4.167 5.617 26.542 1.00 93.19 368 SER A N 1
ATOM 2774 C CA . SER A 1 368 ? -4.320 6.303 27.823 1.00 93.19 368 SER A CA 1
ATOM 2775 C C . SER A 1 368 ? -5.770 6.304 28.320 1.00 93.19 368 SER A C 1
ATOM 2777 O O . SER A 1 368 ? -6.734 6.355 27.549 1.00 93.19 368 SER A O 1
ATOM 2779 N N . ASN A 1 369 ? -5.937 6.354 29.645 1.00 91.38 369 ASN A N 1
ATOM 2780 C CA . ASN A 1 369 ? -7.235 6.552 30.296 1.00 91.38 369 ASN A CA 1
ATOM 2781 C C . ASN A 1 369 ? -7.799 7.971 30.092 1.00 91.38 369 ASN A C 1
ATOM 2783 O O . ASN A 1 369 ? -8.991 8.189 30.291 1.00 91.38 369 ASN A O 1
ATOM 2787 N N . SER A 1 370 ? -6.969 8.938 29.684 1.00 96.38 370 SER A N 1
ATOM 2788 C CA . SER A 1 370 ? -7.420 10.305 29.406 1.00 96.38 370 SER A CA 1
ATOM 2789 C C . SER A 1 370 ? -8.146 10.388 28.065 1.00 96.38 370 SER A C 1
ATOM 2791 O O . SER A 1 370 ? -7.564 10.104 27.016 1.00 96.38 370 SER A O 1
ATOM 2793 N N . LEU A 1 371 ? -9.400 10.851 28.092 1.00 95.31 371 LEU A N 1
ATOM 2794 C CA . LEU A 1 371 ? -10.191 11.081 26.882 1.00 95.31 371 LEU A CA 1
ATOM 2795 C C . LEU A 1 371 ? -9.503 12.080 25.943 1.00 95.31 371 LEU A C 1
ATOM 2797 O O . LEU A 1 371 ? -9.453 11.851 24.741 1.00 95.31 371 LEU A O 1
ATOM 2801 N N . VAL A 1 372 ? -8.928 13.153 26.492 1.00 97.62 372 VAL A N 1
ATOM 2802 C CA . VAL A 1 372 ? -8.282 14.211 25.701 1.00 97.62 372 VAL A CA 1
ATOM 2803 C C . VAL A 1 372 ? -7.073 13.666 24.944 1.00 97.62 372 VAL A C 1
ATOM 2805 O O . VAL A 1 372 ? -6.968 13.865 23.739 1.00 97.62 372 VAL A O 1
ATOM 2808 N N . LEU A 1 373 ? -6.190 12.926 25.624 1.00 96.88 373 LEU A N 1
ATOM 2809 C CA . LEU A 1 373 ? -5.000 12.353 24.982 1.00 96.88 373 LEU A CA 1
ATOM 2810 C C . LEU A 1 373 ? -5.378 11.358 23.885 1.00 96.88 373 LEU A C 1
ATOM 2812 O O . LEU A 1 373 ? -4.782 11.371 22.811 1.00 96.88 373 LEU A O 1
ATOM 2816 N N . ARG A 1 374 ? -6.405 10.543 24.141 1.00 96.81 374 ARG A N 1
ATOM 2817 C CA . ARG A 1 374 ? -6.900 9.560 23.182 1.00 96.81 374 ARG A CA 1
ATOM 2818 C C . ARG A 1 374 ? -7.459 10.213 21.924 1.00 96.81 374 ARG A C 1
ATOM 2820 O O . ARG A 1 374 ? -7.141 9.766 20.830 1.00 96.81 374 ARG A O 1
ATOM 2827 N N . GLN A 1 375 ? -8.270 11.259 22.077 1.00 97.50 375 GLN A N 1
ATOM 2828 C CA . GLN A 1 375 ? -8.861 11.961 20.937 1.00 97.50 375 GLN A CA 1
ATOM 2829 C C . GLN A 1 375 ? -7.812 12.736 20.137 1.00 97.50 375 GLN A C 1
ATOM 2831 O O . GLN A 1 375 ? -7.848 12.698 18.914 1.00 97.50 375 GLN A O 1
ATOM 2836 N N . ILE A 1 376 ? -6.831 13.360 20.800 1.00 97.88 376 ILE A N 1
ATOM 2837 C CA . ILE A 1 376 ? -5.709 14.015 20.107 1.00 97.88 376 ILE A CA 1
ATOM 2838 C C . ILE A 1 376 ? -4.914 12.998 19.280 1.00 97.88 376 ILE A C 1
ATOM 2840 O O . ILE A 1 376 ? -4.620 13.259 18.116 1.00 97.88 376 ILE A O 1
ATOM 2844 N N . ALA A 1 377 ? -4.584 11.840 19.860 1.00 97.56 377 ALA A N 1
ATOM 2845 C CA . ALA A 1 377 ? -3.841 10.801 19.153 1.00 97.56 377 ALA A CA 1
ATOM 2846 C C . ALA A 1 377 ? -4.632 10.237 17.965 1.00 97.56 377 ALA A C 1
ATOM 2848 O O . ALA A 1 377 ? -4.073 10.119 16.881 1.00 97.56 377 ALA A O 1
ATOM 2849 N N . ARG A 1 378 ? -5.930 9.946 18.140 1.00 93.50 378 ARG A N 1
ATOM 2850 C CA . ARG A 1 378 ? -6.797 9.472 17.048 1.00 93.50 378 ARG A CA 1
ATOM 2851 C C . ARG A 1 378 ? -6.907 10.487 15.924 1.00 93.50 378 ARG A C 1
ATOM 2853 O O . ARG A 1 378 ? -6.640 10.133 14.788 1.00 93.50 378 ARG A O 1
ATOM 2860 N N . PHE A 1 379 ? -7.200 11.745 16.251 1.00 97.00 379 PHE A N 1
ATOM 2861 C CA . PHE A 1 379 ? -7.276 12.815 15.260 1.00 97.00 379 PHE A CA 1
ATOM 2862 C C . PHE A 1 379 ? -5.975 12.934 14.460 1.00 97.00 379 PHE A C 1
ATOM 2864 O O . PHE A 1 379 ? -6.010 12.986 13.237 1.00 97.00 379 PHE A O 1
ATOM 2871 N N . TYR A 1 380 ? -4.821 12.924 15.137 1.00 97.94 380 TYR A N 1
ATOM 2872 C CA . TYR A 1 380 ? -3.528 12.934 14.456 1.00 97.94 380 TYR A CA 1
ATOM 2873 C C . TYR A 1 380 ? -3.370 11.726 13.525 1.00 97.94 380 TYR A C 1
ATOM 2875 O O . TYR A 1 380 ? -3.045 11.897 12.355 1.00 97.94 380 TYR A O 1
ATOM 2883 N N . VAL A 1 381 ? -3.601 10.513 14.033 1.00 93.50 381 VAL A N 1
ATOM 2884 C CA . VAL A 1 381 ? -3.384 9.274 13.277 1.00 93.50 381 VAL A CA 1
ATOM 2885 C C . VAL A 1 381 ? -4.316 9.188 12.067 1.00 93.50 381 VAL A C 1
ATOM 2887 O O . VAL A 1 381 ? -3.848 8.899 10.971 1.00 93.50 381 VAL A O 1
ATOM 2890 N N . GLU A 1 382 ? -5.606 9.470 12.244 1.00 91.25 382 GLU A N 1
ATOM 2891 C CA . GLU A 1 382 ? -6.614 9.414 11.179 1.00 91.25 382 GLU A CA 1
ATOM 2892 C C . GLU A 1 382 ? -6.338 10.450 10.084 1.00 91.25 382 GLU A C 1
ATOM 2894 O O . GLU A 1 382 ? -6.360 10.114 8.902 1.00 91.25 382 GLU A O 1
ATOM 2899 N N . VAL A 1 383 ? -5.998 11.688 10.459 1.00 95.00 383 VAL A N 1
ATOM 2900 C CA . VAL A 1 383 ? -5.701 12.749 9.485 1.00 95.00 383 VAL A CA 1
ATOM 2901 C C . VAL A 1 383 ? -4.406 12.464 8.734 1.00 95.00 383 VAL A C 1
ATOM 2903 O O . VAL A 1 383 ? -4.376 12.549 7.511 1.00 95.00 383 VAL A O 1
ATOM 2906 N N . ILE A 1 384 ? -3.325 12.134 9.445 1.00 96.31 384 ILE A N 1
ATOM 2907 C CA . ILE A 1 384 ? -2.004 11.985 8.824 1.00 96.31 384 ILE A CA 1
ATOM 2908 C C . ILE A 1 384 ? -1.941 10.751 7.917 1.00 96.31 384 ILE A C 1
ATOM 2910 O O . ILE A 1 384 ? -1.322 10.830 6.860 1.00 96.31 384 ILE A O 1
ATOM 2914 N N . ARG A 1 385 ? -2.619 9.646 8.265 1.00 85.94 385 ARG A N 1
ATOM 2915 C CA . ARG A 1 385 ? -2.679 8.446 7.406 1.00 85.94 385 ARG A CA 1
ATOM 2916 C C . ARG A 1 385 ? -3.440 8.670 6.100 1.00 85.94 385 ARG A C 1
ATOM 2918 O O . ARG A 1 385 ? -3.186 7.949 5.145 1.00 85.94 385 ARG A O 1
ATOM 2925 N N . GLY A 1 386 ? -4.349 9.644 6.056 1.00 82.62 386 GLY A N 1
ATOM 2926 C CA . GLY A 1 386 ? -5.103 9.987 4.849 1.00 82.62 386 GLY A CA 1
ATOM 2927 C C . GLY A 1 386 ? -4.355 10.895 3.867 1.00 82.62 386 GLY A C 1
ATOM 2928 O O . GLY A 1 386 ? -4.883 11.187 2.799 1.00 82.62 386 GLY A O 1
ATOM 2929 N N . ILE A 1 387 ? -3.157 11.383 4.213 1.00 90.62 387 ILE A N 1
ATOM 2930 C CA . ILE A 1 387 ? -2.400 12.322 3.375 1.00 90.62 387 ILE A CA 1
ATOM 2931 C C . ILE A 1 387 ? -1.276 11.574 2.642 1.00 90.62 387 ILE A C 1
ATOM 2933 O O . ILE A 1 387 ? -0.409 10.998 3.303 1.00 90.62 387 ILE A O 1
ATOM 2937 N N . PRO A 1 388 ? -1.198 11.645 1.299 1.00 90.81 388 PRO A N 1
ATOM 2938 C CA . PRO A 1 388 ? -0.087 11.061 0.551 1.00 90.81 388 PRO A CA 1
ATOM 2939 C C . PRO A 1 388 ? 1.272 11.630 0.986 1.00 90.81 388 PRO A C 1
ATOM 2941 O O . PRO A 1 388 ? 1.416 12.839 1.196 1.00 90.81 388 PRO A O 1
ATOM 2944 N N . ILE A 1 389 ? 2.310 10.788 1.049 1.00 90.38 389 ILE A N 1
ATOM 2945 C CA . ILE A 1 389 ? 3.641 11.188 1.547 1.00 90.38 389 ILE A CA 1
ATOM 2946 C C . ILE A 1 389 ? 4.247 12.336 0.734 1.00 90.38 389 ILE A C 1
ATOM 2948 O O . ILE A 1 389 ? 4.841 13.249 1.308 1.00 90.38 389 ILE A O 1
ATOM 2952 N N . ILE A 1 390 ? 4.046 12.358 -0.586 1.00 87.81 390 ILE A N 1
ATOM 2953 C CA . ILE A 1 390 ? 4.509 13.465 -1.431 1.00 87.81 390 ILE A CA 1
ATOM 2954 C C . ILE A 1 390 ? 3.835 14.798 -1.064 1.00 87.81 390 ILE A C 1
ATOM 2956 O O . ILE A 1 390 ? 4.502 15.832 -1.002 1.00 87.81 390 ILE A O 1
ATOM 2960 N N . VAL A 1 391 ? 2.538 14.784 -0.741 1.00 90.38 391 VAL A N 1
ATOM 2961 C CA . VAL A 1 391 ? 1.798 15.976 -0.296 1.00 90.38 391 VAL A CA 1
ATOM 2962 C C . VAL A 1 391 ? 2.334 16.443 1.053 1.00 90.38 391 VAL A C 1
ATOM 2964 O O . VAL A 1 391 ? 2.591 17.631 1.233 1.00 90.38 391 VAL A O 1
ATOM 2967 N N . LEU A 1 392 ? 2.583 15.511 1.975 1.00 93.00 392 LEU A N 1
ATOM 2968 C CA . LEU A 1 392 ? 3.221 15.779 3.265 1.00 93.00 392 LEU A CA 1
ATOM 2969 C C . LEU A 1 392 ? 4.622 16.384 3.100 1.00 93.00 392 LEU A C 1
ATOM 2971 O O . LEU A 1 392 ? 4.948 17.354 3.784 1.00 93.00 392 LEU A O 1
ATOM 2975 N N . LEU A 1 393 ? 5.427 15.876 2.162 1.00 91.31 393 LEU A N 1
ATOM 2976 C CA . LEU A 1 393 ? 6.745 16.420 1.827 1.00 91.31 393 LEU A CA 1
ATOM 2977 C C . LEU A 1 393 ? 6.647 17.881 1.383 1.00 91.31 393 LEU A C 1
ATOM 2979 O O . LEU A 1 393 ? 7.336 18.732 1.947 1.00 91.31 393 LEU A O 1
ATOM 2983 N N . PHE A 1 394 ? 5.765 18.195 0.431 1.00 88.50 394 PHE A N 1
ATOM 2984 C CA . PHE A 1 394 ? 5.548 19.571 -0.021 1.00 88.50 394 PHE A CA 1
ATOM 2985 C C . PHE A 1 394 ? 5.006 20.463 1.098 1.00 88.50 394 PHE A C 1
ATOM 2987 O O . PHE A 1 394 ? 5.529 21.553 1.342 1.00 88.50 394 PHE A O 1
ATOM 2994 N N . TYR A 1 395 ? 3.987 20.004 1.820 1.00 92.69 395 TYR A N 1
ATOM 2995 C CA . TYR A 1 395 ? 3.347 20.801 2.855 1.00 92.69 395 TYR A CA 1
ATOM 2996 C C . TYR A 1 395 ? 4.315 21.114 3.996 1.00 92.69 395 TYR A C 1
ATOM 2998 O O . TYR A 1 395 ? 4.439 22.266 4.403 1.00 92.69 395 TYR A O 1
ATOM 3006 N N . ILE A 1 396 ? 5.081 20.135 4.479 1.00 93.88 396 ILE A N 1
ATOM 3007 C CA . ILE A 1 396 ? 6.089 20.370 5.518 1.00 93.88 396 ILE A CA 1
ATOM 3008 C C . ILE A 1 396 ? 7.244 21.224 4.989 1.00 93.88 396 ILE A C 1
ATOM 3010 O O . ILE A 1 396 ? 7.708 22.114 5.702 1.00 93.88 396 ILE A O 1
ATOM 3014 N N . ALA A 1 397 ? 7.685 21.031 3.745 1.00 88.06 397 ALA A N 1
ATOM 3015 C CA . ALA A 1 397 ? 8.785 21.812 3.188 1.00 88.06 397 ALA A CA 1
ATOM 3016 C C . ALA A 1 397 ? 8.445 23.298 2.988 1.00 88.06 397 ALA A C 1
ATOM 3018 O O . ALA A 1 397 ? 9.298 24.152 3.263 1.00 88.06 397 ALA A O 1
ATOM 3019 N N . PHE A 1 398 ? 7.226 23.602 2.530 1.00 87.38 398 PHE A N 1
ATOM 3020 C CA . PHE A 1 398 ? 6.833 24.941 2.076 1.00 87.38 398 PHE A CA 1
ATOM 3021 C C . PHE A 1 398 ? 5.829 25.659 2.983 1.00 87.38 398 PHE A C 1
ATOM 3023 O O . PHE A 1 398 ? 5.738 26.881 2.918 1.00 87.38 398 PHE A O 1
ATOM 3030 N N . VAL A 1 399 ? 5.116 24.946 3.858 1.00 92.06 399 VAL A N 1
ATOM 3031 C CA . VAL A 1 399 ? 4.166 25.533 4.823 1.00 92.06 399 VAL A CA 1
ATOM 3032 C C . VAL A 1 399 ? 4.610 25.251 6.258 1.00 92.06 399 VAL A C 1
ATOM 3034 O O . VAL A 1 399 ? 4.757 26.176 7.057 1.00 92.06 399 VAL A O 1
ATOM 3037 N N . GLY A 1 400 ? 4.901 23.989 6.576 1.00 92.94 400 GLY A N 1
ATOM 3038 C CA . GLY A 1 400 ? 5.282 23.547 7.916 1.00 92.94 400 GLY A CA 1
ATOM 3039 C C . GLY A 1 400 ? 6.588 24.166 8.411 1.00 92.94 400 GLY A C 1
ATOM 3040 O O . GLY A 1 400 ? 6.632 24.689 9.521 1.00 92.94 400 GLY A O 1
ATOM 3041 N N . ALA A 1 401 ? 7.644 24.170 7.595 1.00 92.88 401 ALA A N 1
ATOM 3042 C CA . ALA A 1 401 ? 8.934 24.741 7.976 1.00 92.88 401 ALA A CA 1
ATOM 3043 C C . ALA A 1 401 ? 8.865 26.267 8.201 1.00 92.88 401 ALA A C 1
ATOM 3045 O O . ALA A 1 401 ? 9.325 26.712 9.254 1.00 92.88 401 ALA A O 1
ATOM 3046 N N . PRO A 1 402 ? 8.248 27.084 7.318 1.00 91.75 402 PRO A N 1
ATOM 3047 C CA . PRO A 1 402 ? 7.986 28.491 7.627 1.00 91.75 402 PRO A CA 1
ATOM 3048 C C . PRO A 1 402 ? 7.170 28.709 8.902 1.00 91.75 402 PRO A C 1
ATOM 3050 O O . PRO A 1 402 ? 7.532 29.568 9.706 1.00 91.75 402 PRO A O 1
ATOM 3053 N N . ALA A 1 403 ? 6.111 27.924 9.119 1.00 94.81 403 ALA A N 1
ATOM 3054 C CA . ALA A 1 403 ? 5.292 28.025 10.324 1.00 94.81 403 ALA A CA 1
ATOM 3055 C C . ALA A 1 403 ? 6.094 27.689 11.594 1.00 94.81 403 ALA A C 1
ATOM 3057 O O . ALA A 1 403 ? 5.987 28.394 12.598 1.00 94.81 403 ALA A O 1
ATOM 3058 N N . LEU A 1 404 ? 6.946 26.662 11.540 1.00 94.19 404 LEU A N 1
ATOM 3059 C CA . LEU A 1 404 ? 7.835 26.282 12.638 1.00 94.19 404 LEU A CA 1
ATOM 3060 C C . LEU A 1 404 ? 8.849 27.387 12.948 1.00 94.19 404 LEU A C 1
ATOM 3062 O O . LEU A 1 404 ? 9.039 27.738 14.110 1.00 94.19 404 LEU A O 1
ATOM 3066 N N . VAL A 1 405 ? 9.471 27.971 11.923 1.00 94.25 405 VAL A N 1
ATOM 3067 C CA . VAL A 1 405 ? 10.400 29.097 12.093 1.00 94.25 405 VAL A CA 1
ATOM 3068 C C . VAL A 1 405 ? 9.696 30.308 12.696 1.00 94.25 405 VAL A C 1
ATOM 3070 O O . VAL A 1 405 ? 10.220 30.921 13.625 1.00 94.25 405 VAL A O 1
ATOM 3073 N N . TRP A 1 406 ? 8.494 30.631 12.214 1.00 95.31 406 TRP A N 1
ATOM 3074 C CA . TRP A 1 406 ? 7.678 31.704 12.776 1.00 95.31 406 TRP A CA 1
ATOM 3075 C C . TRP A 1 406 ? 7.382 31.468 14.263 1.00 95.31 406 TRP A C 1
ATOM 3077 O O . TRP A 1 406 ? 7.590 32.369 15.075 1.00 95.31 406 TRP A O 1
ATOM 3087 N N . LEU A 1 407 ? 6.984 30.247 14.636 1.00 96.31 407 LEU A N 1
ATOM 3088 C CA . LEU A 1 407 ? 6.721 29.867 16.025 1.00 96.31 407 LEU A CA 1
ATOM 3089 C C . LEU A 1 407 ? 7.978 30.012 16.897 1.00 96.31 407 LEU A C 1
ATOM 3091 O O . LEU A 1 407 ? 7.926 30.642 17.953 1.00 96.31 407 LEU A O 1
ATOM 3095 N N . ILE A 1 408 ? 9.109 29.453 16.454 1.00 94.75 408 ILE A N 1
ATOM 3096 C CA . ILE A 1 408 ? 10.379 29.501 17.191 1.00 94.75 408 ILE A CA 1
ATOM 3097 C C . ILE A 1 408 ? 10.816 30.949 17.390 1.00 94.75 408 ILE A C 1
ATOM 3099 O O . ILE A 1 408 ? 11.149 31.328 18.512 1.00 94.75 408 ILE A O 1
ATOM 3103 N N . ASN A 1 409 ? 10.768 31.776 16.345 1.00 95.44 409 ASN A N 1
ATOM 3104 C CA . ASN A 1 409 ? 11.112 33.193 16.444 1.00 95.44 409 ASN A CA 1
ATOM 3105 C C . ASN A 1 409 ? 10.157 33.959 17.363 1.00 95.44 409 ASN A C 1
ATOM 3107 O O . ASN A 1 409 ? 10.604 34.816 18.117 1.00 95.44 409 ASN A O 1
ATOM 3111 N N . GLY A 1 410 ? 8.867 33.617 17.366 1.00 95.62 410 GLY A N 1
ATOM 3112 C CA . GLY A 1 410 ? 7.896 34.187 18.297 1.00 95.62 410 GLY A CA 1
ATOM 3113 C C . GLY A 1 410 ? 8.225 33.870 19.758 1.00 95.62 410 GLY A C 1
ATOM 3114 O O . GLY A 1 410 ? 8.246 34.768 20.597 1.00 95.62 410 GLY A O 1
ATOM 3115 N N . VAL A 1 411 ? 8.546 32.608 20.064 1.00 95.50 411 VAL A N 1
ATOM 3116 C CA . VAL A 1 411 ? 8.914 32.170 21.425 1.00 95.50 411 VAL A CA 1
ATOM 3117 C C . VAL A 1 411 ? 10.262 32.748 21.860 1.00 95.50 411 VAL A C 1
ATOM 3119 O O . VAL A 1 411 ? 10.439 33.136 23.013 1.00 95.50 411 VAL A O 1
ATOM 3122 N N . THR A 1 412 ? 11.220 32.822 20.938 1.00 94.88 412 THR A N 1
ATOM 3123 C CA . THR A 1 412 ? 12.577 33.310 21.214 1.00 94.88 412 THR A CA 1
ATOM 3124 C C . THR A 1 412 ? 12.717 34.828 21.125 1.00 94.88 412 THR A C 1
ATOM 3126 O O . THR A 1 412 ? 13.766 35.356 21.495 1.00 94.88 412 THR A O 1
ATOM 3129 N N . TRP A 1 413 ? 11.661 35.543 20.728 1.00 94.62 413 TRP A N 1
ATOM 3130 C CA . TRP A 1 413 ? 11.651 36.996 20.552 1.00 94.62 413 TRP A CA 1
ATOM 3131 C C . TRP A 1 413 ? 12.291 37.780 21.715 1.00 94.62 413 TRP A C 1
ATOM 3133 O O . TRP A 1 413 ? 13.135 38.635 21.444 1.00 94.62 413 TRP A O 1
ATOM 3143 N N . PRO A 1 414 ? 12.010 37.493 23.006 1.00 95.19 414 PRO A N 1
ATOM 3144 C CA . PRO A 1 414 ? 12.639 38.231 24.106 1.00 95.19 414 PRO A CA 1
ATOM 3145 C C . PRO A 1 414 ? 14.162 38.050 24.174 1.00 95.19 414 PRO A C 1
ATOM 3147 O O . PRO A 1 414 ? 14.883 38.988 24.501 1.00 95.19 414 PRO A O 1
ATOM 3150 N N . LEU A 1 415 ? 14.663 36.856 23.847 1.00 95.00 415 LEU A N 1
ATOM 3151 C CA . LEU A 1 415 ? 16.095 36.545 23.849 1.00 95.00 415 LEU A CA 1
ATOM 3152 C C . LEU A 1 415 ? 16.810 37.170 22.644 1.00 95.00 415 LEU A C 1
ATOM 3154 O O . LEU A 1 415 ? 17.962 37.588 22.764 1.00 95.00 415 LEU A O 1
ATOM 3158 N N . GLN A 1 416 ? 16.112 37.284 21.511 1.00 94.25 416 GLN A N 1
ATOM 3159 C CA . GLN A 1 416 ? 16.606 37.985 20.324 1.00 94.25 416 GLN A CA 1
ATOM 3160 C C . GLN A 1 416 ? 16.780 39.485 20.598 1.00 94.25 416 GLN A C 1
ATOM 3162 O O . GLN A 1 416 ? 17.804 40.061 20.245 1.00 94.25 416 GLN A O 1
ATOM 3167 N N . GLN A 1 417 ? 15.834 40.108 21.311 1.00 94.12 417 GLN A N 1
ATOM 3168 C CA . GLN A 1 417 ? 15.932 41.520 21.716 1.00 94.12 417 GLN A CA 1
ATOM 3169 C C . GLN A 1 417 ? 17.108 41.794 22.665 1.00 94.12 417 GLN A C 1
ATOM 3171 O O . GLN A 1 417 ? 17.685 42.878 22.650 1.00 94.12 417 GLN A O 1
ATOM 3176 N N . LEU A 1 418 ? 17.484 40.803 23.476 1.00 94.88 418 LEU A N 1
ATOM 3177 C CA . LEU A 1 418 ? 18.657 40.862 24.351 1.00 94.88 418 LEU A CA 1
ATOM 3178 C C . LEU A 1 418 ? 19.975 40.556 23.615 1.00 94.88 418 LEU A C 1
ATOM 3180 O O . LEU A 1 418 ? 21.040 40.628 24.228 1.00 94.88 418 LEU A O 1
ATOM 3184 N N . GLY A 1 419 ? 19.918 40.212 22.324 1.00 92.81 419 GLY A N 1
ATOM 3185 C CA . GLY A 1 419 ? 21.082 39.892 21.495 1.00 92.81 419 GLY A CA 1
ATOM 3186 C C . GLY A 1 419 ? 21.738 38.550 21.823 1.00 92.81 419 GLY A C 1
ATOM 3187 O O . GLY A 1 419 ? 22.906 38.354 21.503 1.00 92.81 419 GLY A O 1
ATOM 3188 N N . TRP A 1 420 ? 21.033 37.638 22.501 1.00 94.44 420 TRP A N 1
ATOM 3189 C CA . TRP A 1 420 ? 21.599 36.343 22.905 1.00 94.44 420 TRP A CA 1
ATOM 3190 C C . TRP A 1 420 ? 21.539 35.299 21.791 1.00 94.44 420 TRP A C 1
ATOM 3192 O O . TRP A 1 420 ? 22.356 34.382 21.774 1.00 94.44 420 TRP A O 1
ATOM 3202 N N . ILE A 1 421 ? 20.570 35.429 20.883 1.00 94.38 421 ILE A N 1
ATOM 3203 C CA . ILE A 1 421 ? 20.360 34.534 19.743 1.00 94.38 421 ILE A CA 1
ATOM 3204 C C . ILE A 1 421 ? 19.855 35.320 18.534 1.00 94.38 421 ILE A C 1
ATOM 3206 O O . ILE A 1 421 ? 19.140 36.311 18.683 1.00 94.38 421 ILE A O 1
ATOM 3210 N N . GLU A 1 422 ? 20.220 34.866 17.340 1.00 93.44 422 GLU A N 1
ATOM 3211 C CA . GLU A 1 422 ? 19.756 35.446 16.078 1.00 93.44 422 GLU A CA 1
ATOM 3212 C C . GLU A 1 422 ? 18.412 34.829 15.640 1.00 93.44 422 GLU A C 1
ATOM 3214 O O . GLU A 1 422 ? 18.108 33.692 16.020 1.00 93.44 422 GLU A O 1
ATOM 3219 N N . PRO A 1 423 ? 17.588 35.552 14.854 1.00 91.38 423 PRO A N 1
ATOM 3220 C CA . PRO A 1 423 ? 16.356 35.002 14.300 1.00 91.38 423 PRO A CA 1
ATOM 3221 C C . PRO A 1 423 ? 16.644 33.854 13.331 1.00 91.38 423 PRO A C 1
ATOM 3223 O O . PRO A 1 423 ? 17.446 33.992 12.410 1.00 91.38 423 PRO A O 1
ATOM 3226 N N . LEU A 1 424 ? 15.928 32.745 13.497 1.00 92.69 424 LEU A N 1
ATOM 3227 C CA . LEU A 1 424 ? 16.011 31.594 12.607 1.00 92.69 424 LEU A CA 1
ATOM 3228 C C . LEU A 1 424 ? 15.383 31.939 11.250 1.00 92.69 424 LEU A C 1
ATOM 3230 O O . LEU A 1 424 ? 14.291 32.510 11.191 1.00 92.69 424 LEU A O 1
ATOM 3234 N N . LEU A 1 425 ? 16.029 31.572 10.150 1.00 91.25 425 LEU A N 1
ATOM 3235 C CA . LEU A 1 425 ? 15.481 31.686 8.802 1.00 91.25 425 LEU A CA 1
ATOM 3236 C C . LEU A 1 425 ? 14.994 30.322 8.308 1.00 91.25 425 LEU A C 1
ATOM 3238 O O . LEU A 1 425 ? 15.538 29.276 8.645 1.00 91.25 425 LEU A O 1
ATOM 3242 N N . VAL A 1 426 ? 14.000 30.319 7.416 1.00 86.50 426 VAL A N 1
ATOM 3243 C CA . VAL A 1 426 ? 13.481 29.077 6.808 1.00 86.50 426 VAL A CA 1
ATOM 3244 C C . VAL A 1 426 ? 14.592 28.284 6.116 1.00 86.50 426 VAL A C 1
ATOM 3246 O O . VAL A 1 426 ? 14.644 27.062 6.228 1.00 86.50 426 VAL A O 1
ATOM 3249 N N . ARG A 1 427 ? 15.522 28.979 5.449 1.00 84.81 427 ARG A N 1
ATOM 3250 C CA . ARG A 1 427 ? 16.677 28.370 4.770 1.00 84.81 427 ARG A CA 1
ATOM 3251 C C . ARG A 1 427 ? 17.646 27.651 5.715 1.00 84.81 427 ARG A C 1
ATOM 3253 O O . ARG A 1 427 ? 18.381 26.789 5.246 1.00 84.81 427 ARG A O 1
ATOM 3260 N N . ASP A 1 428 ? 17.633 27.981 7.007 1.00 88.88 428 ASP A N 1
ATOM 3261 C CA . ASP A 1 428 ? 18.514 27.356 8.000 1.00 88.88 428 ASP A CA 1
ATOM 3262 C C . ASP A 1 428 ? 18.064 25.919 8.298 1.00 88.88 428 ASP A C 1
ATOM 3264 O O . ASP A 1 428 ? 18.865 25.072 8.692 1.00 88.88 428 ASP A O 1
ATOM 3268 N N . ILE A 1 429 ? 16.790 25.609 8.025 1.00 89.38 429 ILE A N 1
ATOM 3269 C CA . ILE A 1 429 ? 16.281 24.242 7.965 1.00 89.38 429 ILE A CA 1
ATOM 3270 C C . ILE A 1 429 ? 16.477 23.739 6.535 1.00 89.38 429 ILE A C 1
ATOM 3272 O O . ILE A 1 429 ? 15.716 24.094 5.627 1.00 89.38 429 ILE A O 1
ATOM 3276 N N . SER A 1 430 ? 17.498 22.907 6.330 1.00 90.44 430 SER A N 1
ATOM 3277 C CA . SER A 1 430 ? 17.795 22.331 5.016 1.00 90.44 430 SER A CA 1
ATOM 3278 C C . SER A 1 430 ? 16.613 21.519 4.471 1.0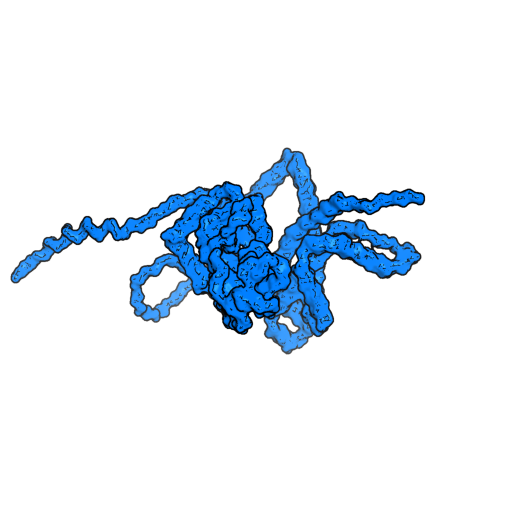0 90.44 430 SER A C 1
ATOM 3280 O O . SER A 1 430 ? 15.845 20.933 5.236 1.00 90.44 430 SER A O 1
ATOM 3282 N N . LEU A 1 431 ? 16.480 21.437 3.142 1.00 87.31 431 LEU A N 1
ATOM 3283 C CA . LEU A 1 431 ? 15.432 20.630 2.496 1.00 87.31 431 LEU A CA 1
ATOM 3284 C C . LEU A 1 431 ? 15.460 19.167 2.953 1.00 87.31 431 LEU A C 1
ATOM 3286 O O . LEU A 1 431 ? 14.409 18.567 3.152 1.00 87.31 431 LEU A O 1
ATOM 3290 N N . LEU A 1 432 ? 16.656 18.626 3.199 1.00 89.31 432 LEU A N 1
ATOM 3291 C CA . LEU A 1 432 ? 16.838 17.277 3.728 1.00 89.31 432 LEU A CA 1
ATOM 3292 C C . LEU A 1 432 ? 16.193 17.113 5.112 1.00 89.31 432 LEU A C 1
ATOM 3294 O O . LEU A 1 432 ? 15.487 16.138 5.341 1.00 89.31 432 LEU A O 1
ATOM 3298 N N . TRP A 1 433 ? 16.368 18.075 6.023 1.00 93.06 433 TRP A N 1
ATOM 3299 C CA . TRP A 1 433 ? 15.716 18.020 7.336 1.00 93.06 433 TRP A CA 1
ATOM 3300 C C . TRP A 1 433 ? 14.207 18.219 7.251 1.00 93.06 433 TRP A C 1
ATOM 3302 O O . TRP A 1 433 ? 13.469 17.563 7.980 1.00 93.06 433 TRP A O 1
ATOM 3312 N N . ARG A 1 434 ? 13.724 19.066 6.336 1.00 93.31 434 ARG A N 1
ATOM 3313 C CA . ARG A 1 434 ? 12.278 19.198 6.088 1.00 93.31 434 ARG A CA 1
ATOM 3314 C C . ARG A 1 434 ? 11.680 17.886 5.588 1.00 93.31 434 ARG A C 1
ATOM 3316 O O . ARG A 1 434 ? 10.606 17.502 6.039 1.00 93.31 434 ARG A O 1
ATOM 3323 N N . ALA A 1 435 ? 12.401 17.181 4.723 1.00 93.19 435 ALA A N 1
ATOM 3324 C CA . ALA A 1 435 ? 12.004 15.871 4.237 1.00 93.19 435 ALA A CA 1
ATOM 3325 C C . ALA A 1 435 ? 11.990 14.810 5.345 1.00 93.19 435 ALA A C 1
ATOM 3327 O O . ALA A 1 435 ? 11.006 14.091 5.482 1.00 93.19 435 ALA A O 1
ATOM 3328 N N . ILE A 1 436 ? 13.030 14.763 6.186 1.00 96.12 436 ILE A N 1
ATOM 3329 C CA . ILE A 1 436 ? 13.068 13.883 7.365 1.00 96.12 436 ILE A CA 1
ATOM 3330 C C . ILE A 1 436 ? 11.876 14.163 8.286 1.00 96.12 436 ILE A C 1
ATOM 3332 O O . ILE A 1 436 ? 11.241 13.225 8.751 1.00 96.12 436 ILE A O 1
ATOM 3336 N N . LEU A 1 437 ? 11.538 15.434 8.527 1.00 95.75 437 LEU A N 1
ATOM 3337 C CA . LEU A 1 437 ? 10.384 15.802 9.352 1.00 95.75 437 LEU A CA 1
ATOM 3338 C C . LEU A 1 437 ? 9.055 15.376 8.717 1.00 95.75 437 LEU A C 1
ATOM 3340 O O . LEU A 1 437 ? 8.168 14.916 9.431 1.00 95.75 437 LEU A O 1
ATOM 3344 N N . ALA A 1 438 ? 8.918 15.495 7.397 1.00 96.06 438 ALA A N 1
ATOM 3345 C CA . ALA A 1 438 ? 7.727 15.039 6.688 1.00 96.06 438 ALA A CA 1
ATOM 3346 C C . ALA A 1 438 ? 7.555 13.519 6.778 1.00 96.06 438 ALA A C 1
ATOM 3348 O O . ALA A 1 438 ? 6.480 13.051 7.147 1.00 96.06 438 ALA A O 1
ATOM 3349 N N . LEU A 1 439 ? 8.627 12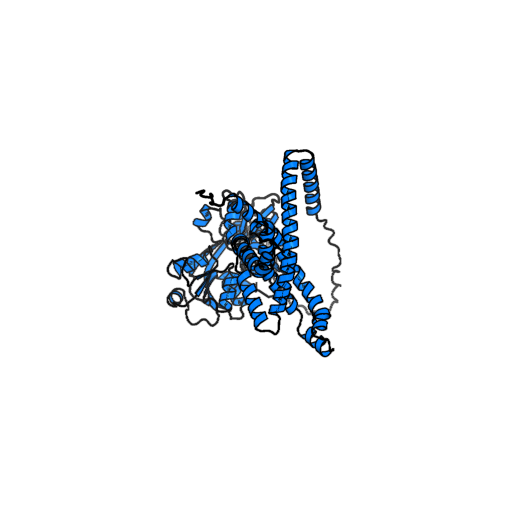.762 6.515 1.00 96.44 439 LEU A N 1
ATOM 3350 C CA . LEU A 1 439 ? 8.636 11.304 6.637 1.00 96.44 439 LEU A CA 1
ATOM 3351 C C . LEU A 1 439 ? 8.390 10.867 8.084 1.00 96.44 439 LEU A C 1
ATOM 3353 O O . LEU A 1 439 ? 7.589 9.969 8.314 1.00 96.44 439 LEU A O 1
ATOM 3357 N N . MET A 1 440 ? 9.007 11.542 9.061 1.00 97.75 440 MET A N 1
ATOM 3358 C CA . MET A 1 440 ? 8.759 11.314 10.486 1.00 97.75 440 MET A CA 1
ATOM 3359 C C . MET A 1 440 ? 7.270 11.448 10.815 1.00 97.75 440 MET A C 1
ATOM 3361 O O . MET A 1 440 ? 6.711 10.565 11.456 1.00 97.75 440 MET A O 1
ATOM 3365 N N . ILE A 1 441 ? 6.639 12.548 10.394 1.00 97.50 441 ILE A N 1
ATOM 3366 C CA . ILE A 1 441 ? 5.220 12.816 10.655 1.00 97.50 441 ILE A CA 1
ATOM 3367 C C . ILE A 1 441 ? 4.357 11.747 9.985 1.00 97.50 441 ILE A C 1
ATOM 3369 O O . ILE A 1 441 ? 3.600 11.077 10.684 1.00 97.50 441 ILE A O 1
ATOM 3373 N N . GLY A 1 442 ? 4.524 11.538 8.675 1.00 96.56 442 GLY A N 1
ATOM 3374 C CA . GLY A 1 442 ? 3.731 10.579 7.902 1.00 96.56 442 GLY A CA 1
ATOM 3375 C C . GLY A 1 442 ? 3.800 9.166 8.478 1.00 96.56 442 GLY A C 1
ATOM 3376 O O . GLY A 1 442 ? 2.779 8.593 8.855 1.00 96.56 442 GLY A O 1
ATOM 3377 N N . TYR A 1 443 ? 5.012 8.635 8.649 1.00 97.56 443 TYR A N 1
ATOM 3378 C CA . TYR A 1 443 ? 5.207 7.268 9.131 1.00 97.56 443 TYR A CA 1
ATOM 3379 C C . TYR A 1 443 ? 4.875 7.084 10.612 1.00 97.56 443 TYR A C 1
ATOM 3381 O O . TYR A 1 443 ? 4.474 5.992 11.005 1.00 97.56 443 TYR A O 1
ATOM 3389 N N . SER A 1 444 ? 4.977 8.124 11.450 1.00 98.50 444 SER A N 1
ATOM 3390 C CA . SER A 1 444 ? 4.629 7.986 12.871 1.00 98.50 444 SER A CA 1
ATOM 3391 C C . SER A 1 444 ? 3.171 7.588 13.094 1.00 98.50 444 SER A C 1
ATOM 3393 O O . SER A 1 444 ? 2.878 6.920 14.083 1.00 98.50 444 SER A O 1
ATOM 3395 N N . ALA A 1 445 ? 2.265 7.945 12.178 1.00 96.12 445 ALA A N 1
ATOM 3396 C CA . ALA A 1 445 ? 0.855 7.596 12.276 1.00 96.12 445 ALA A CA 1
ATOM 3397 C C . ALA A 1 445 ? 0.591 6.111 11.965 1.00 96.12 445 ALA A C 1
ATOM 3399 O O . ALA A 1 445 ? -0.166 5.464 12.688 1.00 96.12 445 ALA A O 1
ATOM 3400 N N . PHE A 1 446 ? 1.252 5.551 10.945 1.00 91.69 446 PHE A N 1
ATOM 3401 C CA . PHE A 1 446 ? 1.200 4.113 10.638 1.00 91.69 446 PHE A CA 1
ATOM 3402 C C . PHE A 1 446 ? 1.861 3.292 11.752 1.00 91.69 446 PHE A C 1
ATOM 3404 O O . PHE A 1 446 ? 1.242 2.392 12.322 1.00 91.69 446 PHE A O 1
ATOM 3411 N N . ILE A 1 447 ? 3.058 3.705 12.174 1.00 97.25 447 ILE A N 1
ATOM 3412 C CA . ILE A 1 447 ? 3.807 3.055 13.251 1.00 97.25 447 ILE A CA 1
ATOM 3413 C C . ILE A 1 447 ? 3.047 3.116 14.591 1.00 97.25 447 ILE A C 1
ATOM 3415 O O . ILE A 1 447 ? 3.086 2.160 15.368 1.00 97.25 447 ILE A O 1
ATOM 3419 N N . ALA A 1 448 ? 2.316 4.200 14.879 1.00 97.50 448 ALA A N 1
ATOM 3420 C CA . ALA A 1 448 ? 1.470 4.286 16.072 1.00 97.50 448 ALA A CA 1
ATOM 3421 C C . ALA A 1 448 ? 0.405 3.182 16.108 1.00 97.50 448 ALA A C 1
ATOM 3423 O O . ALA A 1 448 ? 0.177 2.585 17.162 1.00 97.50 448 ALA A O 1
ATOM 3424 N N . GLU A 1 449 ? -0.214 2.871 14.968 1.00 93.06 449 GLU A N 1
ATOM 3425 C CA . GLU A 1 449 ? -1.204 1.798 14.874 1.00 93.06 449 GLU A CA 1
ATOM 3426 C C . GLU A 1 449 ? -0.569 0.418 15.009 1.00 93.06 449 GLU A C 1
ATOM 3428 O O . GLU A 1 449 ? -1.127 -0.426 15.710 1.00 93.06 449 GLU A O 1
ATOM 3433 N N . VAL A 1 450 ? 0.631 0.213 14.458 1.00 91.25 450 VAL A N 1
ATOM 3434 C CA . VAL A 1 450 ? 1.409 -1.017 14.672 1.00 91.25 450 VAL A CA 1
ATOM 3435 C C . VAL A 1 450 ? 1.710 -1.219 16.161 1.00 91.25 450 VAL A C 1
ATOM 3437 O O . VAL A 1 450 ? 1.423 -2.283 16.717 1.00 91.25 450 VAL A O 1
ATOM 3440 N N . PHE A 1 451 ? 2.230 -0.194 16.847 1.00 95.75 451 PHE A N 1
ATOM 3441 C CA . PHE A 1 451 ? 2.484 -0.256 18.290 1.00 95.75 451 PHE A CA 1
ATOM 3442 C C . PHE A 1 451 ? 1.200 -0.516 19.084 1.00 95.75 451 PHE A C 1
ATOM 3444 O O . PHE A 1 451 ? 1.189 -1.360 19.982 1.00 95.75 451 PHE A O 1
ATOM 3451 N N . ARG A 1 452 ? 0.109 0.187 18.757 1.00 93.31 452 ARG A N 1
ATOM 3452 C CA . ARG A 1 452 ? -1.186 0.037 19.431 1.00 93.31 452 ARG A CA 1
ATOM 3453 C C . ARG A 1 452 ? -1.744 -1.375 19.254 1.00 93.31 452 ARG A C 1
ATOM 3455 O O . ARG A 1 452 ? -2.145 -1.986 20.243 1.00 93.31 452 ARG A O 1
ATOM 3462 N N . ALA A 1 453 ? -1.755 -1.891 18.027 1.00 85.50 453 ALA A N 1
ATOM 3463 C CA . ALA A 1 453 ? -2.239 -3.228 17.702 1.00 85.50 453 ALA A CA 1
ATOM 3464 C C . ALA A 1 453 ? -1.400 -4.306 18.394 1.00 85.50 453 ALA A C 1
ATOM 3466 O O . ALA A 1 453 ? -1.953 -5.183 19.049 1.00 85.50 453 ALA A O 1
ATOM 3467 N N . GLY A 1 454 ? -0.072 -4.190 18.351 1.00 89.50 454 GLY A N 1
ATOM 3468 C CA . GLY A 1 454 ? 0.816 -5.143 19.009 1.00 89.50 454 GLY A CA 1
ATOM 3469 C C . GLY A 1 454 ? 0.678 -5.171 20.532 1.00 89.50 454 GLY A C 1
ATOM 3470 O O . GLY A 1 454 ? 0.724 -6.242 21.131 1.00 89.50 454 GLY A O 1
ATOM 3471 N N . ILE A 1 455 ? 0.453 -4.018 21.175 1.00 92.38 455 ILE A N 1
ATOM 3472 C CA . ILE A 1 455 ? 0.170 -3.958 22.619 1.00 92.38 455 ILE A CA 1
ATOM 3473 C C . ILE A 1 455 ? -1.179 -4.620 22.945 1.00 92.38 455 ILE A C 1
ATOM 3475 O O . ILE A 1 455 ? -1.284 -5.320 23.951 1.00 92.38 455 ILE A O 1
ATOM 3479 N N . LEU A 1 456 ? -2.199 -4.412 22.106 1.00 89.56 456 LEU A N 1
ATOM 3480 C CA . LEU A 1 456 ? -3.541 -4.979 22.293 1.00 89.56 456 LEU A CA 1
ATOM 3481 C C . LEU A 1 456 ? -3.650 -6.463 21.918 1.00 89.56 456 LEU A C 1
ATOM 3483 O O . LEU A 1 456 ? -4.601 -7.110 22.345 1.00 89.56 456 LEU A O 1
ATOM 3487 N N . ALA A 1 457 ? -2.696 -6.998 21.154 1.00 89.19 457 ALA A N 1
ATOM 3488 C CA . ALA A 1 457 ? -2.648 -8.408 20.771 1.00 89.19 457 ALA A CA 1
ATOM 3489 C C . ALA A 1 457 ? -2.302 -9.344 21.945 1.00 89.19 457 ALA A C 1
ATOM 3491 O O . ALA A 1 457 ? -2.502 -10.552 21.849 1.00 89.19 457 ALA A O 1
ATOM 3492 N N . VAL A 1 458 ? -1.777 -8.807 23.052 1.00 90.94 458 VAL A N 1
ATOM 3493 C CA . VAL A 1 458 ? -1.487 -9.596 24.255 1.00 90.94 458 VAL A CA 1
ATOM 3494 C C . VAL A 1 458 ? -2.790 -9.941 24.974 1.00 90.94 458 VAL A C 1
ATOM 3496 O O . VAL A 1 458 ? -3.574 -9.054 25.316 1.00 90.94 458 VAL A O 1
ATOM 3499 N N . ASP A 1 459 ? -2.998 -11.233 25.230 1.00 91.75 459 ASP A N 1
ATOM 3500 C CA . ASP A 1 459 ? -4.215 -11.755 25.850 1.00 91.75 459 ASP A CA 1
ATOM 3501 C C . ASP A 1 459 ? -4.517 -11.090 27.206 1.00 91.75 459 ASP A C 1
ATOM 3503 O O . ASP A 1 459 ? -3.653 -10.952 28.081 1.00 91.75 459 ASP A O 1
ATOM 3507 N N . LYS A 1 460 ? -5.779 -10.692 27.396 1.00 88.94 460 LYS A N 1
ATOM 3508 C CA . LYS A 1 460 ? -6.221 -9.996 28.613 1.00 88.94 460 LYS A CA 1
ATOM 3509 C C . LYS A 1 460 ? -6.098 -10.873 29.856 1.00 88.94 460 LYS A C 1
ATOM 3511 O O . LYS A 1 460 ? -5.746 -10.352 30.912 1.00 88.94 460 LYS A O 1
ATOM 3516 N N . GLY A 1 461 ? -6.296 -12.185 29.733 1.00 92.75 461 GLY A N 1
ATOM 3517 C CA . GLY A 1 461 ? -6.148 -13.138 30.830 1.00 92.75 461 GLY A CA 1
ATOM 3518 C C . GLY A 1 461 ? -4.729 -13.158 31.398 1.00 92.75 461 GLY A C 1
ATOM 3519 O O . GLY A 1 461 ? -4.554 -13.269 32.609 1.00 92.75 461 GLY A O 1
ATOM 3520 N N . GLN A 1 462 ? -3.702 -12.944 30.570 1.00 91.69 462 GLN A N 1
ATOM 3521 C CA . GLN A 1 462 ? -2.326 -12.793 31.061 1.00 91.69 462 GLN A CA 1
ATOM 3522 C C . GLN A 1 462 ? -2.132 -11.509 31.880 1.00 91.69 462 GLN A C 1
ATOM 3524 O O . GLN A 1 462 ? -1.407 -11.500 32.879 1.00 91.69 462 GLN A O 1
ATOM 3529 N N . ILE A 1 463 ? -2.782 -10.418 31.473 1.00 91.69 463 ILE A N 1
ATOM 3530 C CA . ILE A 1 463 ? -2.727 -9.127 32.170 1.00 91.69 463 ILE A CA 1
ATOM 3531 C C . ILE A 1 463 ? -3.473 -9.211 33.510 1.00 91.69 463 ILE A C 1
ATOM 3533 O O . ILE A 1 463 ? -2.975 -8.702 34.518 1.00 91.69 463 ILE A O 1
ATOM 3537 N N . GLU A 1 464 ? -4.623 -9.886 33.529 1.00 93.56 464 GLU A N 1
ATOM 3538 C CA . GLU A 1 464 ? -5.438 -10.151 34.720 1.00 93.56 464 GLU A CA 1
ATOM 3539 C C . GLU A 1 464 ? -4.736 -11.116 35.690 1.00 93.56 464 GLU A C 1
ATOM 3541 O O . GLU A 1 464 ? -4.703 -10.868 36.895 1.00 93.56 464 GLU A O 1
ATOM 3546 N N . ALA A 1 465 ? -4.076 -12.165 35.188 1.00 95.06 465 ALA A N 1
ATOM 3547 C CA . ALA A 1 465 ? -3.267 -13.068 36.008 1.00 95.06 465 ALA A CA 1
ATOM 3548 C C . ALA A 1 465 ? -2.086 -12.335 36.665 1.00 95.06 465 ALA A C 1
ATOM 3550 O O . ALA A 1 465 ? -1.809 -12.518 37.852 1.00 95.06 465 ALA A O 1
ATOM 3551 N N . ALA A 1 466 ? -1.410 -11.455 35.922 1.00 94.69 466 ALA A N 1
ATOM 3552 C CA . ALA A 1 466 ? -0.338 -10.628 36.464 1.00 94.69 466 ALA A CA 1
ATOM 3553 C C . ALA A 1 466 ? -0.849 -9.624 37.516 1.00 94.69 466 ALA A C 1
ATOM 3555 O O . ALA A 1 466 ? -0.155 -9.339 38.493 1.00 94.69 466 ALA A O 1
ATOM 3556 N N . GLU A 1 467 ? -2.069 -9.110 37.349 1.00 94.56 467 GLU A N 1
ATOM 3557 C CA . GLU A 1 467 ? -2.735 -8.261 38.341 1.00 94.56 467 GLU A CA 1
ATOM 3558 C C . GLU A 1 467 ? -3.076 -9.028 39.619 1.00 94.56 467 GLU A C 1
ATOM 3560 O O . GLU A 1 467 ? -2.800 -8.536 40.713 1.00 94.56 467 GLU A O 1
ATOM 3565 N N . ALA A 1 468 ? -3.578 -10.260 39.496 1.00 96.56 468 ALA A N 1
ATOM 3566 C CA . ALA A 1 468 ? -3.852 -11.141 40.630 1.00 96.56 468 ALA A CA 1
ATOM 3567 C C . ALA A 1 468 ? -2.581 -11.500 41.426 1.00 96.56 468 ALA A C 1
ATOM 3569 O O . ALA A 1 468 ? -2.640 -11.693 42.639 1.00 96.56 468 ALA A O 1
ATOM 3570 N N . LEU A 1 469 ? -1.420 -11.529 40.762 1.00 95.88 469 LEU A N 1
ATOM 3571 C CA . LEU A 1 469 ? -0.103 -11.697 41.389 1.00 95.88 469 LEU A CA 1
ATOM 3572 C C . LEU A 1 469 ? 0.451 -10.404 42.023 1.00 95.88 469 LEU A C 1
ATOM 3574 O O . LEU A 1 469 ? 1.553 -10.413 42.572 1.00 95.88 469 LEU A O 1
ATOM 3578 N N . GLY A 1 470 ? -0.290 -9.292 41.966 1.00 96.00 470 GLY A N 1
ATOM 3579 C CA . GLY A 1 470 ? 0.075 -8.022 42.595 1.00 96.00 470 GLY A CA 1
ATOM 3580 C C . GLY A 1 470 ? 1.057 -7.165 41.791 1.00 96.00 470 GLY A C 1
ATOM 3581 O O . GLY A 1 470 ? 1.648 -6.239 42.352 1.00 96.00 470 GLY A O 1
ATOM 3582 N N . LEU A 1 471 ? 1.258 -7.435 40.494 1.00 96.94 471 LEU A N 1
ATOM 3583 C CA . LEU A 1 471 ? 2.137 -6.607 39.666 1.00 96.94 471 LEU A CA 1
ATOM 3584 C C . LEU A 1 471 ? 1.500 -5.233 39.405 1.00 96.94 471 LEU A C 1
ATOM 3586 O O . LEU A 1 471 ? 0.369 -5.107 38.926 1.00 96.94 471 LEU A O 1
ATOM 3590 N N . SER A 1 472 ? 2.282 -4.177 39.634 1.00 95.44 472 SER A N 1
ATOM 3591 C CA . SER A 1 472 ? 1.902 -2.810 39.257 1.00 95.44 472 SER A CA 1
ATOM 3592 C C . SER A 1 472 ? 1.708 -2.676 37.736 1.00 95.44 472 SER A C 1
ATOM 3594 O O . SER A 1 472 ? 2.296 -3.451 36.976 1.00 95.44 472 SER A O 1
ATOM 3596 N N . PRO A 1 473 ? 0.948 -1.678 37.242 1.00 89.12 473 PRO A N 1
ATOM 3597 C CA . PRO A 1 473 ? 0.755 -1.464 35.802 1.00 89.12 473 PRO A CA 1
ATOM 3598 C C . PRO A 1 473 ? 2.067 -1.387 35.008 1.00 89.12 473 PRO A C 1
ATOM 3600 O O . PRO A 1 473 ? 2.173 -1.951 33.922 1.00 89.12 473 PRO A O 1
ATOM 3603 N N . PHE A 1 474 ? 3.101 -0.764 35.581 1.00 91.06 474 PHE A N 1
ATOM 3604 C CA . PHE A 1 474 ? 4.421 -0.692 34.958 1.00 91.06 474 PHE A CA 1
ATOM 3605 C C . PHE A 1 474 ? 5.112 -2.060 34.888 1.00 91.06 474 PHE A C 1
ATOM 3607 O O . PHE A 1 474 ? 5.685 -2.403 33.859 1.00 91.06 474 PHE A O 1
ATOM 3614 N N . GLN A 1 475 ? 5.038 -2.865 35.952 1.00 94.94 475 GLN A N 1
ATOM 3615 C CA . GLN A 1 475 ? 5.600 -4.221 35.963 1.00 94.94 475 GLN A CA 1
ATOM 3616 C C . GLN A 1 475 ? 4.861 -5.144 34.992 1.00 94.94 475 GLN A C 1
ATOM 3618 O O . GLN A 1 475 ? 5.510 -5.863 34.236 1.00 94.94 475 GLN A O 1
ATOM 3623 N N . ARG A 1 476 ? 3.522 -5.084 34.960 1.00 94.62 476 ARG A N 1
ATOM 3624 C CA . ARG A 1 476 ? 2.696 -5.816 33.989 1.00 94.62 476 ARG A CA 1
ATOM 3625 C C . ARG A 1 476 ? 3.098 -5.465 32.561 1.00 94.62 476 ARG A C 1
ATOM 3627 O O . ARG A 1 476 ? 3.377 -6.354 31.761 1.00 94.62 476 ARG A O 1
ATOM 3634 N N . PHE A 1 477 ? 3.223 -4.173 32.261 1.00 91.50 477 PHE A N 1
ATOM 3635 C CA . PHE A 1 477 ? 3.671 -3.728 30.947 1.00 91.50 477 PHE A CA 1
ATOM 3636 C C . PHE A 1 477 ? 5.093 -4.214 30.625 1.00 91.50 477 PHE A C 1
ATOM 3638 O O . PHE A 1 477 ? 5.318 -4.831 29.590 1.00 91.50 477 PHE A O 1
ATOM 3645 N N . ARG A 1 478 ? 6.058 -3.988 31.524 1.00 94.69 478 ARG A N 1
ATOM 3646 C CA . ARG A 1 478 ? 7.485 -4.270 31.300 1.00 94.69 478 ARG A CA 1
ATOM 3647 C C . ARG A 1 478 ? 7.818 -5.759 31.185 1.00 94.69 478 ARG A C 1
ATOM 3649 O O . ARG A 1 478 ? 8.752 -6.090 30.448 1.00 94.69 478 ARG A O 1
ATOM 3656 N N . PHE A 1 479 ? 7.132 -6.614 31.945 1.00 95.19 479 PHE A N 1
ATOM 3657 C CA . PHE A 1 479 ? 7.452 -8.041 32.064 1.00 95.19 479 PHE A CA 1
ATOM 3658 C C . PHE A 1 479 ? 6.502 -8.963 31.302 1.00 95.19 479 PHE A C 1
ATOM 3660 O O . PHE A 1 479 ? 6.930 -10.047 30.922 1.00 95.19 479 PHE A O 1
ATOM 3667 N N . VAL A 1 480 ? 5.253 -8.552 31.061 1.00 94.00 480 VAL A N 1
ATOM 3668 C CA . VAL A 1 480 ? 4.249 -9.395 30.393 1.00 94.00 480 VAL A CA 1
ATOM 3669 C C . VAL A 1 480 ? 3.923 -8.845 29.011 1.00 94.00 480 VAL A C 1
ATOM 3671 O O . VAL A 1 480 ? 4.153 -9.525 28.016 1.00 94.00 480 VAL A O 1
ATOM 3674 N N . VAL A 1 481 ? 3.443 -7.603 28.929 1.00 93.56 481 VAL A N 1
ATOM 3675 C CA . VAL A 1 481 ? 2.902 -7.057 27.673 1.00 93.56 481 VAL A CA 1
ATOM 3676 C C . VAL A 1 481 ? 4.006 -6.753 26.663 1.00 93.56 481 VAL A C 1
ATOM 3678 O O . VAL A 1 481 ? 4.011 -7.302 25.569 1.00 93.56 481 VAL A O 1
ATOM 3681 N N . PHE A 1 482 ? 4.979 -5.915 27.021 1.00 91.44 482 PHE A N 1
ATOM 3682 C CA . PHE A 1 482 ? 5.995 -5.417 26.092 1.00 91.44 482 PHE A CA 1
ATOM 3683 C C . PHE A 1 482 ? 6.851 -6.522 25.438 1.00 91.44 482 PHE A C 1
ATOM 3685 O O . PHE A 1 482 ? 7.019 -6.478 24.219 1.00 91.44 482 PHE A O 1
ATOM 3692 N N . PRO A 1 483 ? 7.354 -7.544 26.167 1.00 93.00 483 PRO A N 1
ATOM 3693 C CA . PRO A 1 483 ? 8.145 -8.618 25.556 1.00 93.00 483 PRO A CA 1
ATOM 3694 C C . PRO A 1 483 ? 7.371 -9.489 24.558 1.00 93.00 483 PRO A C 1
ATOM 3696 O O . PRO A 1 483 ? 7.985 -10.116 23.699 1.00 93.00 483 PRO A O 1
ATOM 3699 N N . GLN A 1 484 ? 6.045 -9.558 24.684 1.00 94.19 484 GLN A N 1
ATOM 3700 C CA . GLN A 1 484 ? 5.186 -10.294 23.757 1.00 94.19 484 GLN A CA 1
ATOM 3701 C C . GLN A 1 484 ? 4.770 -9.401 22.591 1.00 94.19 484 GLN A C 1
ATOM 3703 O O . GLN A 1 484 ? 4.975 -9.773 21.440 1.00 94.19 484 GLN A O 1
ATOM 3708 N N . ALA A 1 485 ? 4.317 -8.182 22.894 1.00 92.19 485 ALA A N 1
ATOM 3709 C CA . ALA A 1 485 ? 3.946 -7.178 21.908 1.00 92.19 485 ALA A CA 1
ATOM 3710 C C . ALA A 1 485 ? 5.068 -6.931 20.892 1.00 92.19 485 ALA A C 1
ATOM 3712 O O . ALA A 1 485 ? 4.800 -6.845 19.699 1.00 92.19 485 ALA A O 1
ATOM 3713 N N . ILE A 1 486 ? 6.336 -6.875 21.326 1.00 93.12 486 ILE A N 1
ATOM 3714 C CA . ILE A 1 486 ? 7.461 -6.609 20.417 1.00 93.12 486 ILE A CA 1
ATOM 3715 C C . ILE A 1 486 ? 7.594 -7.659 19.304 1.00 93.12 486 ILE A C 1
ATOM 3717 O O . ILE A 1 486 ? 7.983 -7.316 18.194 1.00 93.12 486 ILE A O 1
ATOM 3721 N N . ARG A 1 487 ? 7.229 -8.922 19.567 1.00 88.44 487 ARG A N 1
ATOM 3722 C CA . ARG A 1 487 ? 7.285 -9.999 18.564 1.00 88.44 487 ARG A CA 1
ATOM 3723 C C . ARG A 1 487 ? 6.228 -9.814 17.479 1.00 88.44 487 ARG A C 1
ATOM 3725 O O . ARG A 1 487 ? 6.490 -10.136 16.330 1.00 88.44 487 ARG A O 1
ATOM 3732 N N . THR A 1 488 ? 5.081 -9.250 17.842 1.00 82.69 488 THR A N 1
ATOM 3733 C CA . THR A 1 488 ? 3.995 -8.908 16.914 1.00 82.69 488 THR A CA 1
ATOM 3734 C C . THR A 1 488 ? 4.253 -7.583 16.189 1.00 82.69 488 THR A C 1
ATOM 3736 O O . THR A 1 488 ? 3.834 -7.410 15.053 1.00 82.69 488 THR A O 1
ATOM 3739 N N . ILE A 1 489 ? 4.958 -6.645 16.831 1.00 91.06 489 ILE A N 1
ATOM 3740 C CA . ILE A 1 489 ? 5.266 -5.307 16.297 1.00 91.06 489 ILE A CA 1
ATOM 3741 C C . ILE A 1 489 ? 6.381 -5.345 15.246 1.00 91.06 489 ILE A C 1
ATOM 3743 O O . ILE A 1 489 ? 6.340 -4.586 14.281 1.00 91.06 489 ILE A O 1
ATOM 3747 N N . LEU A 1 490 ? 7.402 -6.187 15.438 1.00 91.25 490 LEU A N 1
ATOM 3748 C CA . LEU A 1 490 ? 8.604 -6.170 14.599 1.00 91.25 490 LEU A CA 1
ATOM 3749 C C . LEU A 1 490 ? 8.345 -6.454 13.106 1.00 91.25 490 LEU A C 1
ATOM 3751 O O . LEU A 1 490 ? 8.912 -5.717 12.300 1.00 91.25 490 LEU A O 1
ATOM 3755 N N . PRO A 1 491 ? 7.520 -7.444 12.703 1.00 79.62 491 PRO A N 1
ATOM 3756 C CA . PRO A 1 491 ? 7.304 -7.713 11.281 1.00 79.62 491 PRO A CA 1
ATOM 3757 C C . PRO A 1 491 ? 6.640 -6.538 10.535 1.00 79.62 491 PRO A C 1
ATOM 3759 O O . PRO A 1 491 ? 7.213 -6.091 9.542 1.00 79.62 491 PRO A O 1
ATOM 3762 N N . PRO A 1 492 ? 5.532 -5.936 11.024 1.00 75.00 492 PRO A N 1
ATOM 3763 C CA . PRO A 1 492 ? 4.957 -4.755 10.375 1.00 75.00 492 PRO A CA 1
ATOM 3764 C C . PRO A 1 492 ? 5.875 -3.524 10.405 1.00 75.00 492 PRO A C 1
ATOM 3766 O O . PRO A 1 492 ? 5.917 -2.783 9.429 1.00 75.00 492 PRO A O 1
ATOM 3769 N N . LEU A 1 493 ? 6.672 -3.323 11.467 1.00 86.81 493 LEU A N 1
ATOM 3770 C CA . LEU A 1 493 ? 7.696 -2.266 11.463 1.00 86.81 493 LEU A CA 1
ATOM 3771 C C . LEU A 1 493 ? 8.750 -2.484 10.370 1.00 86.81 493 LEU A C 1
ATOM 3773 O O . LEU A 1 493 ? 9.259 -1.512 9.816 1.00 86.81 493 LEU A O 1
ATOM 3777 N N . GLY A 1 494 ? 9.087 -3.738 10.057 1.00 83.44 494 GLY A N 1
ATOM 3778 C CA . GLY A 1 494 ? 9.954 -4.074 8.929 1.00 83.44 494 GLY A CA 1
ATOM 3779 C C . GLY A 1 494 ? 9.356 -3.623 7.597 1.00 83.44 494 GLY A C 1
ATOM 3780 O O . GLY A 1 494 ? 10.058 -3.014 6.790 1.00 83.44 494 GLY A O 1
ATOM 3781 N N . ASN A 1 495 ? 8.053 -3.837 7.405 1.00 81.25 495 ASN A N 1
ATOM 3782 C CA . ASN A 1 495 ? 7.339 -3.388 6.208 1.00 81.25 495 ASN A CA 1
ATOM 3783 C C . ASN A 1 495 ? 7.338 -1.856 6.096 1.00 81.25 495 ASN A C 1
ATOM 3785 O O . ASN A 1 495 ? 7.707 -1.328 5.048 1.00 81.25 495 ASN A O 1
ATOM 3789 N N . ASP A 1 496 ? 7.031 -1.143 7.184 1.00 86.75 496 ASP A N 1
ATOM 3790 C CA . ASP A 1 496 ? 7.071 0.327 7.218 1.00 86.75 496 ASP A CA 1
ATOM 3791 C C . ASP A 1 496 ? 8.491 0.869 6.980 1.00 86.75 496 ASP A C 1
ATOM 3793 O O . ASP A 1 496 ? 8.673 1.898 6.331 1.00 86.75 496 ASP A O 1
ATOM 3797 N N . PHE A 1 497 ? 9.524 0.176 7.470 1.00 94.31 497 PHE A N 1
ATOM 3798 C CA . PHE A 1 497 ? 10.915 0.549 7.212 1.00 94.31 497 PHE A CA 1
ATOM 3799 C C . PHE A 1 497 ? 11.251 0.434 5.723 1.00 94.31 497 PHE A C 1
ATOM 3801 O O . PHE A 1 497 ? 11.820 1.361 5.147 1.00 94.31 497 PHE A O 1
ATOM 3808 N N . VAL A 1 498 ? 10.871 -0.676 5.082 1.00 89.56 498 VAL A N 1
ATOM 3809 C CA . VAL A 1 498 ? 11.078 -0.891 3.640 1.00 89.56 498 VAL A CA 1
ATOM 3810 C C . VAL A 1 498 ? 10.287 0.123 2.813 1.00 89.56 498 VAL A C 1
ATOM 3812 O O . VAL A 1 498 ? 10.826 0.674 1.852 1.00 89.56 498 VAL A O 1
ATOM 3815 N N . ALA A 1 499 ? 9.044 0.417 3.197 1.00 86.38 499 ALA A N 1
ATOM 3816 C CA . ALA A 1 499 ? 8.243 1.456 2.562 1.00 86.38 499 ALA A CA 1
ATOM 3817 C C . ALA A 1 499 ? 8.929 2.829 2.675 1.00 86.38 499 ALA A C 1
ATOM 3819 O O . ALA A 1 499 ? 9.100 3.512 1.665 1.00 86.38 499 ALA A O 1
ATOM 3820 N N . MET A 1 500 ? 9.461 3.186 3.851 1.00 94.38 500 MET A N 1
ATOM 3821 C CA . MET A 1 500 ? 10.179 4.452 4.025 1.00 94.38 500 MET A CA 1
ATOM 3822 C C . MET A 1 500 ? 11.454 4.520 3.178 1.00 94.38 500 MET A C 1
ATOM 3824 O O . MET A 1 500 ? 11.771 5.587 2.652 1.00 94.38 500 MET A O 1
ATOM 3828 N N . VAL A 1 501 ? 12.182 3.408 3.006 1.00 92.75 501 VAL A N 1
ATOM 3829 C CA . VAL A 1 501 ? 13.334 3.362 2.086 1.00 92.75 501 VAL A CA 1
ATOM 3830 C C . VAL A 1 501 ? 12.892 3.765 0.679 1.00 92.75 501 VAL A C 1
ATOM 3832 O O . VAL A 1 501 ? 13.554 4.600 0.057 1.00 92.75 501 VAL A O 1
ATOM 3835 N N . LYS A 1 502 ? 11.762 3.233 0.197 1.00 88.94 502 LYS A N 1
ATOM 3836 C CA . LYS A 1 502 ? 11.200 3.575 -1.117 1.00 88.94 502 LYS A CA 1
ATOM 3837 C C . LYS A 1 502 ? 10.770 5.044 -1.171 1.00 88.94 502 LYS A C 1
ATOM 3839 O O . LYS A 1 502 ? 11.218 5.773 -2.056 1.00 88.94 502 LYS A O 1
ATOM 3844 N N . ASP A 1 503 ? 10.019 5.519 -0.184 1.00 88.88 503 ASP A N 1
ATOM 3845 C CA . ASP A 1 503 ? 9.521 6.901 -0.135 1.00 88.88 503 ASP A CA 1
ATOM 3846 C C . ASP A 1 503 ? 10.621 7.944 0.066 1.00 88.88 503 ASP A C 1
ATOM 3848 O O . ASP A 1 503 ? 10.483 9.093 -0.356 1.00 88.88 503 ASP A O 1
ATOM 3852 N N . SER A 1 504 ? 11.759 7.567 0.653 1.00 90.12 504 SER A N 1
ATOM 3853 C CA . SER A 1 504 ? 12.910 8.464 0.776 1.00 90.12 504 SER A CA 1
ATOM 3854 C C . SER A 1 504 ? 13.457 8.903 -0.591 1.00 90.12 504 SER A C 1
ATOM 3856 O O . SER A 1 504 ? 14.109 9.943 -0.688 1.00 90.12 504 SER A O 1
ATOM 3858 N N . SER A 1 505 ? 13.144 8.172 -1.670 1.00 85.31 505 SER A N 1
ATOM 3859 C CA . SER A 1 505 ? 13.450 8.592 -3.041 1.00 85.31 505 SER A CA 1
ATOM 3860 C C . SER A 1 505 ? 12.623 9.807 -3.493 1.00 85.31 505 SER A C 1
ATOM 3862 O O . SER A 1 505 ? 13.142 10.655 -4.228 1.00 85.31 505 SER A O 1
ATOM 3864 N N . LEU A 1 506 ? 11.395 9.978 -2.978 1.00 84.06 506 LEU A N 1
ATOM 3865 C CA . LEU A 1 506 ? 10.519 11.125 -3.266 1.00 84.06 506 LEU A CA 1
ATOM 3866 C C . LEU A 1 506 ? 11.103 12.446 -2.751 1.00 84.06 506 LEU A C 1
ATOM 3868 O O . LEU A 1 506 ? 10.759 13.519 -3.243 1.00 84.06 506 LEU A O 1
ATOM 3872 N N . VAL A 1 507 ? 12.048 12.392 -1.808 1.00 82.75 507 VAL A N 1
ATOM 3873 C CA . VAL A 1 507 ? 12.772 13.570 -1.305 1.00 82.75 507 VAL A CA 1
ATOM 3874 C C . VAL A 1 507 ? 13.510 14.309 -2.425 1.00 82.75 507 VAL A C 1
ATOM 3876 O O . VAL A 1 507 ? 13.664 15.530 -2.363 1.00 82.75 507 VAL A O 1
ATOM 3879 N N . SER A 1 508 ? 13.918 13.600 -3.481 1.00 79.25 508 SER A N 1
ATOM 3880 C CA . SER A 1 508 ? 14.547 14.202 -4.662 1.00 79.25 508 SER A CA 1
ATOM 3881 C C . SER A 1 508 ? 13.653 15.242 -5.356 1.00 79.25 508 SER A C 1
ATOM 3883 O O . SER A 1 508 ? 14.165 16.238 -5.874 1.00 79.25 508 SER A O 1
ATOM 3885 N N . VAL A 1 509 ? 12.326 15.082 -5.285 1.00 77.62 509 VAL A N 1
ATOM 3886 C CA . VAL A 1 509 ? 11.341 15.992 -5.892 1.00 77.62 509 VAL A CA 1
ATOM 3887 C C . VAL A 1 509 ? 11.396 17.384 -5.256 1.00 77.62 509 VAL A C 1
ATOM 3889 O O . VAL A 1 509 ? 11.280 18.389 -5.959 1.00 77.62 509 VAL A O 1
ATOM 3892 N N . LEU A 1 510 ? 11.662 17.473 -3.947 1.00 72.88 510 LEU A N 1
ATOM 3893 C CA . LEU A 1 510 ? 11.837 18.759 -3.261 1.00 72.88 510 LEU A CA 1
ATOM 3894 C C . LEU A 1 510 ? 13.050 19.529 -3.800 1.00 72.88 510 LEU A C 1
ATOM 3896 O O . LEU A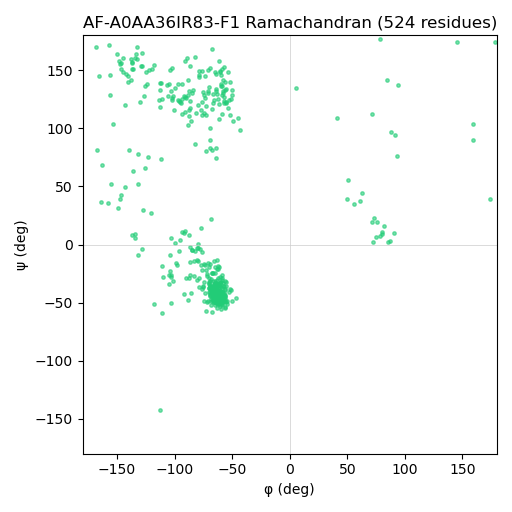 1 510 ? 13.007 20.753 -3.894 1.00 72.88 510 LEU A O 1
ATOM 3900 N N . GLY A 1 511 ? 14.112 18.814 -4.187 1.00 66.94 511 GLY A N 1
ATOM 3901 C CA . GLY A 1 511 ? 15.303 19.409 -4.792 1.00 66.94 511 GLY A CA 1
ATOM 3902 C C . GLY A 1 511 ? 15.055 19.949 -6.202 1.00 66.94 511 GLY A C 1
ATOM 3903 O O . GLY A 1 511 ? 15.566 21.011 -6.546 1.00 66.94 511 GLY A O 1
ATOM 3904 N N . VAL A 1 512 ? 14.238 19.264 -7.012 1.00 56.59 512 VAL A N 1
ATOM 3905 C CA . VAL A 1 512 ? 13.866 19.730 -8.363 1.00 56.59 512 VAL A CA 1
ATOM 3906 C C . VAL A 1 512 ? 12.955 20.960 -8.290 1.00 56.59 512 VAL A C 1
ATOM 3908 O O . VAL A 1 512 ? 13.175 21.937 -9.010 1.00 56.5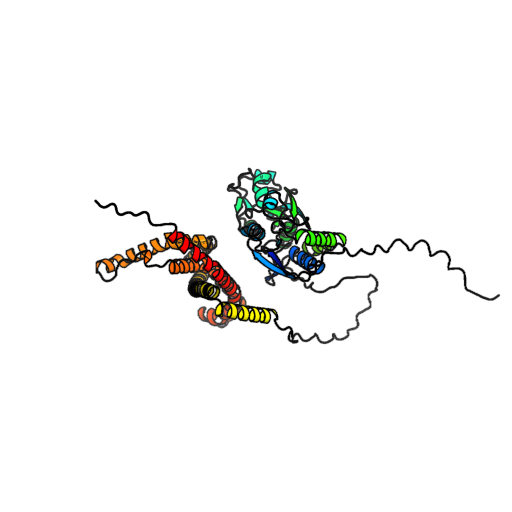9 512 VAL A O 1
ATOM 3911 N N . ALA A 1 513 ? 11.973 20.955 -7.384 1.00 53.69 513 ALA A N 1
ATOM 3912 C CA . ALA A 1 513 ? 11.059 22.079 -7.190 1.00 53.69 513 ALA A CA 1
ATOM 3913 C C . ALA A 1 513 ? 11.799 23.372 -6.788 1.00 53.69 513 ALA A C 1
ATOM 3915 O O . ALA A 1 513 ? 11.514 24.432 -7.346 1.00 53.69 513 ALA A O 1
ATOM 3916 N N . ASP A 1 514 ? 12.802 23.272 -5.908 1.00 55.22 514 ASP A N 1
ATOM 3917 C CA . ASP A 1 514 ? 13.627 24.408 -5.463 1.00 55.22 514 ASP A CA 1
ATOM 3918 C C . ASP A 1 514 ? 14.443 25.036 -6.614 1.00 55.22 514 ASP A C 1
ATOM 3920 O O . ASP A 1 514 ? 14.604 26.253 -6.686 1.00 55.22 514 ASP A O 1
ATOM 3924 N N . ILE A 1 515 ? 14.895 24.226 -7.581 1.00 48.91 515 ILE A N 1
ATOM 3925 C CA . ILE A 1 515 ? 15.625 24.708 -8.770 1.00 48.91 515 ILE A CA 1
ATOM 3926 C C . ILE A 1 515 ? 14.674 25.372 -9.782 1.00 48.91 515 ILE A C 1
ATOM 3928 O O . ILE A 1 515 ? 15.042 26.344 -10.445 1.00 48.91 515 ILE A O 1
ATOM 3932 N N . THR A 1 516 ? 13.447 24.861 -9.913 1.00 44.47 516 THR A N 1
ATOM 3933 C CA . THR A 1 516 ? 12.450 25.365 -10.882 1.00 44.47 516 THR A CA 1
ATOM 3934 C C . THR A 1 516 ? 11.661 26.588 -10.409 1.00 44.47 516 THR A C 1
ATOM 3936 O O . THR A 1 516 ? 11.061 27.273 -11.240 1.00 44.47 516 THR A O 1
ATOM 3939 N N . GLN A 1 517 ? 11.706 26.929 -9.116 1.00 43.88 517 GLN A N 1
ATOM 3940 C CA . GLN A 1 517 ? 11.096 28.142 -8.563 1.00 43.88 517 GLN A CA 1
ATOM 3941 C C . GLN A 1 517 ? 12.146 29.159 -8.072 1.00 43.88 517 GLN A C 1
ATOM 3943 O O . GLN A 1 517 ? 12.277 29.377 -6.866 1.00 43.88 517 GLN A O 1
ATOM 3948 N N . PRO A 1 518 ? 12.871 29.875 -8.957 1.00 44.56 518 PRO A N 1
ATOM 3949 C CA . PRO A 1 518 ? 13.613 31.044 -8.518 1.00 44.56 518 PRO A CA 1
ATOM 3950 C C . PRO A 1 518 ? 12.630 32.080 -7.966 1.00 44.56 518 PRO A C 1
ATOM 3952 O O . PRO A 1 518 ? 11.732 32.558 -8.665 1.00 44.56 518 PRO A O 1
ATOM 3955 N N . ILE A 1 519 ? 12.833 32.435 -6.701 1.00 42.06 519 ILE A N 1
ATOM 3956 C CA . ILE A 1 519 ? 12.190 33.537 -5.991 1.00 42.06 519 ILE A CA 1
ATOM 3957 C C . ILE A 1 519 ? 12.177 34.784 -6.893 1.00 42.06 519 ILE A C 1
ATOM 3959 O O . ILE A 1 519 ? 13.204 35.427 -7.125 1.00 42.06 519 ILE A O 1
ATOM 3963 N N . ARG A 1 520 ? 10.990 35.162 -7.384 1.00 39.69 520 ARG A N 1
ATOM 3964 C CA . ARG A 1 520 ? 10.719 36.510 -7.901 1.00 39.69 520 ARG A CA 1
ATOM 3965 C C . ARG A 1 520 ? 10.761 37.492 -6.728 1.00 39.69 520 ARG A C 1
ATOM 3967 O O . ARG A 1 520 ? 9.732 37.880 -6.193 1.00 39.69 520 ARG A O 1
ATOM 3974 N N . SER A 1 521 ? 11.956 37.911 -6.337 1.00 41.81 521 SER A N 1
ATOM 3975 C CA . SER A 1 521 ? 12.149 39.134 -5.562 1.00 41.81 521 SER A CA 1
ATOM 3976 C C . SER A 1 521 ? 13.382 39.858 -6.084 1.00 41.81 521 SER A C 1
ATOM 3978 O O . SER A 1 521 ? 14.484 39.742 -5.549 1.00 41.81 521 SER A O 1
ATOM 3980 N N . SER A 1 522 ? 13.193 40.600 -7.171 1.00 31.17 522 SER A N 1
ATOM 3981 C CA . SER A 1 522 ? 14.088 41.698 -7.524 1.00 31.17 522 SER A CA 1
ATOM 3982 C C . SER A 1 522 ? 13.940 42.783 -6.449 1.00 31.17 522 SER A C 1
ATOM 3984 O O . SER A 1 522 ? 12.806 43.170 -6.160 1.00 31.17 522 SER A O 1
ATOM 3986 N N . PRO A 1 523 ? 15.023 43.300 -5.847 1.00 47.34 523 PRO A N 1
ATOM 3987 C CA . PRO A 1 523 ? 14.920 44.485 -5.015 1.00 47.34 523 PRO A CA 1
ATOM 3988 C C . PRO A 1 523 ? 14.700 45.685 -5.940 1.00 47.34 523 PRO A C 1
ATOM 3990 O O . PRO A 1 523 ? 15.586 46.057 -6.709 1.00 47.34 523 PRO A O 1
ATOM 3993 N N . THR A 1 524 ? 13.516 46.293 -5.898 1.00 38.25 524 THR A N 1
ATOM 3994 C CA . THR A 1 524 ? 13.335 47.645 -6.431 1.00 38.25 524 THR A CA 1
ATOM 3995 C C . THR A 1 524 ? 14.087 48.603 -5.522 1.00 38.25 524 THR A C 1
ATOM 3997 O O . THR A 1 524 ? 13.622 48.948 -4.438 1.00 38.25 524 THR A O 1
ATOM 4000 N N . SER A 1 525 ? 15.278 48.990 -5.964 1.00 42.34 525 SER A N 1
ATOM 4001 C CA . SER A 1 525 ? 15.984 50.174 -5.500 1.00 42.34 525 SER A CA 1
ATOM 4002 C C . SER A 1 525 ? 15.167 51.425 -5.831 1.00 42.34 525 SER A C 1
ATOM 4004 O O . SER A 1 525 ? 14.855 51.656 -7.003 1.00 42.34 525 SER A O 1
ATOM 4006 N N . THR A 1 526 ? 14.889 52.242 -4.821 1.00 45.91 526 THR A N 1
ATOM 4007 C CA . THR A 1 526 ? 14.677 53.690 -4.959 1.00 45.91 526 THR A CA 1
ATOM 4008 C C . THR A 1 526 ? 15.637 54.400 -4.037 1.00 45.91 526 THR A C 1
ATOM 4010 O O . THR A 1 526 ? 15.707 53.954 -2.867 1.00 45.91 526 THR A O 1
#

Secondary structure (DSSP, 8-state):
---------SSSSSSSSSSS--------PPP-TT-EEEEEE-SEETTTEEE-TTT--EESHHHHHHHHHHHHTT-EEEEEE--HHHHHHHHHTTSSSEE-SS-B--HHHHTT-EEPPPSEEEEEEEEEETT--S-SSHHHHHH-TT--EEE-TTSHHHHHIIIIIS-S-TT-TTEEE-SSHHHHHHHHHHTS-SEEEEEHHHHHHHHHTTTTSEEEEEEEEEEEEE--EE-TT-TTHHHHHHHHHHHHHTTHHHHHHIIIIII--TT-----S---S------PPPP---PPPPPPPPS--------HHHHHHHHHHHHHHHHHHH-HHHHHHHHHHHHHHHHHHHHHHHHHHHHHHHHHHHHHHHTSS-HHHHHHHHHHHHHHHTS-HHHHHHHIIIIIHHHHHHHHHHHHHHHHHTTSSPPPPGGGS-HHHHHHHHHHHHHHHHHHHHHHHHHHTS-HHHHHHHHHTT--HHHHIIIIIHHHHHHHHHHHHHHHHHHHHHHGGGHHHHHHHHHH----------

Mean predicted aligned error: 18.69 Å

Solvent-accessible surface area (backbone atoms only — not comparable to full-atom values): 29803 Å² total; per-residue (Å²): 135,85,87,84,87,89,89,90,87,88,86,87,86,86,84,87,84,87,82,84,75,81,64,77,71,75,74,88,60,59,74,50,85,56,41,76,44,40,35,34,30,60,53,55,46,56,46,41,32,19,52,40,92,85,80,64,46,84,43,35,45,56,52,57,51,50,52,50,41,18,64,64,25,38,32,38,79,42,82,46,79,45,56,73,92,52,40,66,58,39,21,37,72,58,78,30,57,33,36,50,73,79,37,62,71,44,74,80,54,54,74,54,26,36,64,35,62,67,80,46,80,43,37,29,28,39,37,30,42,44,84,62,77,86,48,60,37,58,72,46,41,49,70,37,81,88,52,28,35,24,30,27,79,96,38,67,52,31,49,45,47,24,59,74,38,53,88,53,48,90,79,42,86,44,58,44,77,29,97,38,60,56,54,25,54,50,32,32,72,75,61,78,22,55,33,30,59,33,42,44,65,36,42,49,47,52,23,70,56,36,83,56,52,30,35,80,40,52,70,71,80,45,76,43,43,21,25,42,34,24,20,66,88,51,82,58,41,66,50,51,33,53,41,52,54,50,32,57,75,72,43,50,52,58,52,47,47,43,47,46,67,67,70,51,53,74,91,60,91,72,92,74,88,82,80,83,86,85,89,79,93,84,85,80,94,74,86,86,74,94,68,83,77,77,82,78,80,73,94,77,72,78,82,86,75,72,68,59,67,58,54,52,50,50,52,52,50,52,52,50,50,50,48,31,77,74,31,73,66,47,39,52,51,48,58,53,51,52,53,51,51,51,49,37,53,50,44,31,56,54,17,50,52,51,7,47,53,51,3,48,52,38,20,54,30,47,70,40,92,47,67,66,46,21,51,54,30,45,52,51,31,60,55,39,62,72,49,56,66,69,57,40,32,50,42,26,53,71,48,43,40,48,52,50,32,53,51,53,40,61,74,42,41,70,47,39,77,70,68,77,46,80,82,68,52,57,79,75,55,44,70,68,56,29,35,30,50,20,49,16,56,41,47,12,30,56,43,12,50,42,48,39,50,18,55,64,67,48,60,64,67,61,56,52,53,39,45,76,71,67,45,50,74,67,52,36,38,67,70,55,39,48,72,52,15,50,69,62,27,49,62,60,50,50,52,53,51,55,49,40,49,60,56,44,59,59,51,56,54,60,58,52,53,59,70,74,54,75,80,89,70,81,83,83,83,126

Foldseek 3Di:
DDDDDDDDDDPDPDPPPPPPPPPVPLLPFAAPPAAEFEEEEAQFFPQAWHQAPVPRDIHHLVVVLVVLLCVSRVYHYHYDYDFPVCQLVCQQVVVGFKYDDQAFDDPVSVVRWDWAFFLDKWFKFKKFFLPDDQDFALVSQQVVVQAAEEDAPPGPQLQLCQPVRYDNDSVPPSYDHDRGPNVSVVCRLVVVGGIYMDTPQSSLLCCQQVVSRMDTGYDGSDMTGGTMIHHPPRPCRVSSNSSSVVCVVVCVSVVSCCVRRPVDHRPDPDPPDDDDDDDDDDDDDDDDDDDDDDDDDDPPDPPPDDPVVVVVVVVVVVVLVCVCVPDPVSVVVCVVVVVVVVLLVVLLVLLLVLLLVLLLVLLVLCVDPDPVSNVVSCVLLVVLQPDDLLRLLCCLLPPVLVVVLVVVCVVCVVVVVVVNDPRDDSVNCPSSNSSSVSSSSNSSSVLNVLLNVLLVPFDVVQLVVCVVVVDDPVRSCVPRRVVRSCVSSVVVSVVSSVVSSVCSVSSVVSVVVVVVDDDPDDDPDD